Protein AF-A0A2T7NQQ0-F1 (afdb_monomer_lite)

pLDDT: mean 90.69, std 16.55, range [25.89, 98.94]

Secondary structure (DSSP, 8-state):
-------------------------------PPPPTT-EEEEEE------SSTT---HHHHHHHHHHHHHHHHH--SEEEE-S--STTT--SSTT-HHIIIIIITTT-SGGG-S-EEE---HHHHTS-HHHHHHHTTT-TTEE--SSSEEEEEEPTTSS-EEEEEE--HHHHH-S---TTSPPHHHHHHHHHHHHHH---SEEEEE-SS-SS-SSSS---HHHHHHTHHHHHHTT-SEEEE-SSSSEEEEEEEETTEEEEEEEE--SS------TTTTTSPTT-EEEEE--TTS--EEEEEEE-SS-EEEEEEETTS-EEEEEEEPPP---TTTTTSS-TT-EEEEEE------SSTT-S-HHHHHHHHHHHHHHHHH--SEEEE-S--STTT--SSTT-THIIIIIITTS--HHHHSS-EEE---HHHHHS-HHHHHHHTTT-TTEE--SSSEEEEEEPTTSS-EEEEEE--HHHHH-----GGG-PPP-S-S-HHHHHHHHHHHHHHHHH---SEEEEE-SS-SS-SSSS---HHHHHHHHHHHHHTT--EEEE-SSSSEEEEEEEETTEEEEEEEE--SS------TTGGGSPTT-EEEEE--TTS--EEEEEEE-SS-EEEEEEETTS-EEEEEEEPPP--

Sequence (645 aa):
MSTRKNSKHFRHTSPAATGSSPPHSMRRSVWGQGAPDSLRFLAVGDIGGQTLPPYTTHEEIATAVEMTKIADKYSPQFVLELGDNFYTFGVTSVTDRRFNETFEKVFSAHSMQIPWYIIAGNHDHYGNTEAQIQYSHVSSRWHFPYYYYRFNYTIPNSDKVVDFVMLDTILLCESSTPAHAPTPAQQMQFLENALRSSQATYLFVGGHHPVYSVGSHGPTACIVSKVLPLLYKYHVNAYFCGHDHDLQHLQTTHDGVTVDFIVSGAGHEVSTSTAHLHAVPSDSLKFHWADSHAPGGFVYAETTTAHTTFYFIDSNGKSLYSTTLSPRVPPADIIGCLAVDSLRFLVIGDMGGLPTWPYTTFVEVGTAEEMGKIADLYSPQFVLELGDNFYYDGVKNVQDKRFEVTFENVYKADSLKKIPWYLVAGNHDHNGNVSAQIAYSKVSQRWNFPDYYYPLSFAIPNTNTSLDIVMMDTVLLCGNSGYDSAHTQPTGPEDKIKADEQWEFIQKSLQGSKAMYLFTAGHFPVYSVAEHGPTDCLVSQLLPLLYKTHASGHMCGHDHNLQHLQTAEAGITLDFILSGSANFIDESMAHETAVPPGSLKFHWADITKLGGFVYAEATSKNMTITYMEANGKILYKTTVFPRKV

Foldseek 3Di:
DDDDDDDDDDDDDDDDDDDDDDDDDDDDPDDDQFDPQWAKEWEAEQLAAEDDPVRHDPLLLLALVLVLVCLVRHVHQEYEYQAPNHPDQAAAALPGCSCVNRPCVSNVDPSSLHAYAYAYDPRNVSHDVVSLCVVVVVRVRSDNVANWDKDWDDRHPDPAIEIETEHEVCQLAPDDDDPPHDHNVVRLVVLLLRLLQDPGLAYEYGHAAFCADQAPVGHDPSCVVRPVVSCQLFLHAEYEYEPRQWWWWFWDDDPNRIYIYTYRNVNAAFGPGRNCVVVDDPPGTPDIDGDNPFSGWIWMWIDHSFKIKIFTATSVGDGPDMDIDGGTDTPPVSCVRLPLFKAKEWEAEQLAAAPDPVRHALLQLLALVLVLVVCVRRVHQEYEYAANNHPAQAAAALPGCSCVNRPCVRNPRPSSLVHAYEYAYALRNVSHDVVRLCVNVVVRVRRHDVDNWDKDWADRRPDPAIAIETEHEVCQQQNRQHGLVVLRARHGHPDVVSNVVRLVVLLCRLQVDPHQAYEYGHAAFCADQFSNGHRPSCVVRVVVSCVVSLHQAYEYENQQWWWWFWDDDPRRIYIYTYHHNNGHFGPGRNRVVVDDPPRTPDIDGDRVFSTWIWMWMDGPAWIKIFIAGSVGDTPDIDIGGTGPD

Radius of gyration: 32.76 Å; chains: 1; bounding box: 138×60×70 Å

InterPro domains:
  IPR004843 Calcineurin-like, phosphoesterase domain [PF00149] (39-246)
  IPR004843 Calcineurin-like, phosphoesterase domain [PF00149] (343-561)
  IPR024927 Purple acid phosphatase [cd07378] (39-317)
  IPR024927 Purple acid phosphatase [cd07378] (343-632)
  IPR029052 Metallo-dependent phosphatase-like [G3DSA:3.60.21.10] (34-332)
  IPR029052 Metallo-dependent phosphatase-like [G3DSA:3.60.21.10] (339-645)
  IPR029052 Metallo-dependent phosphatase-like [SSF56300] (38-325)
  IPR029052 Metallo-dependent phosphatase-like [SSF56300] (342-642)
  IPR051558 Metallophosphoesterase Purple Acid Phosphatase [PTHR10161] (25-328)

Organism: Pomacea canaliculata (NCBI:txid400727)

Structure (mmCIF, N/CA/C/O backbone):
data_AF-A0A2T7NQQ0-F1
#
_entry.id   AF-A0A2T7NQQ0-F1
#
loop_
_atom_site.group_PDB
_atom_site.id
_atom_site.type_symbol
_atom_site.label_atom_id
_atom_site.label_alt_id
_atom_site.label_comp_id
_atom_site.label_asym_id
_atom_site.label_entity_id
_atom_site.label_seq_id
_atom_site.pdbx_PDB_ins_code
_atom_site.Cartn_x
_atom_site.Cartn_y
_atom_site.Cartn_z
_atom_site.occupancy
_atom_site.B_iso_or_equiv
_atom_site.auth_seq_id
_atom_site.auth_comp_id
_atom_site.auth_asym_id
_atom_site.auth_atom_id
_atom_site.pdbx_PDB_model_num
ATOM 1 N N . MET A 1 1 ? 95.730 -1.093 9.862 1.00 43.09 1 MET A N 1
ATOM 2 C CA . MET A 1 1 ? 94.357 -1.362 10.344 1.00 43.09 1 MET A CA 1
ATOM 3 C C . MET A 1 1 ? 93.952 -2.712 9.784 1.00 43.09 1 MET A C 1
ATOM 5 O O . MET A 1 1 ? 93.830 -2.840 8.577 1.00 43.09 1 MET A O 1
ATOM 9 N N . SER A 1 2 ? 93.952 -3.750 10.619 1.00 30.30 2 SER A N 1
ATOM 10 C CA . SER A 1 2 ? 94.033 -5.146 10.183 1.00 30.30 2 SER A CA 1
ATOM 11 C C . SER A 1 2 ? 93.250 -6.061 11.126 1.00 30.30 2 SER A C 1
ATOM 13 O O . SER A 1 2 ? 93.405 -5.927 12.336 1.00 30.30 2 SER A O 1
ATOM 15 N N . THR A 1 3 ? 92.560 -7.046 10.520 1.00 31.23 3 THR A N 1
ATOM 16 C CA . THR A 1 3 ? 92.230 -8.416 11.010 1.00 31.23 3 THR A CA 1
ATOM 17 C C . THR A 1 3 ? 91.259 -8.565 12.196 1.00 31.23 3 THR A C 1
ATOM 19 O O . THR A 1 3 ? 91.277 -7.745 13.092 1.00 31.23 3 THR A O 1
ATOM 22 N N . ARG A 1 4 ? 90.444 -9.619 12.382 1.00 31.53 4 ARG A N 1
ATOM 23 C CA . ARG A 1 4 ? 89.896 -10.774 11.620 1.00 31.53 4 ARG A CA 1
ATOM 24 C C . ARG A 1 4 ? 88.864 -11.466 12.562 1.00 31.53 4 ARG A C 1
ATOM 26 O O . ARG A 1 4 ? 89.127 -11.531 13.751 1.00 31.53 4 ARG A O 1
ATOM 33 N N . LYS A 1 5 ? 87.839 -12.120 11.983 1.00 31.09 5 LYS A N 1
ATOM 34 C CA . LYS A 1 5 ? 87.184 -13.408 12.374 1.00 31.09 5 LYS A CA 1
ATOM 35 C C . LYS A 1 5 ? 86.356 -13.602 13.684 1.00 31.09 5 LYS A C 1
ATOM 37 O O . LYS A 1 5 ? 86.873 -13.511 14.784 1.00 31.09 5 LYS A O 1
ATOM 42 N N . ASN A 1 6 ? 85.171 -14.203 13.450 1.00 28.83 6 ASN A N 1
ATOM 43 C CA . ASN A 1 6 ? 84.545 -15.392 14.088 1.00 28.83 6 ASN A CA 1
ATOM 44 C C . ASN A 1 6 ? 83.646 -15.317 15.354 1.00 28.83 6 ASN A C 1
ATOM 46 O O . ASN A 1 6 ? 84.122 -15.212 16.472 1.00 28.83 6 ASN A O 1
ATOM 50 N N . SER A 1 7 ? 82.359 -15.642 15.116 1.00 27.34 7 SER A N 1
ATOM 51 C CA . SER A 1 7 ? 81.502 -16.700 15.718 1.00 27.34 7 SER A CA 1
ATOM 52 C C . SER A 1 7 ? 81.198 -16.792 17.230 1.00 27.34 7 SER A C 1
ATOM 54 O O . SER A 1 7 ? 82.118 -16.949 18.026 1.00 27.34 7 SER A O 1
ATOM 56 N N . LYS A 1 8 ? 79.890 -16.980 17.522 1.00 28.95 8 LYS A N 1
ATOM 57 C CA . LYS A 1 8 ? 79.193 -17.896 18.485 1.00 28.95 8 LYS A CA 1
ATOM 58 C C . LYS A 1 8 ? 78.103 -17.154 19.287 1.00 28.95 8 LYS A C 1
ATOM 60 O O . LYS A 1 8 ? 78.381 -16.161 19.934 1.00 28.95 8 LYS A O 1
ATOM 65 N N . HIS A 1 9 ? 76.822 -17.476 19.074 1.00 27.38 9 HIS A N 1
ATOM 66 C CA . HIS A 1 9 ? 76.001 -18.406 19.878 1.00 27.38 9 HIS A CA 1
ATOM 67 C C . HIS A 1 9 ? 75.875 -18.035 21.364 1.00 27.38 9 HIS A C 1
ATOM 69 O O . HIS A 1 9 ? 76.778 -18.339 22.133 1.00 27.38 9 HIS A O 1
ATOM 75 N N . PHE A 1 10 ? 74.696 -17.542 21.764 1.00 28.70 10 PHE A N 1
ATOM 76 C CA . PHE A 1 10 ? 74.139 -17.768 23.099 1.00 28.70 10 PHE A CA 1
ATOM 77 C C . PHE A 1 10 ? 72.625 -17.998 23.030 1.00 28.70 10 PHE A C 1
ATOM 79 O O . PHE A 1 10 ? 71.896 -17.300 22.331 1.00 28.70 10 PHE A O 1
ATOM 86 N N . ARG A 1 11 ? 72.208 -19.052 23.736 1.00 26.25 11 ARG A N 1
ATOM 87 C CA . ARG A 1 11 ? 70.840 -19.528 23.951 1.00 26.25 11 ARG A CA 1
ATOM 88 C C . ARG A 1 11 ? 70.182 -18.729 25.079 1.00 26.25 11 ARG A C 1
ATOM 90 O O . ARG A 1 11 ? 70.845 -18.469 26.076 1.00 26.25 11 ARG A O 1
ATOM 97 N N . HIS A 1 12 ? 68.870 -18.523 24.992 1.00 30.73 12 HIS A N 1
ATOM 98 C CA . HIS A 1 12 ? 68.001 -18.440 26.167 1.00 30.73 12 HIS A CA 1
ATOM 99 C C . HIS A 1 12 ? 66.777 -19.348 25.969 1.00 30.73 12 HIS A C 1
ATOM 101 O O . HIS A 1 12 ? 66.094 -19.287 24.953 1.00 30.73 12 HIS A O 1
ATOM 107 N N . THR A 1 13 ? 66.575 -20.235 26.941 1.00 28.31 13 THR A N 1
ATOM 108 C CA . THR A 1 13 ? 65.454 -21.169 27.158 1.00 28.31 13 THR A CA 1
ATOM 109 C C . THR A 1 13 ? 64.425 -20.504 28.084 1.00 28.31 13 THR A C 1
ATOM 111 O O . THR A 1 13 ? 64.845 -19.845 29.034 1.00 28.31 13 THR A O 1
ATOM 114 N N . SER A 1 14 ? 63.111 -20.547 27.821 1.00 26.22 14 SER A N 1
ATOM 115 C CA . SER A 1 14 ? 62.096 -21.512 28.334 1.00 26.22 14 SER A CA 1
ATOM 116 C C . SER A 1 14 ? 60.685 -20.870 28.186 1.00 26.22 14 SER A C 1
ATOM 118 O O . SER A 1 14 ? 60.657 -19.653 28.005 1.00 26.22 14 SER A O 1
ATOM 120 N N . PRO A 1 15 ? 59.525 -21.551 28.389 1.00 31.28 15 PRO A N 1
ATOM 121 C CA . PRO A 1 15 ? 59.224 -22.986 28.466 1.00 31.28 15 PRO A CA 1
ATOM 122 C C . PRO A 1 15 ? 58.088 -23.442 27.506 1.00 31.28 15 PRO A C 1
ATOM 124 O O . PRO A 1 15 ? 57.444 -22.656 26.820 1.00 31.28 15 PRO A O 1
ATOM 127 N N . ALA A 1 16 ? 57.864 -24.757 27.485 1.00 26.45 16 ALA A N 1
ATOM 128 C CA . ALA A 1 16 ? 56.887 -25.480 26.679 1.00 26.45 16 ALA A CA 1
ATOM 129 C C . ALA A 1 16 ? 55.416 -25.116 26.964 1.00 26.45 16 ALA A C 1
ATOM 131 O O . ALA A 1 16 ? 55.002 -25.050 28.119 1.00 26.45 16 ALA A O 1
ATOM 132 N N . ALA A 1 17 ? 54.621 -25.028 25.894 1.00 28.83 17 ALA A N 1
ATOM 133 C CA . ALA A 1 17 ? 53.176 -25.219 25.920 1.00 28.83 17 ALA A CA 1
ATOM 134 C C . ALA A 1 17 ? 52.826 -26.376 24.973 1.00 28.83 17 ALA A C 1
ATOM 136 O O . ALA A 1 17 ? 53.244 -26.432 23.818 1.00 28.83 17 ALA A O 1
ATOM 137 N N . THR A 1 18 ? 52.126 -27.348 25.533 1.00 29.12 18 THR A N 1
ATOM 138 C CA . THR A 1 18 ? 51.649 -28.587 24.930 1.00 29.12 18 THR A CA 1
ATOM 139 C C . THR A 1 18 ? 50.502 -28.346 23.951 1.00 29.12 18 THR A C 1
ATOM 141 O O . THR A 1 18 ? 49.591 -27.592 24.277 1.00 29.12 18 THR A O 1
ATOM 144 N N . GLY A 1 19 ? 50.456 -29.112 22.856 1.00 25.89 19 GLY A N 1
ATOM 145 C CA . GLY A 1 19 ? 49.176 -29.599 22.326 1.00 25.89 19 GLY A CA 1
ATOM 146 C C . GLY A 1 19 ? 48.888 -29.350 20.846 1.00 25.89 19 GLY A C 1
ATOM 147 O O . GLY A 1 19 ? 48.516 -28.255 20.452 1.00 25.89 19 GLY A O 1
ATOM 148 N N . SER A 1 20 ? 48.953 -30.449 20.088 1.00 27.06 20 SER A N 1
ATOM 149 C CA . SER A 1 20 ? 48.216 -30.769 18.852 1.00 27.06 20 SER A CA 1
ATOM 150 C C . SER A 1 20 ? 48.432 -29.922 17.591 1.00 27.06 20 SER A C 1
ATOM 152 O O . SER A 1 20 ? 47.773 -28.915 17.354 1.00 27.06 20 SER A O 1
ATOM 154 N N . SER A 1 21 ? 49.253 -30.471 16.694 1.00 26.28 21 SER A N 1
ATOM 155 C CA . SER A 1 21 ? 49.200 -30.238 15.249 1.00 26.28 21 SER A CA 1
ATOM 156 C C . SER A 1 21 ? 47.859 -30.716 14.666 1.00 26.28 21 SER A C 1
ATOM 158 O O . SER A 1 21 ? 47.470 -31.853 14.951 1.00 26.28 21 SER A O 1
ATOM 160 N N . PRO A 1 22 ? 47.175 -29.950 13.799 1.00 29.22 22 PRO A N 1
ATOM 161 C CA . PRO A 1 22 ? 46.117 -30.504 12.970 1.00 29.22 22 PRO A CA 1
ATOM 162 C C . PRO A 1 22 ? 46.734 -31.164 11.723 1.00 29.22 22 PRO A C 1
ATOM 164 O O . PRO A 1 22 ? 47.642 -30.598 11.106 1.00 29.22 22 PRO A O 1
ATOM 167 N N . PRO A 1 23 ? 46.278 -32.360 11.317 1.00 30.48 23 PRO A N 1
ATOM 168 C CA . PRO A 1 23 ? 46.727 -32.963 10.077 1.00 30.48 23 PRO A CA 1
ATOM 169 C C . PRO A 1 23 ? 46.057 -32.244 8.902 1.00 30.48 23 PRO A C 1
ATOM 171 O O . PRO A 1 23 ? 44.850 -32.355 8.683 1.00 30.48 23 PRO A O 1
ATOM 174 N N . HIS A 1 24 ? 46.855 -31.530 8.110 1.00 33.91 24 HIS A N 1
ATOM 175 C CA . HIS A 1 24 ? 46.468 -31.141 6.762 1.00 33.91 24 HIS A CA 1
ATOM 176 C C . HIS A 1 24 ? 46.368 -32.395 5.888 1.00 33.91 24 HIS A C 1
ATOM 178 O O . HIS A 1 24 ? 47.370 -32.956 5.452 1.00 33.91 24 HIS A O 1
ATOM 184 N N . SER A 1 25 ? 45.136 -32.799 5.591 1.00 27.52 25 SER A N 1
ATOM 185 C CA . SER A 1 25 ? 44.823 -33.470 4.334 1.00 27.52 25 SER A CA 1
ATOM 186 C C . SER A 1 25 ? 43.768 -32.628 3.625 1.00 27.52 25 SER A C 1
ATOM 188 O O . SER A 1 25 ? 42.676 -32.411 4.148 1.00 27.52 25 SER A O 1
ATOM 190 N N . MET A 1 26 ? 44.136 -32.083 2.464 1.00 33.75 26 MET A N 1
ATOM 191 C CA . MET A 1 26 ? 43.205 -31.442 1.541 1.00 33.75 26 MET A CA 1
ATOM 192 C C . MET A 1 26 ? 42.137 -32.466 1.161 1.00 33.75 26 MET A C 1
ATOM 194 O O . MET A 1 26 ? 42.396 -33.393 0.391 1.00 33.75 26 MET A O 1
ATOM 198 N N . ARG A 1 27 ? 40.927 -32.311 1.696 1.00 28.77 27 ARG A N 1
ATOM 199 C CA . ARG A 1 27 ? 39.750 -32.935 1.100 1.00 28.77 27 ARG A CA 1
ATOM 200 C C . ARG A 1 27 ? 39.332 -32.064 -0.078 1.00 28.77 27 ARG A C 1
ATOM 202 O O . ARG A 1 27 ? 39.035 -30.889 0.101 1.00 28.77 27 ARG A O 1
ATOM 209 N N . ARG A 1 28 ? 39.338 -32.655 -1.277 1.00 28.58 28 ARG A N 1
ATOM 210 C CA . ARG A 1 28 ? 38.624 -32.148 -2.458 1.00 28.58 28 ARG A CA 1
ATOM 211 C C . ARG A 1 28 ? 37.244 -31.647 -2.016 1.00 28.58 28 ARG A C 1
ATOM 213 O O . ARG A 1 28 ? 36.523 -32.414 -1.376 1.00 28.58 28 ARG A O 1
ATOM 220 N N . SER A 1 29 ? 36.888 -30.406 -2.347 1.00 32.62 29 SER A N 1
ATOM 221 C CA . SER A 1 29 ? 35.521 -29.906 -2.192 1.00 32.62 29 SER A CA 1
ATOM 222 C C . SER A 1 29 ? 34.621 -30.676 -3.157 1.00 32.62 29 SER A C 1
ATOM 224 O O . SER A 1 29 ? 34.498 -30.386 -4.345 1.00 32.62 29 SER A O 1
ATOM 226 N N . VAL A 1 30 ? 34.046 -31.757 -2.647 1.00 34.38 30 VAL A N 1
ATOM 227 C CA . VAL A 1 30 ? 32.954 -32.452 -3.310 1.00 34.38 30 VAL A CA 1
ATOM 228 C C . VAL A 1 30 ? 31.722 -31.605 -3.036 1.00 34.38 30 VAL A C 1
ATOM 230 O O . VAL A 1 30 ? 31.210 -31.603 -1.921 1.00 34.38 30 VAL A O 1
ATOM 233 N N . TRP A 1 31 ? 31.306 -30.838 -4.041 1.00 43.28 31 TRP A N 1
ATOM 234 C CA . TRP A 1 31 ? 29.976 -30.248 -4.113 1.00 43.28 31 TRP A CA 1
ATOM 235 C C . TRP A 1 31 ? 28.944 -31.304 -3.705 1.00 43.28 31 TRP A C 1
ATOM 237 O O . TRP A 1 31 ? 28.864 -32.353 -4.352 1.00 43.28 31 TRP A O 1
ATOM 247 N N . GLY A 1 32 ? 28.206 -31.067 -2.620 1.00 42.16 32 GLY A N 1
ATOM 248 C CA . GLY A 1 32 ? 27.058 -31.904 -2.286 1.00 42.16 32 GLY A CA 1
ATOM 249 C C . GLY A 1 32 ? 26.066 -31.900 -3.449 1.00 42.16 32 GLY A C 1
ATOM 250 O O . GLY A 1 32 ? 25.994 -30.930 -4.205 1.00 42.16 32 GLY A O 1
ATOM 251 N N . GLN A 1 33 ? 25.313 -32.987 -3.625 1.00 45.47 33 GLN A N 1
ATOM 252 C CA . GLN A 1 33 ? 24.064 -32.886 -4.381 1.00 45.47 33 GLN A CA 1
ATOM 253 C C . GLN A 1 33 ? 23.215 -31.801 -3.703 1.00 45.47 33 GLN A C 1
ATOM 255 O O . GLN A 1 33 ? 23.165 -31.782 -2.471 1.00 45.47 33 GLN A O 1
ATOM 260 N N . GLY A 1 34 ? 22.645 -30.878 -4.487 1.00 51.41 34 GLY A N 1
ATOM 261 C CA . GLY A 1 34 ? 21.888 -29.737 -3.959 1.00 51.41 34 GLY A CA 1
ATOM 262 C C . GLY A 1 34 ? 20.846 -30.186 -2.938 1.00 51.41 34 GLY A C 1
ATOM 263 O O . GLY A 1 34 ? 20.277 -31.276 -3.070 1.00 51.41 34 GLY A O 1
ATOM 264 N N . ALA A 1 35 ? 20.625 -29.383 -1.896 1.00 58.34 35 ALA A N 1
ATOM 265 C CA . ALA A 1 35 ? 19.665 -29.756 -0.868 1.00 58.34 35 ALA A CA 1
ATOM 266 C C . ALA A 1 35 ? 18.260 -29.855 -1.504 1.00 58.34 35 ALA A C 1
ATOM 268 O O . ALA A 1 35 ? 17.837 -28.929 -2.199 1.00 58.34 35 ALA A O 1
ATOM 269 N N . PRO A 1 36 ? 17.503 -30.948 -1.296 1.00 59.94 36 PRO A N 1
ATOM 270 C CA . PRO A 1 36 ? 16.159 -31.085 -1.868 1.00 59.94 36 PRO A CA 1
ATOM 271 C C . PRO A 1 36 ? 15.190 -29.986 -1.387 1.00 59.94 36 PRO A C 1
ATOM 273 O O . PRO A 1 36 ? 14.200 -29.714 -2.062 1.00 59.94 36 PRO A O 1
ATOM 276 N N . ASP A 1 37 ? 15.529 -29.306 -0.286 1.00 83.31 37 ASP A N 1
ATOM 277 C CA . ASP A 1 37 ? 14.732 -28.278 0.392 1.00 83.31 37 ASP A CA 1
ATOM 278 C C . ASP A 1 37 ? 15.319 -26.856 0.229 1.00 83.31 37 ASP A C 1
ATOM 280 O O . ASP A 1 37 ? 15.251 -26.041 1.152 1.00 83.31 37 ASP A O 1
ATOM 284 N N . SER A 1 38 ? 15.966 -26.553 -0.907 1.00 92.56 38 SER A N 1
ATOM 285 C CA . SER A 1 38 ? 16.551 -25.226 -1.169 1.00 92.56 38 SER A CA 1
ATOM 286 C C . SER A 1 38 ? 15.938 -24.491 -2.367 1.00 92.56 38 SER A C 1
ATOM 288 O O . SER A 1 38 ? 15.634 -25.071 -3.414 1.00 92.56 38 SER A O 1
ATOM 290 N N . LEU A 1 39 ? 15.754 -23.177 -2.204 1.00 97.06 39 LEU A N 1
ATOM 291 C CA . LEU A 1 39 ? 15.527 -22.249 -3.308 1.00 97.06 39 LEU A CA 1
ATOM 292 C C . LEU A 1 39 ? 16.881 -21.935 -3.940 1.00 97.06 39 LEU A C 1
ATOM 294 O O . LEU A 1 39 ? 17.801 -21.532 -3.232 1.00 97.06 39 LEU A O 1
ATOM 298 N N . ARG A 1 40 ? 17.015 -22.110 -5.252 1.00 98.12 40 ARG A N 1
ATOM 299 C CA . ARG A 1 40 ? 18.269 -21.879 -5.968 1.00 98.12 40 ARG A CA 1
ATOM 300 C C . ARG A 1 40 ? 18.049 -20.907 -7.108 1.00 98.12 40 ARG A C 1
ATOM 302 O O . ARG A 1 40 ? 17.060 -21.010 -7.829 1.00 98.12 40 ARG A O 1
ATOM 309 N N . PHE A 1 41 ? 18.976 -19.981 -7.286 1.00 98.75 41 PHE A N 1
ATOM 310 C CA . PHE A 1 41 ? 18.921 -19.029 -8.387 1.00 98.75 41 PHE A CA 1
ATOM 311 C C . PHE A 1 41 ? 20.317 -18.659 -8.866 1.00 98.75 41 PHE A C 1
ATOM 313 O O . PHE A 1 41 ? 21.305 -18.830 -8.149 1.00 98.75 41 PHE A O 1
ATOM 320 N N . LEU A 1 42 ? 20.389 -18.179 -10.101 1.00 98.88 42 LEU A N 1
ATOM 321 C CA . LEU A 1 42 ? 21.585 -17.548 -10.649 1.00 98.88 42 LEU A CA 1
ATOM 322 C C . LEU A 1 42 ? 21.417 -16.031 -10.578 1.00 98.88 42 LEU A C 1
ATOM 324 O O . LEU A 1 42 ? 20.296 -15.539 -10.661 1.00 98.88 42 LEU A O 1
ATOM 328 N N . ALA A 1 43 ? 22.512 -15.300 -10.435 1.00 98.81 43 ALA A N 1
ATOM 329 C CA . ALA A 1 43 ? 22.551 -13.856 -10.593 1.00 98.81 43 ALA A CA 1
ATOM 330 C C . ALA A 1 43 ? 23.715 -13.503 -11.516 1.00 98.81 43 ALA A C 1
ATOM 332 O O . ALA A 1 43 ? 24.838 -13.965 -11.305 1.00 98.81 43 ALA A O 1
ATOM 333 N N . VAL A 1 44 ? 23.421 -12.728 -12.550 1.00 98.75 44 VAL A N 1
ATOM 334 C CA . VAL A 1 44 ? 24.375 -12.264 -13.554 1.00 98.75 44 VAL A CA 1
ATOM 335 C C . VAL A 1 44 ? 23.906 -10.892 -14.033 1.00 98.75 44 VAL A C 1
ATOM 337 O O . VAL A 1 44 ? 22.715 -10.609 -14.015 1.00 98.75 44 VAL A O 1
ATOM 340 N N . GLY A 1 45 ? 24.830 -10.011 -14.366 1.00 98.12 45 GLY A N 1
ATOM 341 C CA . GLY A 1 45 ? 24.555 -8.750 -15.038 1.00 98.12 45 GLY A CA 1
ATOM 342 C C . GLY A 1 45 ? 25.526 -8.579 -16.184 1.00 98.12 45 GLY A C 1
ATOM 343 O O . GLY A 1 45 ? 26.485 -9.354 -16.305 1.00 98.12 45 GLY A O 1
ATOM 344 N N . ASP A 1 46 ? 25.290 -7.543 -16.982 1.00 98.19 46 ASP A N 1
ATOM 345 C CA . ASP A 1 46 ? 26.239 -7.089 -17.984 1.00 98.19 46 ASP A CA 1
ATOM 346 C C . ASP A 1 46 ? 26.508 -8.213 -18.990 1.00 98.19 46 ASP A C 1
ATOM 348 O O . ASP A 1 46 ? 27.652 -8.535 -19.279 1.00 98.19 46 ASP A O 1
ATOM 352 N N . ILE A 1 47 ? 25.458 -8.889 -19.474 1.00 96.19 47 ILE A N 1
ATOM 353 C CA . ILE A 1 47 ? 25.560 -10.006 -20.436 1.00 96.19 47 ILE A CA 1
ATOM 354 C C . ILE A 1 47 ? 25.405 -9.558 -21.892 1.00 96.19 47 ILE A C 1
ATOM 356 O O . ILE A 1 47 ? 25.487 -10.385 -22.793 1.00 96.19 47 ILE A O 1
ATOM 360 N N . GLY A 1 48 ? 25.137 -8.276 -22.144 1.00 96.38 48 GLY A N 1
ATOM 361 C CA . GLY A 1 48 ? 24.434 -7.815 -23.339 1.00 96.38 48 GLY A CA 1
ATOM 362 C C . GLY A 1 48 ? 25.158 -7.850 -24.685 1.00 96.38 48 GLY A C 1
ATOM 363 O O . GLY A 1 48 ? 24.799 -7.064 -25.566 1.00 96.38 48 GLY A O 1
ATOM 364 N N . GLY A 1 49 ? 26.145 -8.721 -24.884 1.00 96.50 49 GLY A N 1
ATOM 365 C CA . GLY A 1 49 ? 26.791 -8.962 -26.172 1.00 96.50 49 GLY A CA 1
ATOM 366 C C . GLY A 1 49 ? 27.336 -7.697 -26.837 1.00 96.50 49 GLY A C 1
ATOM 367 O O . GLY A 1 49 ? 27.888 -6.804 -26.202 1.00 96.50 49 GLY A O 1
ATOM 368 N N . GLN A 1 50 ? 27.153 -7.588 -28.156 1.00 95.69 50 GLN A N 1
ATOM 369 C CA . GLN A 1 50 ? 27.643 -6.444 -28.934 1.00 95.69 50 GLN A CA 1
ATOM 370 C C . GLN A 1 50 ? 26.610 -5.890 -29.923 1.00 95.69 50 GLN A C 1
ATOM 372 O O . GLN A 1 50 ? 25.705 -6.581 -30.384 1.00 95.69 50 GLN A O 1
ATOM 377 N N . THR A 1 51 ? 26.781 -4.625 -30.317 1.00 93.06 51 THR A N 1
ATOM 378 C CA . THR A 1 51 ? 25.825 -3.909 -31.186 1.00 93.06 51 THR A CA 1
ATOM 379 C C . THR A 1 51 ? 25.747 -4.460 -32.615 1.00 93.06 51 THR A C 1
ATOM 381 O O . THR A 1 51 ? 24.715 -4.325 -33.265 1.00 93.06 51 THR A O 1
ATOM 384 N N . LEU A 1 52 ? 26.828 -5.041 -33.144 1.00 92.50 52 LEU A N 1
ATOM 385 C CA . LEU A 1 52 ? 26.902 -5.527 -34.528 1.00 92.50 52 LEU A CA 1
ATOM 386 C C . LEU A 1 52 ? 26.873 -7.060 -34.586 1.00 92.50 52 LEU A C 1
ATOM 388 O O . LEU A 1 52 ? 27.313 -7.700 -33.630 1.00 92.50 52 LEU A O 1
ATOM 392 N N . PRO A 1 53 ? 26.437 -7.672 -35.711 1.00 91.31 53 PRO A N 1
ATOM 393 C CA . PRO A 1 53 ? 26.524 -9.118 -35.896 1.00 91.31 53 PRO A CA 1
ATOM 394 C C . PRO A 1 53 ? 27.922 -9.653 -35.532 1.00 91.31 53 PRO A C 1
ATOM 396 O O . PRO A 1 53 ? 28.911 -9.024 -35.913 1.00 91.31 53 PRO A O 1
ATOM 399 N N . PRO A 1 54 ? 28.023 -10.795 -34.830 1.00 95.12 54 PRO A N 1
ATOM 400 C CA . PRO A 1 54 ? 26.951 -11.753 -34.537 1.00 95.12 54 PRO A CA 1
ATOM 401 C C . PRO A 1 54 ? 26.034 -11.402 -33.348 1.00 95.12 54 PRO A C 1
ATOM 403 O O . PRO A 1 54 ? 25.194 -12.221 -33.009 1.00 95.12 54 PRO A O 1
ATOM 406 N N . TYR A 1 55 ? 26.134 -10.198 -32.772 1.00 96.69 55 TYR A N 1
ATOM 407 C CA . TYR A 1 55 ? 25.390 -9.714 -31.590 1.00 96.69 55 TYR A CA 1
ATOM 408 C C . TYR A 1 55 ? 25.763 -10.334 -30.252 1.00 96.69 55 TYR A C 1
ATOM 410 O O . TYR A 1 55 ? 25.259 -9.889 -29.223 1.00 96.69 55 TYR A O 1
ATOM 418 N N . THR A 1 56 ? 26.672 -11.296 -30.279 1.00 96.81 56 THR A N 1
ATOM 419 C CA . THR A 1 56 ? 27.218 -11.963 -29.107 1.00 96.81 56 THR A CA 1
ATOM 420 C C . THR A 1 56 ? 28.732 -11.831 -29.086 1.00 96.81 56 THR A C 1
ATOM 422 O O . THR A 1 56 ? 29.349 -11.596 -30.134 1.00 96.81 56 THR A O 1
ATOM 425 N N . THR A 1 57 ? 29.345 -12.057 -27.930 1.00 95.31 57 THR A N 1
ATOM 426 C CA . THR A 1 57 ? 30.808 -12.178 -27.805 1.00 95.31 57 THR A CA 1
ATOM 427 C C . THR A 1 57 ? 31.230 -13.563 -27.341 1.00 95.31 57 THR A C 1
ATOM 429 O O . THR A 1 57 ? 30.401 -14.427 -27.063 1.00 95.31 57 THR A O 1
ATOM 432 N N . HIS A 1 58 ? 32.535 -13.833 -27.353 1.00 94.19 58 HIS A N 1
ATOM 433 C CA . HIS A 1 58 ? 33.039 -15.127 -26.900 1.00 94.19 58 HIS A CA 1
ATOM 434 C C . HIS A 1 58 ? 32.811 -15.306 -25.395 1.00 94.19 58 HIS A C 1
ATOM 436 O O . HIS A 1 58 ? 32.475 -16.397 -24.937 1.00 94.19 58 HIS A O 1
ATOM 442 N N . GLU A 1 59 ? 32.972 -14.212 -24.669 1.00 93.88 59 GLU A N 1
ATOM 443 C CA . GLU A 1 59 ? 32.893 -14.079 -23.229 1.00 93.88 59 GLU A CA 1
ATOM 444 C C . GLU A 1 59 ? 31.478 -14.360 -22.705 1.00 93.88 59 GLU A C 1
ATOM 446 O O . GLU A 1 59 ? 31.278 -15.293 -21.927 1.00 93.88 59 GLU A O 1
ATOM 451 N N . GLU A 1 60 ? 30.476 -13.674 -23.260 1.00 95.94 60 GLU A N 1
ATOM 452 C CA . GLU A 1 60 ? 29.053 -13.926 -22.989 1.00 95.94 60 GLU A CA 1
ATOM 453 C C . GLU A 1 60 ? 28.676 -15.398 -23.210 1.00 95.94 60 GLU A C 1
ATOM 455 O O . GLU A 1 60 ? 28.042 -16.031 -22.363 1.00 95.94 60 GLU A O 1
ATOM 460 N N . ILE A 1 61 ? 29.106 -15.982 -24.334 1.00 97.19 61 ILE A N 1
ATOM 461 C CA . ILE A 1 61 ? 28.814 -17.384 -24.651 1.00 97.19 61 ILE A CA 1
ATOM 462 C C . ILE A 1 61 ? 29.483 -18.329 -23.646 1.00 97.19 61 ILE A C 1
ATOM 464 O O . ILE A 1 61 ? 28.878 -19.327 -23.249 1.00 97.19 61 ILE A O 1
ATOM 468 N N . ALA A 1 62 ? 30.716 -18.048 -23.221 1.00 96.50 62 ALA A N 1
ATOM 469 C CA . ALA A 1 62 ? 31.408 -18.868 -22.232 1.00 96.50 62 ALA A CA 1
ATOM 470 C C . ALA A 1 62 ? 30.696 -18.826 -20.870 1.00 96.50 62 ALA A C 1
ATOM 472 O O . ALA A 1 62 ? 30.475 -19.879 -20.265 1.00 96.50 62 ALA A O 1
ATOM 473 N N . THR A 1 63 ? 30.269 -17.639 -20.429 1.00 97.31 63 THR A N 1
ATOM 474 C CA . THR A 1 63 ? 29.447 -17.467 -19.225 1.00 97.31 63 THR A CA 1
ATOM 475 C C . THR A 1 63 ? 28.131 -18.239 -19.340 1.00 97.31 63 THR A C 1
ATOM 477 O O . THR A 1 63 ? 27.817 -19.042 -18.460 1.00 97.31 63 THR A O 1
ATOM 480 N N . ALA A 1 64 ? 27.398 -18.096 -20.450 1.00 98.06 64 ALA A N 1
ATOM 481 C CA . ALA A 1 64 ? 26.131 -18.793 -20.683 1.00 98.06 64 ALA A CA 1
ATOM 482 C C . ALA A 1 64 ? 26.272 -20.328 -20.672 1.00 98.06 64 ALA A C 1
ATOM 484 O O . ALA A 1 64 ? 25.426 -21.047 -20.122 1.00 98.06 64 ALA A O 1
ATOM 485 N N . VAL A 1 65 ? 27.361 -20.848 -21.247 1.00 97.94 65 VAL A N 1
ATOM 486 C CA . VAL A 1 65 ? 27.685 -22.280 -21.225 1.00 97.94 65 VAL A CA 1
ATOM 487 C C . VAL A 1 65 ? 27.925 -22.765 -19.798 1.00 97.94 65 VAL A C 1
ATOM 489 O O . VAL A 1 65 ? 27.452 -23.842 -19.434 1.00 97.94 65 VAL A O 1
ATOM 492 N N . GLU A 1 66 ? 28.639 -22.003 -18.973 1.00 97.88 66 GLU A N 1
ATOM 493 C CA . GLU A 1 66 ? 28.894 -22.410 -17.593 1.00 97.88 66 GLU A CA 1
ATOM 494 C C . GLU A 1 66 ? 27.648 -22.283 -16.707 1.00 97.88 66 GLU A C 1
ATOM 496 O O . GLU A 1 66 ? 27.351 -23.204 -15.944 1.00 97.88 66 GLU A O 1
ATOM 501 N N . MET A 1 67 ? 26.845 -21.230 -16.882 1.00 98.44 67 MET A N 1
ATOM 502 C CA . MET A 1 67 ? 25.521 -21.120 -16.258 1.00 98.44 67 MET A CA 1
ATOM 503 C C . MET A 1 67 ? 24.652 -22.337 -16.584 1.00 98.44 67 MET A C 1
ATOM 505 O O . MET A 1 67 ? 24.039 -22.905 -15.683 1.00 98.44 67 MET A O 1
ATOM 509 N N . THR A 1 68 ? 24.668 -22.800 -17.838 1.00 98.50 68 THR A N 1
ATOM 510 C CA . THR A 1 68 ? 23.952 -24.014 -18.260 1.00 98.50 68 THR A CA 1
ATOM 511 C C . THR A 1 68 ? 24.441 -25.252 -17.507 1.00 98.50 68 THR A C 1
ATOM 513 O O . THR A 1 68 ? 23.624 -26.031 -17.026 1.00 98.50 68 THR A O 1
ATOM 516 N N . LYS A 1 69 ? 25.757 -25.436 -17.322 1.00 98.25 69 LYS A N 1
ATOM 517 C CA . LYS A 1 69 ? 26.289 -26.581 -16.554 1.00 98.25 69 LYS A CA 1
ATOM 518 C C . LYS A 1 69 ? 25.870 -26.535 -15.085 1.00 98.25 69 LYS A C 1
ATOM 520 O O . LYS A 1 69 ? 25.558 -27.575 -14.502 1.00 98.25 69 LYS A O 1
ATOM 525 N N . ILE A 1 70 ? 25.862 -25.347 -14.479 1.00 97.31 70 ILE A N 1
ATOM 526 C CA . ILE A 1 70 ? 25.347 -25.151 -13.119 1.00 97.31 70 ILE A CA 1
ATOM 527 C C . ILE A 1 70 ? 23.846 -25.448 -13.081 1.00 97.31 70 ILE A C 1
ATOM 529 O O . ILE A 1 70 ? 23.393 -26.154 -12.178 1.00 97.31 70 ILE A O 1
ATOM 533 N N . ALA A 1 71 ? 23.086 -24.998 -14.078 1.00 97.62 71 ALA A N 1
ATOM 534 C CA . ALA A 1 71 ? 21.653 -25.226 -14.153 1.00 97.62 71 ALA A CA 1
ATOM 535 C C . ALA A 1 71 ? 21.288 -26.706 -14.355 1.00 97.62 71 ALA A C 1
ATOM 537 O O . ALA A 1 71 ? 20.417 -27.223 -13.656 1.00 97.62 71 ALA A O 1
ATOM 538 N N . ASP A 1 72 ? 22.011 -27.421 -15.216 1.00 97.12 72 ASP A N 1
ATOM 539 C CA . ASP A 1 72 ? 21.878 -28.870 -15.408 1.00 97.12 72 ASP A CA 1
ATOM 540 C C . ASP A 1 72 ? 22.152 -29.642 -14.113 1.00 97.12 72 ASP A C 1
ATOM 542 O O . ASP A 1 72 ? 21.515 -30.657 -13.828 1.00 97.12 72 ASP A O 1
ATOM 546 N N . LYS A 1 73 ? 23.118 -29.169 -13.321 1.00 95.38 73 LYS A N 1
ATOM 547 C CA . LYS A 1 73 ? 23.561 -29.862 -12.113 1.00 95.38 73 LYS A CA 1
ATOM 548 C C . LYS A 1 73 ? 22.689 -29.577 -10.894 1.00 95.38 73 LYS A C 1
ATOM 550 O O . LYS A 1 73 ? 22.489 -30.478 -10.079 1.00 95.38 73 LYS A O 1
ATOM 555 N N . TYR A 1 74 ? 22.232 -28.339 -10.736 1.00 94.62 74 TYR A N 1
ATOM 556 C CA . TYR A 1 74 ? 21.581 -27.884 -9.507 1.00 94.62 74 TYR A CA 1
ATOM 557 C C . TYR A 1 74 ? 20.147 -27.405 -9.710 1.00 94.62 74 TYR A C 1
ATOM 559 O O . TYR A 1 74 ? 19.469 -27.163 -8.721 1.00 94.62 74 TYR A O 1
ATOM 567 N N . SER A 1 75 ? 19.653 -27.302 -10.943 1.00 95.62 75 SER A N 1
ATOM 568 C CA . SER A 1 75 ? 18.258 -26.950 -11.245 1.00 95.62 75 SER A CA 1
ATOM 569 C C . SER A 1 75 ? 17.776 -25.701 -10.482 1.00 95.62 75 SER A C 1
ATOM 571 O O . SER A 1 75 ? 16.917 -25.821 -9.600 1.00 95.62 75 SER A O 1
ATOM 573 N N . PRO A 1 76 ? 18.369 -24.520 -10.747 1.00 97.44 76 PRO A N 1
ATOM 574 C CA . PRO A 1 76 ? 17.889 -23.254 -10.216 1.00 97.44 76 PRO A CA 1
ATOM 575 C C . PRO A 1 76 ? 16.474 -22.971 -10.724 1.00 97.44 76 PRO A C 1
ATOM 577 O O . PRO A 1 76 ? 16.103 -23.349 -11.833 1.00 97.44 76 PRO A O 1
ATOM 580 N N . GLN A 1 77 ? 15.683 -22.301 -9.894 1.00 97.81 77 GLN A N 1
ATOM 581 C CA . GLN A 1 77 ? 14.301 -21.952 -10.194 1.00 97.81 77 GLN A CA 1
ATOM 582 C C . GLN A 1 77 ? 14.190 -20.711 -11.082 1.00 97.81 77 GLN A C 1
ATOM 584 O O . GLN A 1 77 ? 13.199 -20.584 -11.794 1.00 97.81 77 GLN A O 1
ATOM 589 N N . PHE A 1 78 ? 15.167 -19.803 -11.034 1.00 98.81 78 PHE A N 1
ATOM 590 C CA . PHE A 1 78 ? 15.185 -18.588 -11.849 1.00 98.81 78 PHE A CA 1
ATOM 591 C C . PHE A 1 78 ? 16.594 -17.985 -11.971 1.00 98.81 78 PHE A C 1
ATOM 593 O O . PHE A 1 78 ? 17.537 -18.415 -11.295 1.00 98.81 78 PHE A O 1
ATOM 600 N N . VAL A 1 79 ? 16.714 -16.966 -12.822 1.00 98.94 79 VAL A N 1
ATOM 601 C CA . VAL A 1 79 ? 17.891 -16.100 -12.978 1.00 98.94 79 VAL A CA 1
ATOM 602 C C . VAL A 1 79 ? 17.519 -14.659 -12.616 1.00 98.94 79 VAL A C 1
ATOM 604 O O . VAL A 1 79 ? 16.440 -14.197 -12.981 1.00 98.94 79 VAL A O 1
ATOM 607 N N . LEU A 1 80 ? 18.385 -13.958 -11.886 1.00 98.88 80 LEU A N 1
ATOM 608 C CA . LEU A 1 80 ? 18.372 -12.501 -11.758 1.00 98.88 80 LEU A CA 1
ATOM 609 C C . LEU A 1 80 ? 19.307 -11.925 -12.820 1.00 98.88 80 LEU A C 1
ATOM 611 O O . LEU A 1 80 ? 20.500 -12.220 -12.780 1.00 98.88 80 LEU A O 1
ATOM 615 N N . GLU A 1 81 ? 18.764 -11.117 -13.724 1.00 98.62 81 GLU A N 1
ATOM 616 C CA . GLU A 1 81 ? 19.534 -10.356 -14.707 1.00 98.62 81 GLU A CA 1
ATOM 617 C C . GLU A 1 81 ? 19.660 -8.907 -14.230 1.00 98.62 81 GLU A C 1
ATOM 619 O O . GLU A 1 81 ? 18.650 -8.219 -14.056 1.00 98.62 81 GLU A O 1
ATOM 624 N N . LEU A 1 82 ? 20.889 -8.463 -13.968 1.00 98.81 82 LEU A N 1
ATOM 625 C CA . LEU A 1 82 ? 21.202 -7.245 -13.214 1.00 98.81 82 LEU A CA 1
ATOM 626 C C . LEU A 1 82 ? 21.464 -6.015 -14.102 1.00 98.81 82 LEU A C 1
ATOM 628 O O . LEU A 1 82 ? 22.061 -5.038 -13.645 1.00 98.81 82 LEU A O 1
ATOM 632 N N . GLY A 1 83 ? 20.948 -6.027 -15.331 1.00 98.06 83 GLY A N 1
ATOM 633 C CA . GLY A 1 83 ? 20.980 -4.900 -16.258 1.00 98.06 83 GLY A CA 1
ATOM 634 C C . GLY A 1 83 ? 22.153 -4.944 -17.228 1.00 98.06 83 GLY A C 1
ATOM 635 O O . GLY A 1 83 ? 23.034 -5.791 -17.124 1.00 98.06 83 GLY A O 1
ATOM 636 N N . ASP A 1 84 ? 22.137 -4.003 -18.171 1.00 98.38 84 ASP A N 1
ATOM 637 C CA . ASP A 1 84 ? 22.975 -4.000 -19.369 1.00 98.38 84 ASP A CA 1
ATOM 638 C C . ASP A 1 84 ? 22.743 -5.252 -20.225 1.00 98.38 84 ASP A C 1
ATOM 640 O O . ASP A 1 84 ? 23.643 -5.963 -20.682 1.00 98.38 84 ASP A O 1
ATOM 644 N N . ASN A 1 85 ? 21.454 -5.475 -20.477 1.00 98.56 85 ASN A N 1
ATOM 645 C CA . ASN A 1 85 ? 20.920 -6.648 -21.155 1.00 98.56 85 ASN A CA 1
ATOM 646 C C . ASN A 1 85 ? 21.270 -6.646 -22.648 1.00 98.56 85 ASN A C 1
ATOM 648 O O . ASN A 1 85 ? 21.359 -7.702 -23.274 1.00 98.56 85 ASN A O 1
ATOM 652 N N . PHE A 1 86 ? 21.448 -5.458 -23.243 1.00 98.56 86 PHE A N 1
ATOM 653 C CA . PHE A 1 86 ? 21.838 -5.296 -24.644 1.00 98.56 86 PHE A CA 1
ATOM 654 C C . PHE A 1 86 ? 22.788 -4.106 -24.848 1.00 98.56 86 PHE A C 1
ATOM 656 O O . PHE A 1 86 ? 22.368 -2.962 -25.042 1.00 98.56 86 PHE A O 1
ATOM 663 N N . TYR A 1 87 ? 24.089 -4.376 -24.941 1.00 97.69 87 TYR A N 1
ATOM 664 C CA . TYR A 1 87 ? 25.072 -3.358 -25.302 1.00 97.69 87 TYR A CA 1
ATOM 665 C C . TYR A 1 87 ? 24.968 -2.960 -26.782 1.00 97.69 87 TYR A C 1
ATOM 667 O O . TYR A 1 87 ? 24.650 -3.777 -27.650 1.00 97.69 87 TYR A O 1
ATOM 675 N N . THR A 1 88 ? 25.286 -1.725 -27.170 1.00 96.25 88 THR A N 1
ATOM 676 C CA . THR A 1 88 ? 25.623 -0.554 -26.332 1.00 96.25 88 THR A CA 1
ATOM 677 C C . THR A 1 88 ? 24.435 0.405 -26.214 1.00 96.25 88 THR A C 1
ATOM 679 O O . THR A 1 88 ? 24.430 1.251 -25.335 1.00 96.25 88 THR A O 1
ATOM 682 N N . PHE A 1 89 ? 23.446 0.306 -27.102 1.00 95.75 89 PHE A N 1
ATOM 683 C CA . PHE A 1 89 ? 22.322 1.245 -27.203 1.00 95.75 89 PHE A CA 1
ATOM 684 C C . PHE A 1 89 ? 20.973 0.538 -27.047 1.00 95.75 89 PHE A C 1
ATOM 686 O O . PHE A 1 89 ? 20.010 0.875 -27.737 1.00 95.75 89 PHE A O 1
ATOM 693 N N . GLY A 1 90 ? 20.928 -0.489 -26.199 1.00 96.88 90 GLY A N 1
ATOM 694 C CA . GLY A 1 90 ? 19.731 -1.265 -25.927 1.00 96.88 90 GLY A CA 1
ATOM 695 C C . GLY A 1 90 ? 19.132 -1.900 -27.182 1.00 96.88 90 GLY A C 1
ATOM 696 O O . GLY A 1 90 ? 19.809 -2.198 -28.173 1.00 96.88 90 GLY A O 1
ATOM 697 N N . VAL A 1 91 ? 17.816 -2.084 -27.133 1.00 97.94 91 VAL A N 1
ATOM 698 C CA . VAL A 1 91 ? 16.981 -2.510 -28.263 1.00 97.94 91 VAL A CA 1
ATOM 699 C C . VAL A 1 91 ? 16.174 -1.339 -28.804 1.00 97.94 91 VAL A C 1
ATOM 701 O O . VAL A 1 91 ? 15.918 -0.367 -28.100 1.00 97.94 91 VAL A O 1
ATOM 704 N N . THR A 1 92 ? 15.716 -1.434 -30.048 1.00 96.75 92 THR A N 1
ATOM 705 C CA . THR A 1 92 ? 14.919 -0.370 -30.683 1.00 96.75 92 THR A CA 1
ATOM 706 C C . THR A 1 92 ? 13.405 -0.581 -30.573 1.00 96.75 92 THR A C 1
ATOM 708 O O . THR A 1 92 ? 12.638 0.383 -30.537 1.00 96.75 92 THR A O 1
ATOM 711 N N . SER A 1 93 ? 12.948 -1.836 -30.515 1.00 97.62 93 SER A N 1
ATOM 712 C CA . SER A 1 93 ? 11.529 -2.220 -30.472 1.00 97.62 93 SER A CA 1
ATOM 713 C C . SER A 1 93 ? 11.353 -3.628 -29.899 1.00 97.62 93 SER A C 1
ATOM 715 O O . SER A 1 93 ? 12.317 -4.382 -29.820 1.00 97.62 93 SER A O 1
ATOM 717 N N . VAL A 1 94 ? 10.122 -4.023 -29.556 1.00 97.81 94 VAL A N 1
ATOM 718 C CA . VAL A 1 94 ? 9.818 -5.376 -29.037 1.00 97.81 94 VAL A CA 1
ATOM 719 C C . VAL A 1 94 ? 10.124 -6.495 -30.049 1.00 97.81 94 VAL A C 1
ATOM 721 O O . VAL A 1 94 ? 10.278 -7.656 -29.689 1.00 97.81 94 VAL A O 1
ATOM 724 N N . THR A 1 95 ? 10.243 -6.150 -31.335 1.00 98.00 95 THR A N 1
ATOM 725 C CA . THR A 1 95 ? 10.615 -7.070 -32.422 1.00 98.00 95 THR A CA 1
ATOM 726 C C . THR A 1 95 ? 12.094 -6.991 -32.801 1.00 98.00 95 THR A C 1
ATOM 728 O O . THR A 1 95 ? 12.488 -7.524 -33.839 1.00 98.00 95 THR A O 1
ATOM 731 N N . ASP A 1 96 ? 12.918 -6.286 -32.021 1.00 98.25 96 ASP A N 1
ATOM 732 C CA . ASP A 1 96 ? 14.347 -6.196 -32.294 1.00 98.25 96 ASP A CA 1
ATOM 733 C C . ASP A 1 96 ? 14.981 -7.594 -32.279 1.00 98.25 96 ASP A C 1
ATOM 735 O O . ASP A 1 96 ? 14.782 -8.393 -31.361 1.00 98.25 96 ASP A O 1
ATOM 739 N N . ARG A 1 97 ? 15.771 -7.903 -33.311 1.00 97.19 97 ARG A N 1
ATOM 740 C CA . ARG A 1 97 ? 16.427 -9.210 -33.446 1.00 97.19 97 ARG A CA 1
ATOM 741 C C . ARG A 1 97 ? 17.384 -9.514 -32.297 1.00 97.19 97 ARG A C 1
ATOM 743 O O . ARG A 1 97 ? 17.691 -10.683 -32.090 1.00 97.19 97 ARG A O 1
ATOM 750 N N . ARG A 1 98 ? 17.853 -8.493 -31.573 1.00 97.94 98 ARG A N 1
ATOM 751 C CA . ARG A 1 98 ? 18.740 -8.642 -30.414 1.00 97.94 98 ARG A CA 1
ATOM 752 C C . ARG A 1 98 ? 18.145 -9.530 -29.329 1.00 97.94 98 ARG A C 1
ATOM 754 O O . ARG A 1 98 ? 18.883 -10.349 -28.798 1.00 97.94 98 ARG A O 1
ATOM 761 N N . PHE A 1 99 ? 16.832 -9.481 -29.091 1.00 98.62 99 PHE A N 1
ATOM 762 C CA . PHE A 1 99 ? 16.191 -10.423 -28.169 1.00 98.62 99 PHE A CA 1
ATOM 763 C C . PHE A 1 99 ? 16.457 -11.875 -28.571 1.00 98.62 99 PHE A C 1
ATOM 765 O O . PHE A 1 99 ? 16.808 -12.707 -27.746 1.00 98.62 99 PHE A O 1
ATOM 772 N N . ASN A 1 100 ? 16.365 -12.183 -29.864 1.00 98.12 100 ASN A N 1
ATOM 773 C CA . ASN A 1 100 ? 16.611 -13.535 -30.339 1.00 98.12 100 ASN A CA 1
ATOM 774 C C . ASN A 1 100 ? 18.107 -13.890 -30.383 1.00 98.12 100 ASN A C 1
ATOM 776 O O . ASN A 1 100 ? 18.489 -14.986 -29.987 1.00 98.12 100 ASN A O 1
ATOM 780 N N . GLU A 1 101 ? 18.951 -12.993 -30.899 1.00 98.12 101 GLU A N 1
ATOM 781 C CA . GLU A 1 101 ? 20.374 -13.277 -31.134 1.00 98.12 101 GLU A CA 1
ATOM 782 C C . GLU A 1 101 ? 21.222 -13.232 -29.856 1.00 98.12 101 GLU A C 1
ATOM 784 O O . GLU A 1 101 ? 22.091 -14.082 -29.706 1.00 98.12 101 GLU A O 1
ATOM 789 N N . THR A 1 102 ? 20.956 -12.291 -28.946 1.00 98.31 102 THR A N 1
ATOM 790 C CA . THR A 1 102 ? 21.734 -12.072 -27.710 1.00 98.31 102 THR A CA 1
ATOM 791 C C . THR A 1 102 ? 21.108 -12.779 -26.500 1.00 98.31 102 THR A C 1
ATOM 793 O O . THR A 1 102 ? 21.820 -13.182 -25.597 1.00 98.31 102 THR A O 1
ATOM 796 N N . PHE A 1 103 ? 19.791 -13.022 -26.475 1.00 98.62 103 PHE A N 1
ATOM 797 C CA . PHE A 1 103 ? 19.155 -13.695 -25.332 1.00 98.62 103 PHE A CA 1
ATOM 798 C C . PHE A 1 103 ? 18.624 -15.093 -25.678 1.00 98.62 103 PHE A C 1
ATOM 800 O O . PHE A 1 103 ? 19.082 -16.096 -25.122 1.00 98.62 103 PHE A O 1
ATOM 807 N N . GLU A 1 104 ? 17.684 -15.205 -26.623 1.00 98.31 104 GLU A N 1
ATOM 808 C CA . GLU A 1 104 ? 16.975 -16.476 -26.818 1.00 98.31 104 GLU A CA 1
ATOM 809 C C . GLU A 1 104 ? 17.881 -17.609 -27.305 1.00 98.31 104 GLU A C 1
ATOM 811 O O . GLU A 1 104 ? 17.837 -18.721 -26.774 1.00 98.31 104 GLU A O 1
ATOM 816 N N . LYS A 1 105 ? 18.746 -17.330 -28.285 1.00 98.12 105 LYS A N 1
ATOM 817 C CA . LYS A 1 105 ? 19.694 -18.318 -28.812 1.00 98.12 105 LYS A CA 1
ATOM 818 C C . LYS A 1 105 ? 20.829 -18.627 -27.844 1.00 98.12 105 LYS A C 1
ATOM 820 O O . LYS A 1 105 ? 21.230 -19.790 -27.759 1.00 98.12 105 LYS A O 1
ATOM 825 N N . VAL A 1 106 ? 21.329 -17.615 -27.135 1.00 98.25 106 VAL A N 1
ATOM 826 C CA . VAL A 1 106 ? 22.442 -17.752 -26.185 1.00 98.25 106 VAL A CA 1
ATOM 827 C C . VAL A 1 106 ? 22.044 -18.673 -25.038 1.00 98.25 106 VAL A C 1
ATOM 829 O O . VAL A 1 106 ? 22.715 -19.669 -24.775 1.00 98.25 106 VAL A O 1
ATOM 832 N N . PHE A 1 107 ? 20.881 -18.430 -24.435 1.00 98.00 107 PHE A N 1
ATOM 833 C CA . PHE A 1 107 ? 20.384 -19.201 -23.296 1.00 98.00 107 PHE A CA 1
ATOM 834 C C . PHE A 1 107 ? 19.354 -20.260 -23.715 1.00 98.00 107 PHE A C 1
ATOM 836 O O . PHE A 1 107 ? 18.325 -20.422 -23.064 1.00 98.00 107 PHE A O 1
ATOM 843 N N . SER A 1 108 ? 19.602 -20.975 -24.815 1.00 97.50 108 SER A N 1
ATOM 844 C CA . SER A 1 108 ? 18.642 -21.913 -25.432 1.00 97.50 108 SER A CA 1
ATOM 845 C C . SER A 1 108 ? 18.602 -23.316 -24.807 1.00 97.50 108 SER A C 1
ATOM 847 O O . SER A 1 108 ? 17.741 -24.129 -25.153 1.00 97.50 108 SER A O 1
ATOM 849 N N . ALA A 1 109 ? 19.511 -23.626 -23.879 1.00 97.69 109 ALA A N 1
ATOM 850 C CA . ALA A 1 109 ? 19.540 -24.918 -23.199 1.00 97.69 109 ALA A CA 1
ATOM 851 C C . ALA A 1 109 ? 18.257 -25.167 -22.387 1.00 97.69 109 ALA A C 1
ATOM 853 O O . ALA A 1 109 ? 17.666 -24.235 -21.841 1.00 97.69 109 ALA A O 1
ATOM 854 N N . HIS A 1 110 ? 17.840 -26.436 -22.273 1.00 97.12 110 HIS A N 1
ATOM 855 C CA . HIS A 1 110 ? 16.603 -26.812 -21.574 1.00 97.12 110 HIS A CA 1
ATOM 856 C C . HIS A 1 110 ? 16.593 -26.361 -20.106 1.00 97.12 110 HIS A C 1
ATOM 858 O O . HIS A 1 110 ? 15.593 -25.828 -19.637 1.00 97.12 110 HIS A O 1
ATOM 864 N N . SER A 1 111 ? 17.720 -26.505 -19.408 1.00 96.88 111 SER A N 1
ATOM 865 C CA . SER A 1 111 ? 17.900 -26.062 -18.019 1.00 96.88 111 SER A CA 1
ATOM 866 C C . SER A 1 111 ? 17.899 -24.542 -17.840 1.00 96.88 111 SER A C 1
ATOM 868 O O . SER A 1 111 ? 17.732 -24.068 -16.721 1.00 96.88 111 SER A O 1
ATOM 870 N N . MET A 1 112 ? 18.019 -23.781 -18.933 1.00 97.75 112 MET A N 1
ATOM 871 C CA . MET A 1 112 ? 17.927 -22.317 -18.953 1.00 97.75 112 MET A CA 1
ATOM 872 C C . MET A 1 112 ? 16.543 -21.807 -19.393 1.00 97.75 112 MET A C 1
ATOM 874 O O . MET A 1 112 ? 16.322 -20.594 -19.450 1.00 97.75 112 MET A O 1
ATOM 878 N N . GLN A 1 113 ? 15.586 -22.705 -19.668 1.00 97.69 113 GLN A N 1
ATOM 879 C CA . GLN A 1 113 ? 14.178 -22.367 -19.938 1.00 97.69 113 GLN A CA 1
ATOM 880 C C . GLN A 1 113 ? 13.381 -22.159 -18.635 1.00 97.69 113 GLN A C 1
ATOM 882 O O . GLN A 1 113 ? 12.278 -22.676 -18.466 1.00 97.69 113 GLN A O 1
ATOM 887 N N . ILE A 1 114 ? 13.971 -21.413 -17.705 1.00 98.19 114 ILE A N 1
ATOM 888 C CA . ILE A 1 114 ? 13.414 -21.006 -16.407 1.00 98.19 114 ILE A CA 1
ATOM 889 C C . ILE A 1 114 ? 13.157 -19.493 -16.417 1.00 98.19 114 ILE A C 1
ATOM 891 O O . ILE A 1 114 ? 13.725 -18.820 -17.271 1.00 98.19 114 ILE A O 1
ATOM 895 N N . PRO A 1 115 ? 12.340 -18.936 -15.507 1.00 98.69 115 PRO A N 1
ATOM 896 C CA . PRO A 1 115 ? 12.152 -17.490 -15.372 1.00 98.69 115 PRO A CA 1
ATOM 897 C C . PRO A 1 115 ? 13.462 -16.696 -15.238 1.00 98.69 115 PRO A C 1
ATOM 899 O O . PRO A 1 115 ? 14.333 -17.053 -14.447 1.00 98.69 115 PRO A O 1
ATOM 902 N N . TRP A 1 116 ? 13.565 -15.586 -15.963 1.00 98.88 116 TRP A N 1
ATOM 903 C CA . TRP A 1 116 ? 14.587 -14.551 -15.823 1.00 98.88 116 TRP A CA 1
ATOM 904 C C . TRP A 1 116 ? 13.925 -13.265 -15.340 1.00 98.88 116 TRP A C 1
ATOM 906 O O . TRP A 1 116 ? 13.070 -12.717 -16.032 1.00 98.88 116 TRP A O 1
ATOM 916 N N . TYR A 1 117 ? 14.304 -12.794 -14.159 1.00 98.88 117 TYR A N 1
ATOM 917 C CA . TYR A 1 117 ? 13.845 -11.529 -13.597 1.00 98.88 117 TYR A CA 1
ATOM 918 C C . TYR A 1 117 ? 14.831 -10.435 -13.971 1.00 98.88 117 TYR A C 1
ATOM 920 O O . TYR A 1 117 ? 15.958 -10.418 -13.480 1.00 98.88 117 TYR A O 1
ATOM 928 N N . ILE A 1 118 ? 14.389 -9.558 -14.864 1.00 98.81 118 ILE A N 1
ATOM 929 C CA . ILE A 1 118 ? 15.231 -8.571 -15.534 1.00 98.81 118 ILE A CA 1
ATOM 930 C C . ILE A 1 118 ? 15.084 -7.197 -14.884 1.00 98.81 118 ILE A C 1
ATOM 932 O O . ILE A 1 118 ? 13.974 -6.797 -14.528 1.00 98.81 118 ILE A O 1
ATOM 936 N N . ILE A 1 119 ? 16.182 -6.457 -14.775 1.00 98.62 119 ILE A N 1
ATOM 937 C CA . ILE A 1 119 ? 16.186 -4.996 -14.621 1.00 98.62 119 ILE A CA 1
ATOM 938 C C . ILE A 1 119 ? 16.967 -4.355 -15.770 1.00 98.62 119 ILE A C 1
ATOM 940 O O . ILE A 1 119 ? 17.655 -5.043 -16.514 1.00 98.62 119 ILE A O 1
ATOM 944 N N . ALA A 1 120 ? 16.839 -3.041 -15.948 1.00 98.00 120 ALA A N 1
ATOM 945 C CA . ALA A 1 120 ? 17.580 -2.304 -16.970 1.00 98.00 120 ALA A CA 1
ATOM 946 C C . ALA A 1 120 ? 18.866 -1.687 -16.402 1.00 98.00 120 ALA A C 1
ATOM 948 O O . ALA A 1 120 ? 18.866 -1.156 -15.288 1.00 98.00 120 ALA A O 1
ATOM 949 N N . GLY A 1 121 ? 19.930 -1.723 -17.202 1.00 97.56 121 GLY A N 1
ATOM 950 C CA . GLY A 1 121 ? 21.164 -0.968 -16.995 1.00 97.56 121 GLY A CA 1
ATOM 951 C C . GLY A 1 121 ? 21.220 0.311 -17.828 1.00 97.56 121 GLY A C 1
ATOM 952 O O . GLY A 1 121 ? 20.259 0.679 -18.515 1.00 97.56 121 GLY A O 1
ATOM 953 N N . ASN A 1 122 ? 22.334 1.038 -17.757 1.00 96.06 122 ASN A N 1
ATOM 954 C CA . ASN A 1 122 ? 22.470 2.305 -18.478 1.00 96.06 122 ASN A CA 1
ATOM 955 C C . ASN A 1 122 ? 22.450 2.106 -19.998 1.00 96.06 122 ASN A C 1
ATOM 957 O O . ASN A 1 122 ? 21.828 2.902 -20.705 1.00 96.06 122 ASN A O 1
ATOM 961 N N . HIS A 1 123 ? 23.033 1.022 -20.513 1.00 96.69 123 HIS A N 1
ATOM 962 C CA . HIS A 1 123 ? 23.024 0.741 -21.948 1.00 96.69 123 HIS A CA 1
ATOM 963 C C . HIS A 1 123 ? 21.633 0.393 -22.479 1.00 96.69 123 HIS A C 1
ATOM 965 O O . HIS A 1 123 ? 21.306 0.743 -23.615 1.00 96.69 123 HIS A O 1
ATOM 971 N N . ASP A 1 124 ? 20.785 -0.214 -21.653 1.00 97.56 124 ASP A N 1
ATOM 972 C CA . ASP A 1 124 ? 19.388 -0.491 -21.990 1.00 97.56 124 ASP A CA 1
ATOM 973 C C . ASP A 1 124 ? 18.575 0.796 -22.160 1.00 97.56 124 ASP A C 1
ATOM 975 O O . ASP A 1 124 ? 17.814 0.931 -23.124 1.00 97.56 124 ASP A O 1
ATOM 979 N N . HIS A 1 125 ? 18.797 1.764 -21.264 1.00 95.62 125 HIS A N 1
ATOM 980 C CA . HIS A 1 125 ? 18.154 3.084 -21.285 1.00 95.62 125 HIS A CA 1
ATOM 981 C C . HIS A 1 125 ? 18.631 3.995 -22.412 1.00 95.62 125 HIS A C 1
ATOM 983 O O . HIS A 1 125 ? 17.919 4.928 -22.780 1.00 95.62 125 HIS A O 1
ATOM 989 N N . TYR A 1 126 ? 19.793 3.725 -23.010 1.00 94.69 126 TYR A N 1
ATOM 990 C CA . TYR A 1 126 ? 20.184 4.394 -24.254 1.00 94.69 126 TYR A CA 1
ATOM 991 C C . TYR A 1 126 ? 19.328 3.948 -25.451 1.00 94.69 126 TYR A C 1
ATOM 993 O O . TYR A 1 126 ? 19.289 4.645 -26.468 1.00 94.69 126 TYR A O 1
ATOM 1001 N N . GLY A 1 127 ? 18.658 2.799 -25.335 1.00 94.12 127 GLY A N 1
ATOM 1002 C CA . GLY A 1 127 ? 17.689 2.293 -26.297 1.00 94.12 127 GLY A CA 1
ATOM 1003 C C . GLY A 1 127 ? 16.247 2.490 -25.836 1.00 94.12 127 GLY A C 1
ATOM 1004 O O . GLY A 1 127 ? 15.850 3.538 -25.330 1.00 94.12 127 GLY A O 1
ATOM 1005 N N . ASN A 1 128 ? 15.429 1.466 -26.062 1.00 94.94 128 ASN A N 1
ATOM 1006 C CA . ASN A 1 128 ? 14.017 1.436 -25.716 1.00 94.94 128 ASN A CA 1
ATOM 1007 C C . ASN A 1 128 ? 13.762 0.425 -24.587 1.00 94.94 128 ASN A C 1
ATOM 1009 O O . ASN A 1 128 ? 13.430 -0.733 -24.838 1.00 94.94 128 ASN A O 1
ATOM 1013 N N . THR A 1 129 ? 13.890 0.863 -23.334 1.00 94.94 129 THR A N 1
ATOM 1014 C CA . THR A 1 129 ? 13.602 0.027 -22.154 1.00 94.94 129 THR A CA 1
ATOM 1015 C C . THR A 1 129 ? 12.152 -0.467 -22.126 1.00 94.94 129 THR A C 1
ATOM 1017 O O . THR A 1 129 ? 11.888 -1.600 -21.735 1.00 94.94 129 THR A O 1
ATOM 1020 N N . GLU A 1 130 ? 11.203 0.332 -22.617 1.00 94.50 130 GLU A N 1
ATOM 1021 C CA . GLU A 1 130 ? 9.792 -0.066 -22.706 1.00 94.50 130 GLU A CA 1
ATOM 1022 C C . GLU A 1 130 ? 9.604 -1.263 -23.654 1.00 94.50 130 GLU A C 1
ATOM 1024 O O . GLU A 1 130 ? 8.801 -2.151 -23.384 1.00 94.50 130 GLU A O 1
ATOM 1029 N N . ALA A 1 131 ? 10.397 -1.364 -24.725 1.00 97.50 131 ALA A N 1
ATOM 1030 C CA . ALA A 1 131 ? 10.395 -2.554 -25.573 1.00 97.50 131 ALA A CA 1
ATOM 1031 C C . ALA A 1 131 ? 10.867 -3.812 -24.827 1.00 97.50 131 ALA A C 1
ATOM 1033 O O . ALA A 1 131 ? 10.361 -4.898 -25.105 1.00 97.50 131 ALA A O 1
ATOM 1034 N N . GLN A 1 132 ? 11.801 -3.678 -23.881 1.00 98.25 132 GLN A N 1
ATOM 1035 C CA . GLN A 1 132 ? 12.213 -4.782 -23.010 1.00 98.25 132 GLN A CA 1
ATOM 1036 C C . GLN A 1 132 ? 11.104 -5.171 -22.034 1.00 98.25 132 GLN A C 1
ATOM 1038 O O . GLN A 1 132 ? 10.849 -6.358 -21.857 1.00 98.25 132 GLN A O 1
ATOM 1043 N N . ILE A 1 133 ? 10.383 -4.200 -21.472 1.00 96.81 133 ILE A N 1
ATOM 1044 C CA . ILE A 1 133 ? 9.207 -4.471 -20.634 1.00 96.81 133 ILE A CA 1
ATOM 1045 C C . ILE A 1 133 ? 8.144 -5.229 -21.441 1.00 96.81 133 ILE A C 1
ATOM 1047 O O . ILE A 1 133 ? 7.689 -6.304 -21.043 1.00 96.81 133 ILE A O 1
ATOM 1051 N N . GLN A 1 134 ? 7.818 -4.731 -22.635 1.00 96.56 134 GLN A N 1
ATOM 1052 C CA . GLN A 1 134 ? 6.841 -5.337 -23.544 1.00 96.56 134 GLN A CA 1
ATOM 1053 C C . GLN A 1 134 ? 7.246 -6.731 -24.028 1.00 96.56 134 GLN A C 1
ATOM 1055 O O . GLN A 1 134 ? 6.373 -7.558 -24.301 1.00 96.56 134 GLN A O 1
ATOM 1060 N N . TYR A 1 135 ? 8.547 -7.026 -24.105 1.00 98.38 135 TYR A N 1
ATOM 1061 C CA . TYR A 1 135 ? 9.033 -8.353 -24.479 1.00 98.38 135 TYR A CA 1
ATOM 1062 C C . TYR A 1 135 ? 8.622 -9.440 -23.475 1.00 98.38 135 TYR A C 1
ATOM 1064 O O . TYR A 1 135 ? 8.523 -10.609 -23.851 1.00 98.38 135 TYR A O 1
ATOM 1072 N N . SER A 1 136 ? 8.230 -9.062 -22.252 1.00 96.50 136 SER A N 1
ATOM 1073 C CA . SER A 1 136 ? 7.611 -9.976 -21.279 1.00 96.50 136 SER A CA 1
ATOM 1074 C C . SER A 1 136 ? 6.292 -10.590 -21.762 1.00 96.50 136 SER A C 1
ATOM 1076 O O . SER A 1 136 ? 5.856 -11.622 -21.257 1.00 96.50 136 SER A O 1
ATOM 1078 N N . HIS A 1 137 ? 5.636 -9.977 -22.752 1.00 94.94 137 HIS A N 1
ATOM 1079 C CA . HIS A 1 137 ? 4.452 -10.536 -23.410 1.00 94.94 137 HIS A CA 1
ATOM 1080 C C . HIS A 1 137 ? 4.790 -11.426 -24.615 1.00 94.94 137 HIS A C 1
ATOM 1082 O O . HIS A 1 137 ? 3.896 -12.062 -25.172 1.00 94.94 137 HIS A O 1
ATOM 1088 N N . VAL A 1 138 ? 6.061 -11.470 -25.025 1.00 97.56 138 VAL A N 1
ATOM 1089 C CA . VAL A 1 138 ? 6.556 -12.273 -26.152 1.00 97.56 138 VAL A CA 1
ATOM 1090 C C . VAL A 1 138 ? 7.250 -13.538 -25.659 1.00 97.56 138 VAL A C 1
ATOM 1092 O O . VAL A 1 138 ? 6.966 -14.622 -26.168 1.00 97.56 138 VAL A O 1
ATOM 1095 N N . SER A 1 139 ? 8.131 -13.416 -24.666 1.00 97.56 139 SER A N 1
ATOM 1096 C CA . SER A 1 139 ? 8.883 -14.537 -24.101 1.00 97.56 139 SER A CA 1
ATOM 1097 C C . SER A 1 139 ? 8.412 -14.844 -22.686 1.00 97.56 139 SER A C 1
ATOM 1099 O O . SER A 1 139 ? 8.523 -14.019 -21.786 1.00 97.56 139 SER A O 1
ATOM 1101 N N . SER A 1 140 ? 7.916 -16.064 -22.465 1.00 93.88 140 SER A N 1
ATOM 1102 C CA . SER A 1 140 ? 7.372 -16.483 -21.166 1.00 93.88 140 SER A CA 1
ATOM 1103 C C . SER A 1 140 ? 8.415 -16.579 -20.055 1.00 93.88 140 SER A C 1
ATOM 1105 O O . SER A 1 140 ? 8.033 -16.725 -18.900 1.00 93.88 140 SER A O 1
ATOM 1107 N N . ARG A 1 141 ? 9.708 -16.570 -20.403 1.00 97.19 141 ARG A N 1
ATOM 1108 C CA . ARG A 1 141 ? 10.813 -16.583 -19.440 1.00 97.19 141 ARG A CA 1
ATOM 1109 C C . ARG A 1 141 ? 11.425 -15.207 -19.215 1.00 97.19 141 ARG A C 1
ATOM 1111 O O . ARG A 1 141 ? 12.200 -15.062 -18.284 1.00 97.19 141 ARG A O 1
ATOM 1118 N N . TRP A 1 142 ? 11.094 -14.216 -20.035 1.00 98.62 142 TRP A N 1
ATOM 1119 C CA . TRP A 1 142 ? 11.536 -12.843 -19.840 1.00 98.62 142 TRP A CA 1
ATOM 1120 C C . TRP A 1 142 ? 10.548 -12.138 -18.908 1.00 98.62 142 TRP A C 1
ATOM 1122 O O . TRP A 1 142 ? 9.459 -11.750 -19.320 1.00 98.62 142 TRP A O 1
ATOM 1132 N N . HIS A 1 143 ? 10.891 -12.001 -17.630 1.00 98.12 143 HIS A N 1
ATOM 1133 C CA . HIS A 1 143 ? 10.048 -11.328 -16.645 1.00 98.12 143 HIS A CA 1
ATOM 1134 C C . HIS A 1 143 ? 10.596 -9.936 -16.351 1.00 98.12 143 HIS A C 1
ATOM 1136 O O . HIS A 1 143 ? 11.382 -9.739 -15.425 1.00 98.12 143 HIS A O 1
ATOM 1142 N N . PHE A 1 144 ? 10.117 -8.961 -17.120 1.00 98.19 144 PHE A N 1
ATOM 1143 C CA . PHE A 1 144 ? 10.369 -7.543 -16.900 1.00 98.19 144 PHE A CA 1
ATOM 1144 C C . PHE A 1 144 ? 9.038 -6.768 -16.888 1.00 98.19 144 PHE A C 1
ATOM 1146 O O . PHE A 1 144 ? 8.720 -6.050 -17.830 1.00 98.19 144 PHE A O 1
ATOM 1153 N N . PRO A 1 145 ? 8.189 -6.953 -15.861 1.00 92.50 145 PRO A N 1
ATOM 1154 C CA . PRO A 1 145 ? 6.804 -6.475 -15.894 1.00 92.50 145 PRO A CA 1
ATOM 1155 C C . PRO A 1 145 ? 6.671 -4.950 -15.789 1.00 92.50 145 PRO A C 1
ATOM 1157 O O . PRO A 1 145 ? 5.645 -4.394 -16.171 1.00 92.50 145 PRO A O 1
ATOM 1160 N N . TYR A 1 146 ? 7.677 -4.287 -15.219 1.00 95.38 146 TYR A N 1
ATOM 1161 C CA . TYR A 1 146 ? 7.735 -2.842 -15.035 1.00 95.38 146 TYR A CA 1
ATOM 1162 C C . TYR A 1 146 ? 9.178 -2.422 -14.726 1.00 95.38 146 TYR A C 1
ATOM 1164 O O . TYR A 1 146 ? 9.984 -3.276 -14.367 1.00 95.38 146 TYR A O 1
ATOM 1172 N N . TYR A 1 147 ? 9.497 -1.124 -14.802 1.00 93.81 147 TYR A N 1
ATOM 1173 C CA . TYR A 1 147 ? 10.842 -0.592 -14.517 1.00 93.81 147 TYR A CA 1
ATOM 1174 C C . TYR A 1 147 ? 11.397 -1.048 -13.156 1.00 93.81 147 TYR A C 1
ATOM 1176 O O . TYR A 1 147 ? 12.555 -1.427 -13.039 1.00 93.81 147 TYR A O 1
ATOM 1184 N N . TYR A 1 148 ? 10.546 -1.068 -12.131 1.00 96.38 148 TYR A N 1
ATOM 1185 C CA . TYR A 1 148 ? 10.847 -1.610 -10.809 1.00 96.38 148 TYR A CA 1
ATOM 1186 C C . TYR A 1 148 ? 9.674 -2.461 -10.333 1.00 96.38 148 TYR A C 1
ATOM 1188 O O . TYR A 1 148 ? 8.514 -2.150 -10.603 1.00 96.38 148 TYR A O 1
ATOM 1196 N N . TYR A 1 149 ? 9.953 -3.551 -9.632 1.00 97.31 149 TYR A N 1
ATOM 1197 C CA . TYR A 1 149 ? 8.922 -4.504 -9.230 1.00 97.31 149 TYR A CA 1
ATOM 1198 C C . TYR A 1 149 ? 9.398 -5.376 -8.073 1.00 97.31 149 TYR A C 1
ATOM 1200 O O . TYR A 1 149 ? 10.551 -5.332 -7.649 1.00 97.31 149 TYR A O 1
ATOM 1208 N N . ARG A 1 150 ? 8.470 -6.150 -7.515 1.00 97.38 150 ARG A N 1
ATOM 1209 C CA . ARG A 1 150 ? 8.725 -7.067 -6.409 1.00 97.38 150 ARG A CA 1
ATOM 1210 C C . ARG A 1 150 ? 8.160 -8.432 -6.746 1.00 97.38 150 ARG A C 1
ATOM 1212 O O . ARG A 1 150 ? 7.077 -8.528 -7.319 1.00 97.38 150 ARG A O 1
ATOM 1219 N N . PHE A 1 151 ? 8.865 -9.474 -6.342 1.00 96.75 151 PHE A N 1
ATOM 1220 C CA . PHE A 1 151 ? 8.381 -10.845 -6.406 1.00 96.75 151 PHE A CA 1
ATOM 1221 C C . PHE A 1 151 ? 8.957 -11.651 -5.243 1.00 96.75 151 PHE A C 1
ATOM 1223 O O . PHE A 1 151 ? 9.885 -11.215 -4.566 1.00 96.75 151 PHE A O 1
ATOM 1230 N N . ASN A 1 152 ? 8.399 -12.831 -4.996 1.00 96.81 152 ASN A N 1
ATOM 1231 C CA . ASN A 1 152 ? 8.866 -13.697 -3.928 1.00 96.81 152 ASN A CA 1
ATOM 1232 C C . ASN A 1 152 ? 8.788 -15.170 -4.319 1.00 96.81 152 ASN A C 1
ATOM 1234 O O . ASN A 1 152 ? 8.093 -15.551 -5.260 1.00 96.81 152 ASN A O 1
ATOM 1238 N N . TYR A 1 153 ? 9.521 -15.979 -3.565 1.00 95.00 153 TYR A N 1
ATOM 1239 C CA . TYR A 1 153 ? 9.509 -17.428 -3.646 1.00 95.00 153 TYR A CA 1
ATOM 1240 C C . TYR A 1 153 ? 9.399 -18.015 -2.245 1.00 95.00 153 TYR A C 1
ATOM 1242 O O . TYR A 1 153 ? 10.051 -17.556 -1.304 1.00 95.00 153 TYR A O 1
ATOM 1250 N N . THR A 1 154 ? 8.614 -19.076 -2.108 1.00 93.19 154 THR A N 1
ATOM 1251 C CA . THR A 1 154 ? 8.646 -19.922 -0.915 1.00 93.19 154 THR A CA 1
ATOM 1252 C C . THR A 1 154 ? 9.809 -20.903 -1.033 1.00 93.19 154 THR A C 1
ATOM 1254 O O . THR A 1 154 ? 9.994 -21.533 -2.076 1.00 93.19 154 THR A O 1
ATOM 1257 N N . ILE A 1 155 ? 10.597 -21.046 0.032 1.00 93.25 155 ILE A N 1
ATOM 1258 C CA . ILE A 1 155 ? 11.658 -22.052 0.099 1.00 93.25 155 ILE A CA 1
ATOM 1259 C C . ILE A 1 155 ? 10.989 -23.435 0.056 1.00 93.25 155 ILE A C 1
ATOM 1261 O O . ILE A 1 155 ? 10.104 -23.684 0.887 1.00 93.25 155 ILE A O 1
ATOM 1265 N N . PRO A 1 156 ? 11.371 -24.327 -0.883 1.00 90.31 156 PRO A N 1
ATOM 1266 C CA . PRO A 1 156 ? 10.749 -25.638 -1.040 1.00 90.31 156 PRO A CA 1
ATOM 1267 C C . PRO A 1 156 ? 10.614 -26.397 0.281 1.00 90.31 156 PRO A C 1
ATOM 1269 O O . PRO A 1 156 ? 11.518 -26.380 1.112 1.00 90.31 156 PRO A O 1
ATOM 1272 N N . ASN A 1 157 ? 9.469 -27.060 0.464 1.00 88.69 157 ASN A N 1
ATOM 1273 C CA . ASN A 1 157 ? 9.137 -27.831 1.668 1.00 88.69 157 ASN A CA 1
ATOM 1274 C C . ASN A 1 157 ? 9.150 -27.018 2.981 1.00 88.69 157 ASN A C 1
ATOM 1276 O O . ASN A 1 157 ? 9.368 -27.572 4.058 1.00 88.69 157 ASN A O 1
ATOM 1280 N N . SER A 1 158 ? 8.872 -25.712 2.915 1.00 89.38 158 SER A N 1
ATOM 1281 C CA . SER A 1 158 ? 8.730 -24.847 4.092 1.00 89.38 158 SER A CA 1
ATOM 1282 C C . SER A 1 158 ? 7.656 -23.765 3.909 1.00 89.38 158 SER A C 1
ATOM 1284 O O . SER A 1 158 ? 7.115 -23.592 2.821 1.00 89.38 158 SER A O 1
ATOM 1286 N N . ASP A 1 159 ? 7.367 -23.020 4.978 1.00 87.94 159 ASP A N 1
ATOM 1287 C CA . ASP A 1 159 ? 6.533 -21.809 4.989 1.00 87.94 159 ASP A CA 1
ATOM 1288 C C . ASP A 1 159 ? 7.356 -20.512 4.830 1.00 87.94 159 ASP A C 1
ATOM 1290 O O . ASP A 1 159 ? 6.812 -19.409 4.896 1.00 87.94 159 ASP A O 1
ATOM 1294 N N . LYS A 1 160 ? 8.681 -20.621 4.677 1.00 92.00 160 LYS A N 1
ATOM 1295 C CA . LYS A 1 160 ? 9.601 -19.479 4.674 1.00 92.00 160 LYS A CA 1
ATOM 1296 C C . LYS A 1 160 ? 9.693 -18.854 3.293 1.00 92.00 160 LYS A C 1
ATOM 1298 O O . LYS A 1 160 ? 9.772 -19.551 2.285 1.00 92.00 160 LYS A O 1
ATOM 1303 N N . VAL A 1 161 ? 9.703 -17.526 3.260 1.00 94.69 161 VAL A N 1
ATOM 1304 C CA . VAL A 1 161 ? 9.670 -16.731 2.027 1.00 94.69 161 VAL A CA 1
ATOM 1305 C C . VAL A 1 161 ? 11.001 -16.012 1.822 1.00 94.69 161 VAL A C 1
ATOM 1307 O O . VAL A 1 161 ? 11.590 -15.501 2.779 1.00 94.69 161 VAL A O 1
ATOM 1310 N N . VAL A 1 162 ? 11.440 -15.960 0.568 1.00 97.88 162 VAL A N 1
ATOM 1311 C CA . VAL A 1 162 ? 12.516 -15.109 0.054 1.00 97.88 162 VAL A CA 1
ATOM 1312 C C . VAL A 1 162 ? 11.876 -14.056 -0.837 1.00 97.88 162 VAL A C 1
ATOM 1314 O O . VAL A 1 162 ? 11.122 -14.394 -1.748 1.00 97.88 162 VAL A O 1
ATOM 1317 N N . ASP A 1 163 ? 12.149 -12.792 -0.561 1.00 98.00 163 ASP A N 1
ATOM 1318 C CA . ASP A 1 163 ? 11.513 -11.659 -1.221 1.00 98.00 163 ASP A CA 1
ATOM 1319 C C . ASP A 1 163 ? 12.556 -10.807 -1.938 1.00 98.00 163 ASP A C 1
ATOM 1321 O O . ASP A 1 163 ? 13.647 -10.580 -1.412 1.00 98.00 163 ASP A O 1
ATOM 1325 N N . PHE A 1 164 ? 12.213 -10.365 -3.143 1.00 98.75 164 PHE A N 1
ATOM 1326 C CA . PHE A 1 164 ? 13.102 -9.674 -4.067 1.00 98.75 164 PHE A CA 1
ATOM 1327 C C . PHE A 1 164 ? 12.472 -8.347 -4.470 1.00 98.75 164 PHE A C 1
ATOM 1329 O O . PHE A 1 164 ? 11.343 -8.316 -4.962 1.00 98.75 164 PHE A O 1
ATOM 1336 N N . VAL A 1 165 ? 13.204 -7.250 -4.282 1.00 98.75 165 VAL A N 1
ATOM 1337 C CA . VAL A 1 165 ? 12.801 -5.909 -4.723 1.00 98.75 165 VAL A CA 1
ATOM 1338 C C . VAL A 1 165 ? 13.779 -5.439 -5.791 1.00 98.75 165 VAL A C 1
ATOM 1340 O O . VAL A 1 165 ? 14.946 -5.193 -5.503 1.00 98.75 165 VAL A O 1
ATOM 1343 N N . MET A 1 166 ? 13.298 -5.326 -7.021 1.00 98.81 166 MET A N 1
ATOM 1344 C CA . MET A 1 166 ? 14.090 -5.001 -8.202 1.00 98.81 166 MET A CA 1
ATOM 1345 C C . MET A 1 166 ? 13.899 -3.528 -8.565 1.00 98.81 166 MET A C 1
ATOM 1347 O O . MET A 1 166 ? 12.763 -3.056 -8.655 1.00 98.81 166 MET A O 1
ATOM 1351 N N . LEU A 1 167 ? 15.003 -2.804 -8.739 1.00 98.62 167 LEU A N 1
ATOM 1352 C CA . LEU A 1 167 ? 15.046 -1.359 -8.943 1.00 98.62 167 LEU A CA 1
ATOM 1353 C C . LEU A 1 167 ? 15.612 -0.995 -10.311 1.00 98.62 167 LEU A C 1
ATOM 1355 O O . LEU A 1 167 ? 16.571 -1.598 -10.787 1.00 98.62 167 LEU A O 1
ATOM 1359 N N . ASP A 1 168 ? 15.082 0.088 -10.866 1.00 97.88 168 ASP A N 1
ATOM 1360 C CA . ASP A 1 168 ? 15.687 0.806 -11.976 1.00 97.88 168 ASP A CA 1
ATOM 1361 C C . ASP A 1 168 ? 16.547 1.945 -11.421 1.00 97.88 168 ASP A C 1
ATOM 1363 O O . ASP A 1 168 ? 16.071 3.043 -11.099 1.00 97.88 168 ASP A O 1
ATOM 1367 N N . THR A 1 169 ? 17.840 1.667 -11.273 1.00 97.69 169 THR A N 1
ATOM 1368 C CA . THR A 1 169 ? 18.794 2.621 -10.704 1.00 97.69 169 THR A CA 1
ATOM 1369 C C . THR A 1 169 ? 19.112 3.783 -11.636 1.00 97.69 169 THR A C 1
ATOM 1371 O O . THR A 1 169 ? 19.623 4.797 -11.162 1.00 97.69 169 THR A O 1
ATOM 1374 N N . ILE A 1 170 ? 18.811 3.666 -12.931 1.00 96.25 170 ILE A N 1
ATOM 1375 C CA . ILE A 1 170 ? 19.024 4.731 -13.913 1.00 96.25 170 ILE A CA 1
ATOM 1376 C C . ILE A 1 170 ? 17.938 5.780 -13.696 1.00 96.25 170 ILE A C 1
ATOM 1378 O O . ILE A 1 170 ? 18.252 6.941 -13.439 1.00 96.25 170 ILE A O 1
ATOM 1382 N N . LEU A 1 171 ? 16.666 5.368 -13.640 1.00 93.75 171 LEU A N 1
ATOM 1383 C CA . LEU A 1 171 ? 15.552 6.277 -13.345 1.00 93.75 171 LEU A CA 1
ATOM 1384 C C . LEU A 1 171 ? 15.668 6.951 -11.968 1.00 93.75 171 LEU A C 1
ATOM 1386 O O . LEU A 1 171 ? 15.139 8.043 -11.775 1.00 93.75 171 LEU A O 1
ATOM 1390 N N . LEU A 1 172 ? 16.339 6.330 -10.992 1.00 92.50 172 LEU A N 1
ATOM 1391 C CA . LEU A 1 172 ? 16.552 6.927 -9.665 1.00 92.50 172 LEU A CA 1
ATOM 1392 C C . LEU A 1 172 ? 17.630 8.019 -9.632 1.00 92.50 172 LEU A C 1
ATOM 1394 O O . LEU A 1 172 ? 17.562 8.917 -8.774 1.00 92.50 172 LEU A O 1
ATOM 1398 N N . CYS A 1 173 ? 18.650 7.893 -10.482 1.00 89.69 173 CYS A N 1
ATOM 1399 C CA . CYS A 1 173 ? 19.934 8.566 -10.293 1.00 89.69 173 CYS A CA 1
ATOM 1400 C C . CYS A 1 173 ? 20.430 9.362 -11.496 1.00 89.69 173 CYS A C 1
ATOM 1402 O O . CYS A 1 173 ? 21.233 10.277 -11.307 1.00 89.69 173 CYS A O 1
ATOM 1404 N N . GLU A 1 174 ? 19.940 9.073 -12.695 1.00 84.81 174 GLU A N 1
ATOM 1405 C CA . GLU A 1 174 ? 20.296 9.791 -13.911 1.00 84.81 174 GLU A CA 1
ATOM 1406 C C . GLU A 1 174 ? 19.215 10.798 -14.317 1.00 84.81 174 GLU A C 1
ATOM 1408 O O . GLU A 1 174 ? 18.066 10.754 -13.877 1.00 84.81 174 GLU A O 1
ATOM 1413 N N . SER A 1 175 ? 19.614 11.783 -15.122 1.00 60.56 175 SER A N 1
ATOM 1414 C CA . SER A 1 175 ? 18.793 12.962 -15.436 1.00 60.56 175 SER A CA 1
ATOM 1415 C C . SER A 1 175 ? 17.926 12.805 -16.690 1.00 60.56 175 SER A C 1
ATOM 1417 O O . SER A 1 175 ? 17.048 13.635 -16.928 1.00 60.56 175 SER A O 1
ATOM 1419 N N . SER A 1 176 ? 18.124 11.740 -17.470 1.00 65.38 176 SER A N 1
ATOM 1420 C CA . SER A 1 176 ? 17.323 11.415 -18.651 1.00 65.38 176 SER A CA 1
ATOM 1421 C C . SER A 1 176 ? 16.313 10.322 -18.328 1.00 65.38 176 SER A C 1
ATOM 1423 O O . SER A 1 176 ? 16.681 9.166 -18.146 1.00 65.38 176 SER A O 1
ATOM 1425 N N . THR A 1 177 ? 15.033 10.685 -18.289 1.00 63.94 177 THR A N 1
ATOM 1426 C CA . THR A 1 177 ? 13.930 9.731 -18.128 1.00 63.94 177 THR A CA 1
ATOM 1427 C C . THR A 1 177 ? 13.062 9.733 -19.391 1.00 63.94 177 THR A C 1
ATOM 1429 O O . THR A 1 177 ? 12.795 10.806 -19.945 1.00 63.94 177 THR A O 1
ATOM 1432 N N . PRO A 1 178 ? 12.619 8.564 -19.889 1.00 70.38 178 PRO A N 1
ATOM 1433 C CA . PRO A 1 178 ? 11.582 8.506 -20.915 1.00 70.38 178 PRO A CA 1
ATOM 1434 C C . PRO A 1 178 ? 10.327 9.267 -20.457 1.00 70.38 178 PRO A C 1
ATOM 1436 O O . PRO A 1 178 ? 9.974 9.223 -19.283 1.00 70.38 178 PRO A O 1
ATOM 1439 N N . ALA A 1 179 ? 9.610 9.931 -21.372 1.00 65.88 179 ALA A N 1
ATOM 1440 C CA . ALA A 1 179 ? 8.476 10.812 -21.036 1.00 65.88 179 ALA A CA 1
ATOM 1441 C C . ALA A 1 179 ? 7.317 10.132 -20.266 1.00 65.88 179 ALA A C 1
ATOM 1443 O O . ALA A 1 179 ? 6.479 10.820 -19.686 1.00 65.88 179 ALA A O 1
ATOM 1444 N N . HIS A 1 180 ? 7.266 8.796 -20.265 1.00 74.06 180 HIS A N 1
ATOM 1445 C CA . HIS A 1 180 ? 6.261 7.980 -19.575 1.00 74.06 180 HIS A CA 1
ATOM 1446 C C . HIS A 1 180 ? 6.841 7.128 -18.437 1.00 74.06 180 HIS A C 1
ATOM 1448 O O . HIS A 1 180 ? 6.121 6.323 -17.851 1.00 74.06 180 HIS A O 1
ATOM 1454 N N . ALA A 1 181 ? 8.126 7.291 -18.121 1.00 81.38 181 ALA A N 1
ATOM 1455 C CA . ALA A 1 181 ? 8.754 6.560 -17.037 1.00 81.38 181 ALA A CA 1
ATOM 1456 C C . ALA A 1 181 ? 8.314 7.112 -15.667 1.00 81.38 181 ALA A C 1
ATOM 1458 O O . ALA A 1 181 ? 8.066 8.315 -15.521 1.00 81.38 181 ALA A O 1
ATOM 1459 N N . PRO A 1 182 ? 8.229 6.252 -14.640 1.00 85.88 182 PRO A N 1
ATOM 1460 C CA . PRO A 1 182 ? 7.941 6.684 -13.280 1.00 85.88 182 PRO A CA 1
ATOM 1461 C C . PRO A 1 182 ? 9.022 7.629 -12.743 1.00 85.88 182 PRO A C 1
ATOM 1463 O O . PRO A 1 182 ? 10.212 7.496 -13.029 1.00 85.88 182 PRO A O 1
ATOM 1466 N N . THR A 1 183 ? 8.602 8.575 -11.907 1.00 88.25 183 THR A N 1
ATOM 1467 C CA . THR A 1 183 ? 9.504 9.540 -11.269 1.00 88.25 183 THR A CA 1
ATOM 1468 C C . THR A 1 183 ? 10.399 8.872 -10.213 1.00 88.25 183 THR A C 1
ATOM 1470 O O . THR A 1 183 ? 9.983 7.899 -9.570 1.00 88.25 183 THR A O 1
ATOM 1473 N N . PRO A 1 184 ? 11.586 9.442 -9.915 1.00 88.50 184 PRO A N 1
ATOM 1474 C CA . PRO A 1 184 ? 12.430 8.961 -8.820 1.00 88.50 184 PRO A CA 1
ATOM 1475 C C . PRO A 1 184 ? 11.694 8.897 -7.473 1.00 88.50 184 PRO A C 1
ATOM 1477 O O . PRO A 1 184 ? 11.941 8.001 -6.671 1.00 88.50 184 PRO A O 1
ATOM 1480 N N . ALA A 1 185 ? 10.773 9.835 -7.217 1.00 82.12 185 ALA A N 1
ATOM 1481 C CA . ALA A 1 185 ? 9.984 9.871 -5.988 1.00 82.12 185 ALA A CA 1
ATOM 1482 C C . ALA A 1 185 ? 9.020 8.680 -5.884 1.00 82.12 185 ALA A C 1
ATOM 1484 O O . ALA A 1 185 ? 8.953 8.046 -4.832 1.00 82.12 185 ALA A O 1
ATOM 1485 N N . GLN A 1 186 ? 8.331 8.333 -6.977 1.00 82.25 186 GLN A N 1
ATOM 1486 C CA . GLN A 1 186 ? 7.453 7.159 -7.029 1.00 82.25 186 GLN A CA 1
ATOM 1487 C C . GLN A 1 186 ? 8.235 5.865 -6.796 1.00 82.25 186 GLN A C 1
ATOM 1489 O O . GLN A 1 186 ? 7.787 5.010 -6.034 1.00 82.25 186 GLN A O 1
ATOM 1494 N N . GLN A 1 187 ? 9.426 5.737 -7.387 1.00 93.12 187 GLN A N 1
ATOM 1495 C CA . GLN A 1 187 ? 10.266 4.562 -7.172 1.00 93.12 187 GLN A CA 1
ATOM 1496 C C . GLN A 1 187 ? 10.803 4.480 -5.734 1.00 93.12 187 GLN A C 1
ATOM 1498 O O . GLN A 1 187 ? 10.786 3.406 -5.138 1.00 93.12 187 GLN A O 1
ATOM 1503 N N . MET A 1 188 ? 11.228 5.599 -5.137 1.00 91.25 188 MET A N 1
ATOM 1504 C CA . MET A 1 188 ? 11.656 5.620 -3.731 1.00 91.25 188 MET A CA 1
ATOM 1505 C C . MET A 1 188 ? 10.513 5.269 -2.773 1.00 91.25 188 MET A C 1
ATOM 1507 O O . MET A 1 188 ? 10.730 4.542 -1.804 1.00 91.25 188 MET A O 1
ATOM 1511 N N . GLN A 1 189 ? 9.295 5.736 -3.057 1.00 77.44 189 GLN A N 1
ATOM 1512 C CA . GLN A 1 189 ? 8.106 5.371 -2.290 1.00 77.44 189 GLN A CA 1
ATOM 1513 C C . GLN A 1 189 ? 7.782 3.879 -2.436 1.00 77.44 189 GLN A C 1
ATOM 1515 O O . GLN A 1 189 ? 7.518 3.211 -1.437 1.00 77.44 189 GLN A O 1
ATOM 1520 N N . PHE A 1 190 ? 7.854 3.341 -3.658 1.00 90.56 190 PHE A N 1
ATOM 1521 C CA . PHE A 1 190 ? 7.722 1.908 -3.914 1.00 90.56 190 PHE A CA 1
ATOM 1522 C C . PHE A 1 190 ? 8.753 1.096 -3.123 1.00 90.56 190 PHE A C 1
ATOM 1524 O O . PHE A 1 190 ? 8.366 0.175 -2.408 1.00 90.56 190 PHE A O 1
ATOM 1531 N N . LEU A 1 191 ? 10.039 1.457 -3.207 1.00 95.31 191 LEU A N 1
ATOM 1532 C CA . LEU A 1 191 ? 11.127 0.769 -2.514 1.00 95.31 191 LEU A CA 1
ATOM 1533 C C . LEU A 1 191 ? 10.873 0.747 -1.008 1.00 95.31 191 LEU A C 1
ATOM 1535 O O . LEU A 1 191 ? 10.864 -0.317 -0.396 1.00 95.31 191 LEU A O 1
ATOM 1539 N N . GLU A 1 192 ? 10.630 1.911 -0.405 1.00 88.56 192 GLU A N 1
ATOM 1540 C CA . GLU A 1 192 ? 10.398 1.981 1.032 1.00 88.56 192 GLU A CA 1
ATOM 1541 C C . GLU A 1 192 ? 9.165 1.158 1.449 1.00 88.56 192 GLU A C 1
ATOM 1543 O O . GLU A 1 192 ? 9.234 0.438 2.444 1.00 88.56 192 GLU A O 1
ATOM 1548 N N . ASN A 1 193 ? 8.075 1.180 0.677 1.00 74.44 193 ASN A N 1
ATOM 1549 C CA . ASN A 1 193 ? 6.886 0.370 0.957 1.00 74.44 193 ASN A CA 1
ATOM 1550 C C . ASN A 1 193 ? 7.143 -1.138 0.794 1.00 74.44 193 ASN A C 1
ATOM 1552 O O . ASN A 1 193 ? 6.692 -1.936 1.620 1.00 74.44 193 ASN A O 1
ATOM 1556 N N . ALA A 1 194 ? 7.879 -1.543 -0.240 1.00 85.94 194 ALA A N 1
ATOM 1557 C CA . ALA A 1 194 ? 8.229 -2.936 -0.493 1.00 85.94 194 ALA A CA 1
ATOM 1558 C C . ALA A 1 194 ? 9.087 -3.510 0.643 1.00 85.94 194 ALA A C 1
ATOM 1560 O O . ALA A 1 194 ? 8.769 -4.573 1.176 1.00 85.94 194 ALA A O 1
ATOM 1561 N N . LEU A 1 195 ? 10.114 -2.770 1.075 1.00 92.00 195 LEU A N 1
ATOM 1562 C CA . LEU A 1 195 ? 10.982 -3.181 2.179 1.00 92.00 195 LEU A CA 1
ATOM 1563 C C . LEU A 1 195 ? 10.232 -3.211 3.513 1.00 92.00 195 LEU A C 1
ATOM 1565 O O . LEU A 1 195 ? 10.328 -4.182 4.263 1.00 92.00 195 LEU A O 1
ATOM 1569 N N . ARG A 1 196 ? 9.444 -2.168 3.789 1.00 84.31 196 ARG A N 1
ATOM 1570 C CA . ARG A 1 196 ? 8.667 -2.033 5.024 1.00 84.31 196 ARG A CA 1
ATOM 1571 C C . ARG A 1 196 ? 7.602 -3.119 5.179 1.00 84.31 196 ARG A C 1
ATOM 1573 O O . ARG A 1 196 ? 7.359 -3.574 6.289 1.00 84.31 196 ARG A O 1
ATOM 1580 N N . SER A 1 197 ? 6.957 -3.530 4.091 1.00 79.44 197 SER A N 1
ATOM 1581 C CA . SER A 1 197 ? 5.900 -4.552 4.120 1.00 79.44 197 SER A CA 1
ATOM 1582 C C . SER A 1 197 ? 6.434 -5.987 4.122 1.00 79.44 197 SER A C 1
ATOM 1584 O O . SER A 1 197 ? 5.664 -6.935 4.281 1.00 79.44 197 SER A O 1
ATOM 1586 N N . SER A 1 198 ? 7.737 -6.192 3.917 1.00 85.06 198 SER A N 1
ATOM 1587 C CA . SER A 1 198 ? 8.304 -7.533 3.836 1.00 85.06 198 SER A CA 1
ATOM 1588 C C . SER A 1 198 ? 8.481 -8.163 5.216 1.00 85.06 198 SER A C 1
ATOM 1590 O O . SER A 1 198 ? 9.234 -7.661 6.050 1.00 85.06 198 SER A O 1
ATOM 1592 N N . GLN A 1 199 ? 7.859 -9.327 5.420 1.00 84.19 199 GLN A N 1
ATOM 1593 C CA . GLN A 1 199 ? 8.102 -10.236 6.554 1.00 84.19 199 GLN A CA 1
ATOM 1594 C C . GLN A 1 199 ? 8.940 -11.459 6.141 1.00 84.19 199 GLN A C 1
ATOM 1596 O O . GLN A 1 199 ? 9.014 -12.457 6.855 1.00 84.19 199 GLN A O 1
ATOM 1601 N N . ALA A 1 200 ? 9.559 -11.404 4.959 1.00 91.31 200 ALA A N 1
ATOM 1602 C CA . ALA A 1 200 ? 10.301 -12.523 4.406 1.00 91.31 200 ALA A CA 1
ATOM 1603 C C . ALA A 1 200 ? 11.533 -12.869 5.250 1.00 91.31 200 ALA A C 1
ATOM 1605 O O . ALA A 1 200 ? 12.202 -11.983 5.793 1.00 91.31 200 ALA A O 1
ATOM 1606 N N . THR A 1 201 ? 11.829 -14.169 5.312 1.00 94.62 201 THR A N 1
ATOM 1607 C CA . THR A 1 201 ? 12.987 -14.752 6.007 1.00 94.62 201 THR A CA 1
ATOM 1608 C C . THR A 1 201 ? 14.298 -14.235 5.426 1.00 94.62 201 THR A C 1
ATOM 1610 O O . THR A 1 201 ? 15.255 -13.996 6.163 1.00 94.62 201 THR A O 1
ATOM 1613 N N . TYR A 1 202 ? 14.300 -14.008 4.113 1.00 98.06 202 TYR A N 1
ATOM 1614 C CA . TYR A 1 202 ? 15.357 -13.318 3.394 1.00 98.06 202 TYR A CA 1
ATOM 1615 C C . TYR A 1 202 ? 14.751 -12.206 2.548 1.00 98.06 202 TYR A C 1
ATOM 1617 O O . TYR A 1 202 ? 13.729 -12.416 1.894 1.00 98.06 202 TYR A O 1
ATOM 1625 N N . LEU A 1 203 ? 15.383 -11.038 2.569 1.00 98.19 203 LEU A N 1
ATOM 1626 C CA . LEU A 1 203 ? 15.013 -9.895 1.747 1.00 98.19 203 LEU A CA 1
ATOM 1627 C C . LEU A 1 203 ? 16.226 -9.460 0.935 1.00 98.19 203 LEU A C 1
ATOM 1629 O O . LEU A 1 203 ? 17.252 -9.080 1.505 1.00 98.19 203 LEU A O 1
ATOM 1633 N N . PHE A 1 204 ? 16.090 -9.521 -0.382 1.00 98.81 204 PHE A N 1
ATOM 1634 C CA . PHE A 1 204 ? 17.117 -9.155 -1.342 1.00 98.81 204 PHE A CA 1
ATOM 1635 C C . PHE A 1 204 ? 16.649 -7.980 -2.194 1.00 98.81 204 PHE A C 1
ATOM 1637 O O . PHE A 1 204 ? 15.477 -7.879 -2.556 1.00 98.81 204 PHE A O 1
ATOM 1644 N N . VAL A 1 205 ? 17.573 -7.079 -2.507 1.00 98.88 205 VAL A N 1
ATOM 1645 C CA . VAL A 1 205 ? 17.319 -5.931 -3.383 1.00 98.88 205 VAL A CA 1
ATOM 1646 C C . VAL A 1 205 ? 18.244 -6.034 -4.586 1.00 98.88 205 VAL A C 1
ATOM 1648 O O . VAL A 1 205 ? 19.418 -6.336 -4.412 1.00 98.88 205 VAL A O 1
ATOM 1651 N N . GLY A 1 206 ? 17.735 -5.809 -5.791 1.00 98.81 206 GLY A N 1
ATOM 1652 C CA . GLY A 1 206 ? 18.525 -5.788 -7.021 1.00 98.81 206 GLY A CA 1
ATOM 1653 C C . GLY A 1 206 ? 18.459 -4.420 -7.690 1.00 98.81 206 GLY A C 1
ATOM 1654 O O . GLY A 1 206 ? 17.395 -3.807 -7.719 1.00 98.81 206 GLY A O 1
ATOM 1655 N N . GLY A 1 207 ? 19.573 -3.946 -8.234 1.00 98.62 207 GLY A N 1
ATOM 1656 C CA . GLY A 1 207 ? 19.658 -2.723 -9.033 1.00 98.62 207 GLY A CA 1
ATOM 1657 C C . GLY A 1 207 ? 20.940 -2.730 -9.860 1.00 98.62 207 GLY A C 1
ATOM 1658 O O . GLY A 1 207 ? 21.912 -3.339 -9.436 1.00 98.62 207 GLY A O 1
ATOM 1659 N N . HIS A 1 208 ? 20.970 -2.075 -11.021 1.00 98.62 208 HIS A N 1
ATOM 1660 C CA . HIS A 1 208 ? 22.138 -2.161 -11.902 1.00 98.62 208 HIS A CA 1
ATOM 1661 C C . HIS A 1 208 ? 23.378 -1.497 -11.284 1.00 98.62 208 HIS A C 1
ATOM 1663 O O . HIS A 1 208 ? 24.427 -2.123 -11.157 1.00 98.62 208 HIS A O 1
ATOM 1669 N N . HIS A 1 209 ? 23.236 -0.258 -10.806 1.00 98.50 209 HIS A N 1
ATOM 1670 C CA . HIS A 1 209 ? 24.336 0.493 -10.206 1.00 98.50 209 HIS A CA 1
ATOM 1671 C C . HIS A 1 209 ? 24.735 -0.046 -8.816 1.00 98.50 209 HIS A C 1
ATOM 1673 O O . HIS A 1 209 ? 23.857 -0.285 -7.971 1.00 98.50 209 HIS A O 1
ATOM 1679 N N . PRO A 1 210 ? 26.042 -0.151 -8.505 1.00 98.44 210 PRO A N 1
ATOM 1680 C CA . PRO A 1 210 ? 26.515 -0.617 -7.210 1.00 98.44 210 PRO A CA 1
ATOM 1681 C C . PRO A 1 210 ? 26.302 0.422 -6.107 1.00 98.44 210 PRO A C 1
ATOM 1683 O O . PRO A 1 210 ? 26.562 1.619 -6.278 1.00 98.44 210 PRO A O 1
ATOM 1686 N N . VAL A 1 211 ? 25.908 -0.051 -4.918 1.00 98.44 211 VAL A N 1
ATOM 1687 C CA . VAL A 1 211 ? 26.039 0.742 -3.683 1.00 98.44 211 VAL A CA 1
ATOM 1688 C C . VAL A 1 211 ? 27.524 0.968 -3.405 1.00 98.44 211 VAL A C 1
ATOM 1690 O O . VAL A 1 211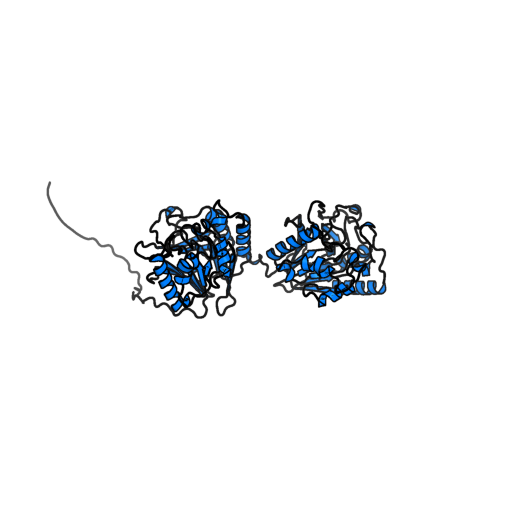 ? 27.972 2.104 -3.282 1.00 98.44 211 VAL A O 1
ATOM 1693 N N . TYR A 1 212 ? 28.288 -0.122 -3.341 1.00 98.38 212 TYR A N 1
ATOM 1694 C CA . TYR A 1 212 ? 29.732 -0.113 -3.185 1.00 98.38 212 TYR A CA 1
ATOM 1695 C C . TYR A 1 212 ? 30.358 -1.018 -4.234 1.00 98.38 212 TYR A C 1
ATOM 1697 O O . TYR A 1 212 ? 29.857 -2.106 -4.495 1.00 98.38 212 TYR A O 1
ATOM 1705 N N . SER A 1 213 ? 31.470 -0.559 -4.787 1.00 98.38 213 SER A N 1
ATOM 1706 C CA . SER A 1 213 ? 32.325 -1.319 -5.685 1.00 98.38 213 SER A CA 1
ATOM 1707 C C . SER A 1 213 ? 33.731 -0.735 -5.602 1.00 98.38 213 SER A C 1
ATOM 1709 O O . SER A 1 213 ? 33.891 0.465 -5.357 1.00 98.38 213 SER A O 1
ATOM 1711 N N . VAL A 1 214 ? 34.754 -1.566 -5.788 1.00 98.31 214 VAL A N 1
ATOM 1712 C CA . VAL A 1 214 ? 36.140 -1.098 -5.944 1.00 98.31 214 VAL A CA 1
ATOM 1713 C C . VAL A 1 214 ? 36.562 -0.938 -7.402 1.00 98.31 214 VAL A C 1
ATOM 1715 O O . VAL A 1 214 ? 37.679 -0.476 -7.640 1.00 98.31 214 VAL A O 1
ATOM 1718 N N . GLY A 1 215 ? 35.676 -1.285 -8.336 1.00 96.81 215 GLY A N 1
ATOM 1719 C CA . GLY A 1 215 ? 35.913 -1.387 -9.769 1.00 96.81 215 GLY A CA 1
ATOM 1720 C C . GLY A 1 215 ? 36.169 -0.059 -10.487 1.00 96.81 215 GLY A C 1
ATOM 1721 O O . GLY A 1 215 ? 36.582 0.959 -9.913 1.00 96.81 215 GLY A O 1
ATOM 1722 N N . SER A 1 216 ? 35.943 -0.071 -11.796 1.00 96.06 216 SER A N 1
ATOM 1723 C CA . SER A 1 216 ? 36.075 1.085 -12.690 1.00 96.06 216 SER A CA 1
ATOM 1724 C C . SER A 1 216 ? 35.154 2.248 -12.340 1.00 96.06 216 SER A C 1
ATOM 1726 O O . SER A 1 216 ? 35.605 3.389 -12.416 1.00 96.06 216 SER A O 1
ATOM 1728 N N . HIS A 1 217 ? 33.914 1.973 -11.948 1.00 96.69 217 HIS A N 1
ATOM 1729 C CA . HIS A 1 217 ? 32.874 2.960 -11.670 1.00 96.69 217 HIS A CA 1
ATOM 1730 C C . HIS A 1 217 ? 32.793 3.290 -10.178 1.00 96.69 217 HIS A C 1
ATOM 1732 O O . HIS A 1 217 ? 32.702 4.462 -9.810 1.00 96.69 217 HIS A O 1
ATOM 1738 N N . GLY A 1 218 ? 32.909 2.278 -9.315 1.00 97.56 218 GLY A N 1
ATOM 1739 C CA . GLY A 1 218 ? 32.947 2.462 -7.867 1.00 97.56 218 GLY A CA 1
ATOM 1740 C C . GLY A 1 218 ? 31.575 2.725 -7.230 1.00 97.56 218 GLY A C 1
ATOM 1741 O O . GLY A 1 218 ? 30.542 2.399 -7.808 1.00 97.56 218 GLY A O 1
ATOM 1742 N N . PRO A 1 219 ? 31.522 3.283 -6.004 1.00 97.94 219 PRO A N 1
ATOM 1743 C CA . PRO A 1 219 ? 30.263 3.538 -5.301 1.00 97.94 219 PRO A CA 1
ATOM 1744 C C . PRO A 1 219 ? 29.380 4.574 -6.007 1.00 97.94 219 PRO A C 1
ATOM 1746 O O . PRO A 1 219 ? 29.811 5.700 -6.267 1.00 97.94 219 PRO A O 1
ATOM 1749 N N . THR A 1 220 ? 28.099 4.259 -6.210 1.00 98.00 220 THR A N 1
ATOM 1750 C CA . THR A 1 220 ? 27.158 5.205 -6.825 1.00 98.00 220 THR A CA 1
ATOM 1751 C C . THR A 1 220 ? 26.566 6.138 -5.772 1.00 98.00 220 THR A C 1
ATOM 1753 O O . THR A 1 220 ? 25.675 5.756 -5.013 1.00 98.00 220 THR A O 1
ATOM 1756 N N . ALA A 1 221 ? 27.013 7.399 -5.735 1.00 96.50 221 ALA A N 1
ATOM 1757 C CA . ALA A 1 221 ? 26.645 8.370 -4.692 1.00 96.50 221 ALA A CA 1
ATOM 1758 C C . ALA A 1 221 ? 25.125 8.530 -4.468 1.00 96.50 221 ALA A C 1
ATOM 1760 O O . ALA A 1 221 ? 24.660 8.672 -3.334 1.00 96.50 221 ALA A O 1
ATOM 1761 N N . CYS A 1 222 ? 24.326 8.480 -5.536 1.00 95.38 222 CYS A N 1
ATOM 1762 C CA . CYS A 1 222 ? 22.866 8.521 -5.442 1.00 95.38 222 CYS A CA 1
ATOM 1763 C C . CYS A 1 222 ? 22.284 7.283 -4.729 1.00 95.38 222 CYS A C 1
ATOM 1765 O O . CYS A 1 222 ? 21.428 7.427 -3.858 1.00 95.38 222 CYS A O 1
ATOM 1767 N N . ILE A 1 223 ? 22.781 6.081 -5.029 1.00 98.19 223 ILE A N 1
ATOM 1768 C CA . ILE A 1 223 ? 22.338 4.836 -4.386 1.00 98.19 223 ILE A CA 1
ATOM 1769 C C . ILE A 1 223 ? 22.807 4.792 -2.925 1.00 98.19 223 ILE A C 1
ATOM 1771 O O . ILE A 1 223 ? 22.013 4.493 -2.032 1.00 98.19 223 ILE A O 1
ATOM 1775 N N . VAL A 1 224 ? 24.054 5.196 -2.656 1.00 97.44 224 VAL A N 1
ATOM 1776 C CA . VAL A 1 224 ? 24.596 5.336 -1.293 1.00 97.44 224 VAL A CA 1
ATOM 1777 C C . VAL A 1 224 ? 23.772 6.315 -0.449 1.00 97.44 224 VAL A C 1
ATOM 1779 O O . VAL A 1 224 ? 23.549 6.068 0.731 1.00 97.44 224 VAL A O 1
ATOM 1782 N N . SER A 1 225 ? 23.301 7.424 -1.024 1.00 93.12 225 SER A N 1
ATOM 1783 C CA . SER A 1 225 ? 22.539 8.430 -0.270 1.00 93.12 225 SER A CA 1
ATOM 1784 C C . SER A 1 225 ? 21.054 8.097 -0.113 1.00 93.12 225 SER A C 1
ATOM 1786 O O . SER A 1 225 ? 20.478 8.420 0.923 1.00 93.12 225 SER A O 1
ATOM 1788 N N . LYS A 1 226 ? 20.423 7.465 -1.110 1.00 90.88 226 LYS A N 1
ATOM 1789 C CA . LYS A 1 226 ? 18.972 7.212 -1.115 1.00 90.88 226 LYS A CA 1
ATOM 1790 C C . LYS A 1 226 ? 18.594 5.796 -0.682 1.00 90.88 226 LYS A C 1
ATOM 1792 O O . LYS A 1 226 ? 17.674 5.630 0.113 1.00 90.88 226 LYS A O 1
ATOM 1797 N N . VAL A 1 227 ? 19.273 4.780 -1.214 1.00 98.12 227 VAL A N 1
ATOM 1798 C CA . VAL A 1 227 ? 18.873 3.367 -1.087 1.00 98.12 227 VAL A CA 1
ATOM 1799 C C . VAL A 1 227 ? 19.517 2.724 0.134 1.00 98.12 227 VAL A C 1
ATOM 1801 O O . VAL A 1 227 ? 18.814 2.127 0.945 1.00 98.12 227 VAL A O 1
ATOM 1804 N N . LEU A 1 228 ? 20.830 2.891 0.314 1.00 97.56 228 LEU A N 1
ATOM 1805 C CA . LEU A 1 228 ? 21.580 2.272 1.411 1.00 97.56 228 LEU A CA 1
ATOM 1806 C C . LEU A 1 228 ? 20.983 2.533 2.812 1.00 97.56 228 LEU A C 1
ATOM 1808 O O . LEU A 1 228 ? 20.889 1.575 3.583 1.00 97.56 228 LEU A O 1
ATOM 1812 N N . PRO A 1 229 ? 20.502 3.747 3.160 1.00 94.31 229 PRO A N 1
ATOM 1813 C CA . PRO A 1 229 ? 19.847 3.961 4.449 1.00 94.31 229 PRO A CA 1
ATOM 1814 C C . PRO A 1 229 ? 18.615 3.071 4.650 1.00 94.31 229 PRO A C 1
ATOM 1816 O O . PRO A 1 229 ? 18.378 2.598 5.759 1.00 94.31 229 PRO A O 1
ATOM 1819 N N . LEU A 1 230 ? 17.848 2.802 3.588 1.00 94.19 230 LEU A N 1
ATOM 1820 C CA . LEU A 1 230 ? 16.682 1.919 3.645 1.00 94.19 230 LEU A CA 1
ATOM 1821 C C . LEU A 1 230 ? 17.078 0.444 3.752 1.00 94.19 230 LEU A C 1
ATOM 1823 O O . LEU A 1 230 ? 16.382 -0.311 4.430 1.00 94.19 230 LEU A O 1
ATOM 1827 N N . LEU A 1 231 ? 18.200 0.044 3.141 1.00 97.81 231 LEU A N 1
ATOM 1828 C CA . LEU A 1 231 ? 18.729 -1.317 3.276 1.00 97.81 231 LEU A CA 1
ATOM 1829 C C . LEU A 1 231 ? 19.041 -1.635 4.742 1.00 97.81 231 LEU A C 1
ATOM 1831 O O . LEU A 1 231 ? 18.595 -2.662 5.254 1.00 97.81 231 LEU A O 1
ATOM 1835 N N . TYR A 1 232 ? 19.725 -0.719 5.437 1.00 94.75 232 TYR A N 1
ATOM 1836 C CA . TYR A 1 232 ? 19.977 -0.860 6.871 1.00 94.75 232 TYR A CA 1
ATOM 1837 C C . TYR A 1 232 ? 18.699 -0.749 7.691 1.00 94.75 232 TYR A C 1
ATOM 1839 O O . TYR A 1 232 ? 18.435 -1.630 8.498 1.00 94.75 232 TYR A O 1
ATOM 1847 N N . LYS A 1 233 ? 17.876 0.285 7.460 1.00 88.75 233 LYS A N 1
ATOM 1848 C CA . LYS A 1 233 ? 16.627 0.513 8.207 1.00 88.75 233 LYS A CA 1
ATOM 1849 C C . LYS A 1 233 ? 15.722 -0.715 8.200 1.00 88.75 233 LYS A C 1
ATOM 1851 O O . LYS A 1 233 ? 15.045 -0.972 9.190 1.00 88.75 233 LYS A O 1
ATOM 1856 N N . TYR A 1 234 ? 15.700 -1.456 7.090 1.00 93.00 234 TYR A N 1
ATOM 1857 C CA . TYR A 1 234 ? 14.800 -2.587 6.913 1.00 93.00 234 TYR A CA 1
ATOM 1858 C C . TYR A 1 234 ? 15.461 -3.972 6.949 1.00 93.00 234 TYR A C 1
ATOM 1860 O O . TYR A 1 234 ? 14.826 -4.980 6.622 1.00 93.00 234 TYR A O 1
ATOM 1868 N N . HIS A 1 235 ? 16.707 -4.029 7.430 1.00 94.81 235 HIS A N 1
ATOM 1869 C CA . HIS A 1 235 ? 17.486 -5.255 7.620 1.00 94.81 235 HIS A CA 1
ATOM 1870 C C . HIS A 1 235 ? 17.553 -6.117 6.349 1.00 94.81 235 HIS A C 1
ATOM 1872 O O . HIS A 1 235 ? 17.345 -7.329 6.402 1.00 94.81 235 HIS A O 1
ATOM 1878 N N . VAL A 1 236 ? 17.788 -5.493 5.192 1.00 97.69 236 VAL A N 1
ATOM 1879 C CA . VAL A 1 236 ? 17.998 -6.211 3.926 1.00 97.69 236 VAL A CA 1
ATOM 1880 C C . VAL A 1 236 ? 19.213 -7.128 4.064 1.00 97.69 236 VAL A C 1
ATOM 1882 O O . VAL A 1 236 ? 20.241 -6.713 4.586 1.00 97.69 236 VAL A O 1
ATOM 1885 N N . ASN A 1 237 ? 19.104 -8.372 3.598 1.00 98.31 237 ASN A N 1
ATOM 1886 C CA . ASN A 1 237 ? 20.199 -9.336 3.684 1.00 98.31 237 ASN A CA 1
ATOM 1887 C C . ASN A 1 237 ? 21.305 -9.013 2.679 1.00 98.31 237 ASN A C 1
ATOM 1889 O O . ASN A 1 237 ? 22.474 -8.965 3.050 1.00 98.31 237 ASN A O 1
ATOM 1893 N N . ALA A 1 238 ? 20.932 -8.800 1.415 1.00 98.75 238 ALA A N 1
ATOM 1894 C CA . ALA A 1 238 ? 21.889 -8.496 0.363 1.00 98.75 238 ALA A CA 1
ATOM 1895 C C . ALA A 1 238 ? 21.331 -7.556 -0.713 1.00 98.75 238 ALA A C 1
ATOM 1897 O O . ALA A 1 238 ? 20.139 -7.597 -1.033 1.00 98.75 238 ALA A O 1
ATOM 1898 N N . TYR A 1 239 ? 22.220 -6.741 -1.280 1.00 98.88 239 TYR A N 1
ATOM 1899 C CA . TYR A 1 239 ? 21.992 -5.942 -2.479 1.00 98.88 239 TYR A CA 1
ATOM 1900 C C . TYR A 1 239 ? 22.803 -6.515 -3.648 1.00 98.88 239 TYR A C 1
ATOM 1902 O O . TYR A 1 239 ? 24.019 -6.669 -3.530 1.00 98.88 239 TYR A O 1
ATOM 1910 N N . PHE A 1 240 ? 22.139 -6.821 -4.759 1.00 98.94 240 PHE A N 1
ATOM 1911 C CA . PHE A 1 240 ? 22.730 -7.362 -5.982 1.00 98.94 240 PHE A CA 1
ATOM 1912 C C . PHE A 1 240 ? 22.838 -6.286 -7.055 1.00 98.94 240 PHE A C 1
ATOM 1914 O O . PHE A 1 240 ? 21.893 -5.522 -7.256 1.00 98.94 240 PHE A O 1
ATOM 1921 N N . CYS A 1 241 ? 23.966 -6.260 -7.760 1.00 98.81 241 CYS A N 1
ATOM 1922 C CA . CYS A 1 241 ? 24.209 -5.324 -8.855 1.00 98.81 241 CYS A CA 1
ATOM 1923 C C . CYS A 1 241 ? 25.219 -5.839 -9.879 1.00 98.81 241 CYS A C 1
ATOM 1925 O O . CYS A 1 241 ? 25.883 -6.851 -9.644 1.00 98.81 241 CYS A O 1
ATOM 1927 N N . GLY A 1 242 ? 25.303 -5.127 -10.999 1.00 97.88 242 GLY A N 1
ATOM 1928 C CA . GLY A 1 242 ? 26.289 -5.307 -12.062 1.00 97.88 242 GLY A CA 1
ATOM 1929 C C . GLY A 1 242 ? 27.110 -4.028 -12.238 1.00 97.88 242 GLY A C 1
ATOM 1930 O O . GLY A 1 242 ? 27.621 -3.497 -11.243 1.00 97.88 242 GLY A O 1
ATOM 1931 N N . HIS A 1 243 ? 27.162 -3.513 -13.470 1.00 97.88 243 HIS A N 1
ATOM 1932 C CA . HIS A 1 243 ? 27.752 -2.238 -13.909 1.00 97.88 243 HIS A CA 1
ATOM 1933 C C . HIS A 1 243 ? 29.278 -2.172 -13.839 1.00 97.88 243 HIS A C 1
ATOM 1935 O O . HIS A 1 243 ? 29.945 -1.800 -14.801 1.00 97.88 243 HIS A O 1
ATOM 1941 N N . ASP A 1 244 ? 29.866 -2.523 -12.695 1.00 98.00 244 ASP A N 1
ATOM 1942 C CA . ASP A 1 244 ? 31.292 -2.813 -12.663 1.00 98.00 244 ASP A CA 1
ATOM 1943 C C . ASP A 1 244 ? 31.515 -4.239 -13.162 1.00 98.00 244 ASP A C 1
ATOM 1945 O O . ASP A 1 244 ? 30.970 -5.203 -12.621 1.00 98.00 244 ASP A O 1
ATOM 1949 N N . HIS A 1 245 ? 32.313 -4.343 -14.226 1.00 97.56 245 HIS A N 1
ATOM 1950 C CA . HIS A 1 245 ? 32.542 -5.569 -14.984 1.00 97.56 245 HIS A CA 1
ATOM 1951 C C . HIS A 1 245 ? 33.472 -6.547 -14.243 1.00 97.56 245 HIS A C 1
ATOM 1953 O O . HIS A 1 245 ? 34.557 -6.882 -14.707 1.00 97.56 245 HIS A O 1
ATOM 1959 N N . ASP A 1 246 ? 33.110 -6.956 -13.033 1.00 97.94 246 ASP A N 1
ATOM 1960 C CA . ASP A 1 246 ? 33.889 -7.844 -12.176 1.00 97.94 246 ASP A CA 1
ATOM 1961 C C . ASP A 1 246 ? 32.975 -8.614 -11.198 1.00 97.94 246 ASP A C 1
ATOM 1963 O O . ASP A 1 246 ? 31.742 -8.537 -11.249 1.00 97.94 246 ASP A O 1
ATOM 1967 N N . LEU A 1 247 ? 33.580 -9.441 -10.339 1.00 98.69 247 LEU A N 1
ATOM 1968 C CA . LEU A 1 247 ? 32.881 -10.149 -9.268 1.00 98.69 247 LEU A CA 1
ATOM 1969 C C . LEU A 1 247 ? 33.353 -9.643 -7.909 1.00 98.69 247 LEU A C 1
ATOM 1971 O O . LEU A 1 247 ? 34.538 -9.752 -7.583 1.00 98.69 247 LEU A O 1
ATOM 1975 N N . GLN A 1 248 ? 32.433 -9.166 -7.070 1.00 98.75 248 GLN A N 1
ATOM 1976 C CA . GLN A 1 248 ? 32.777 -8.666 -5.738 1.00 98.75 248 GLN A CA 1
ATOM 1977 C C . GLN A 1 248 ? 31.789 -9.113 -4.668 1.00 98.75 248 GLN A C 1
ATOM 1979 O O . GLN A 1 248 ? 30.586 -9.240 -4.886 1.00 98.75 248 GLN A O 1
ATOM 1984 N N . HIS A 1 249 ? 32.327 -9.276 -3.464 1.00 98.81 249 HIS A N 1
ATOM 1985 C CA . HIS A 1 249 ? 31.556 -9.316 -2.235 1.00 98.81 249 HIS A CA 1
ATOM 1986 C C . HIS A 1 249 ? 32.097 -8.241 -1.299 1.00 98.81 249 HIS A C 1
ATOM 1988 O O . HIS A 1 249 ? 33.255 -8.297 -0.866 1.00 98.81 249 HIS A O 1
ATOM 1994 N N . LEU A 1 250 ? 31.243 -7.282 -0.966 1.00 98.75 250 LEU A N 1
ATOM 1995 C CA . LEU A 1 250 ? 31.485 -6.324 0.099 1.00 98.75 250 LEU A CA 1
ATOM 1996 C C . LEU A 1 250 ? 30.457 -6.530 1.199 1.00 98.75 250 LEU A C 1
ATOM 1998 O O . LEU A 1 250 ? 29.362 -7.017 0.953 1.00 98.75 250 LEU A O 1
ATOM 2002 N N . GLN A 1 251 ? 30.797 -6.139 2.415 1.00 97.94 251 GLN A N 1
ATOM 2003 C CA . GLN A 1 251 ? 29.900 -6.259 3.549 1.00 97.94 251 GLN A CA 1
ATOM 2004 C C . GLN A 1 251 ? 30.147 -5.109 4.510 1.00 97.94 251 GLN A C 1
ATOM 2006 O O . GLN A 1 251 ? 31.290 -4.829 4.882 1.00 97.94 251 GLN A O 1
ATOM 2011 N N . THR A 1 252 ? 29.073 -4.466 4.947 1.00 97.38 252 THR A N 1
ATOM 2012 C CA . THR A 1 252 ? 29.139 -3.391 5.936 1.00 97.38 252 THR A CA 1
ATOM 2013 C C . THR A 1 252 ? 28.104 -3.610 7.023 1.00 97.38 252 THR A C 1
ATOM 2015 O O . THR A 1 252 ? 27.036 -4.179 6.793 1.00 97.38 252 THR A O 1
ATOM 2018 N N . THR A 1 253 ? 28.431 -3.133 8.221 1.00 95.12 253 THR A N 1
ATOM 2019 C CA . THR A 1 253 ? 27.537 -3.168 9.376 1.00 95.12 253 THR A CA 1
ATOM 2020 C C . THR A 1 253 ? 27.264 -1.747 9.842 1.00 95.12 253 THR A C 1
ATOM 2022 O O . THR A 1 253 ? 28.197 -0.982 10.091 1.00 95.12 253 THR A O 1
ATOM 2025 N N . HIS A 1 254 ? 25.990 -1.405 9.987 1.00 88.00 254 HIS A N 1
ATOM 2026 C CA . HIS A 1 254 ? 25.531 -0.133 10.532 1.00 88.00 254 HIS A CA 1
ATOM 2027 C C . HIS A 1 254 ? 24.430 -0.408 11.556 1.00 88.00 254 HIS A C 1
ATOM 2029 O O . HIS A 1 254 ? 23.524 -1.186 11.282 1.00 88.00 254 HIS A O 1
ATOM 2035 N N . ASP A 1 255 ? 24.549 0.158 12.758 1.00 86.19 255 ASP A N 1
ATOM 2036 C CA . ASP A 1 255 ? 23.601 -0.039 13.867 1.00 86.19 255 ASP A CA 1
ATOM 2037 C C . ASP A 1 255 ? 23.260 -1.512 14.170 1.00 86.19 255 ASP A C 1
ATOM 2039 O O . ASP A 1 255 ? 22.133 -1.877 14.492 1.00 86.19 255 ASP A O 1
ATOM 2043 N N . GLY A 1 256 ? 24.268 -2.386 14.073 1.00 88.00 256 GLY A N 1
ATOM 2044 C CA . GLY A 1 256 ? 24.120 -3.826 14.314 1.00 88.00 256 GLY A CA 1
ATOM 2045 C C . GLY A 1 256 ? 23.473 -4.605 13.163 1.00 88.00 256 GLY A C 1
ATOM 2046 O O . GLY A 1 256 ? 23.328 -5.821 13.268 1.00 88.00 256 GLY A O 1
ATOM 2047 N N . VAL A 1 257 ? 23.136 -3.935 12.061 1.00 91.06 257 VAL A N 1
ATOM 2048 C CA . VAL A 1 257 ? 22.586 -4.534 10.843 1.00 91.06 257 VAL A CA 1
ATOM 2049 C C . VAL A 1 257 ? 23.696 -4.705 9.821 1.00 91.06 257 VAL A C 1
ATOM 2051 O O . VAL A 1 257 ? 24.335 -3.732 9.421 1.00 91.06 257 VAL A O 1
ATOM 2054 N N . THR A 1 258 ? 23.915 -5.940 9.385 1.00 95.69 258 THR A N 1
ATOM 2055 C CA . THR A 1 258 ? 24.882 -6.271 8.335 1.00 95.69 258 THR A CA 1
ATOM 2056 C C . THR A 1 258 ? 24.164 -6.459 7.006 1.00 95.69 258 THR A C 1
ATOM 2058 O O . THR A 1 258 ? 23.188 -7.203 6.952 1.00 95.69 258 THR A O 1
ATOM 2061 N N . VAL A 1 259 ? 24.669 -5.811 5.956 1.00 98.12 259 VAL A N 1
ATOM 2062 C CA . VAL A 1 259 ? 24.191 -5.968 4.575 1.00 98.12 259 VAL A CA 1
ATOM 2063 C C . VAL A 1 259 ? 25.357 -6.436 3.710 1.00 98.12 259 VAL A C 1
ATOM 2065 O O . VAL A 1 259 ? 26.444 -5.851 3.765 1.00 98.12 259 VAL A O 1
ATOM 2068 N N . ASP A 1 260 ? 25.131 -7.483 2.919 1.00 98.56 260 ASP A N 1
ATOM 2069 C CA . ASP A 1 260 ? 26.073 -7.959 1.907 1.00 98.56 260 ASP A CA 1
ATOM 2070 C C . ASP A 1 260 ? 25.804 -7.262 0.556 1.00 98.56 260 ASP A C 1
ATOM 2072 O O . ASP A 1 260 ? 24.663 -7.113 0.125 1.00 98.56 260 ASP A O 1
ATOM 2076 N N . PHE A 1 261 ? 26.849 -6.831 -0.141 1.00 98.81 261 PHE A N 1
ATOM 2077 C CA . PHE A 1 261 ? 26.776 -6.238 -1.478 1.00 98.81 261 PHE A CA 1
ATOM 2078 C C . PHE A 1 261 ? 27.454 -7.186 -2.454 1.00 98.81 261 PHE A C 1
ATOM 2080 O O . PHE A 1 261 ? 28.650 -7.468 -2.333 1.00 98.81 261 PHE A O 1
ATOM 2087 N N . ILE A 1 262 ? 26.666 -7.700 -3.389 1.00 98.88 262 ILE A N 1
ATOM 2088 C CA . ILE A 1 262 ? 27.062 -8.716 -4.354 1.00 98.88 262 ILE A CA 1
ATOM 2089 C C . ILE A 1 262 ? 27.129 -8.046 -5.726 1.00 98.88 262 ILE A C 1
ATOM 2091 O O . ILE A 1 262 ? 26.097 -7.699 -6.301 1.00 98.88 262 ILE A O 1
ATOM 2095 N N . VAL A 1 263 ? 28.347 -7.848 -6.231 1.00 98.88 263 VAL A N 1
ATOM 2096 C CA . VAL A 1 263 ? 28.588 -7.367 -7.598 1.00 98.88 263 VAL A CA 1
ATOM 2097 C C . VAL A 1 263 ? 28.807 -8.590 -8.480 1.00 98.88 263 VAL A C 1
ATOM 2099 O O . VAL A 1 263 ? 29.683 -9.411 -8.191 1.00 98.88 263 VAL A O 1
ATOM 2102 N N . SER A 1 264 ? 27.981 -8.734 -9.511 1.00 98.62 264 SER A N 1
ATOM 2103 C CA . SER A 1 264 ? 28.015 -9.841 -10.465 1.00 98.62 264 SER A CA 1
ATOM 2104 C C . SER A 1 264 ? 27.941 -9.339 -11.911 1.00 98.62 264 SER A C 1
ATOM 2106 O O . SER A 1 264 ? 27.142 -9.855 -12.689 1.00 98.62 264 SER A O 1
ATOM 2108 N N . GLY A 1 265 ? 28.769 -8.351 -12.263 1.00 98.00 265 GLY A N 1
ATOM 2109 C CA . GLY A 1 265 ? 28.776 -7.710 -13.586 1.00 98.00 265 GLY A CA 1
ATOM 2110 C C . GLY A 1 265 ? 29.745 -8.325 -14.597 1.00 98.00 265 GLY A C 1
ATOM 2111 O O . GLY A 1 265 ? 30.094 -7.713 -15.596 1.00 98.00 265 GLY A O 1
ATOM 2112 N N . ALA A 1 266 ? 30.229 -9.541 -14.347 1.00 97.31 266 ALA A N 1
ATOM 2113 C CA . ALA A 1 266 ? 31.198 -10.217 -15.209 1.00 97.31 266 ALA A CA 1
ATOM 2114 C C . ALA A 1 266 ? 30.539 -11.102 -16.290 1.00 97.31 266 ALA A C 1
ATOM 2116 O O . ALA A 1 266 ? 31.124 -12.109 -16.694 1.00 97.31 266 ALA A O 1
ATOM 2117 N N . GLY A 1 267 ? 29.313 -10.790 -16.723 1.00 96.12 267 GLY A N 1
ATOM 2118 C CA . GLY A 1 267 ? 28.544 -11.630 -17.643 1.00 96.12 267 GLY A CA 1
ATOM 2119 C C . GLY A 1 267 ? 29.131 -11.704 -19.056 1.00 96.12 267 GLY A C 1
ATOM 2120 O O . GLY A 1 267 ? 29.172 -12.778 -19.661 1.00 96.12 267 GLY A O 1
ATOM 2121 N N . HIS A 1 268 ? 29.619 -10.566 -19.546 1.00 92.19 268 HIS A N 1
ATOM 2122 C CA . HIS A 1 268 ? 30.139 -10.356 -20.897 1.00 92.19 268 HIS A CA 1
ATOM 2123 C C . HIS A 1 268 ? 31.580 -9.836 -20.919 1.00 92.19 268 HIS A C 1
ATOM 2125 O O . HIS A 1 268 ? 32.346 -10.202 -21.799 1.00 92.19 268 HIS A O 1
ATOM 2131 N N . GLU A 1 269 ? 31.963 -8.941 -20.012 1.00 89.00 269 GLU A N 1
ATOM 2132 C CA . GLU A 1 269 ? 33.300 -8.343 -19.990 1.00 89.00 269 GLU A CA 1
ATOM 2133 C C . GLU A 1 269 ? 33.886 -8.422 -18.580 1.00 89.00 269 GLU A C 1
ATOM 2135 O O . GLU A 1 269 ? 33.154 -8.497 -17.596 1.00 89.00 269 GLU A O 1
ATOM 2140 N N . VAL A 1 270 ? 35.220 -8.436 -18.484 1.00 93.50 270 VAL A N 1
ATOM 2141 C CA . VAL A 1 270 ? 35.937 -8.432 -17.206 1.00 93.50 270 VAL A CA 1
ATOM 2142 C C . VAL A 1 270 ? 36.957 -7.296 -17.173 1.00 93.50 270 VAL A C 1
ATOM 2144 O O . VAL A 1 270 ? 37.923 -7.274 -17.936 1.00 93.50 270 VAL A O 1
ATOM 2147 N N . SER A 1 271 ? 36.773 -6.369 -16.240 1.00 94.38 271 SER A N 1
ATOM 2148 C CA . SER A 1 271 ? 37.640 -5.228 -15.971 1.00 94.38 271 SER A CA 1
ATOM 2149 C C . SER A 1 271 ? 38.495 -5.498 -14.738 1.00 94.38 271 SER A C 1
ATOM 2151 O O . SER A 1 271 ? 37.990 -5.683 -13.640 1.00 94.38 271 SER A O 1
ATOM 2153 N N . THR A 1 272 ? 39.822 -5.463 -14.880 1.00 95.00 272 THR A N 1
ATOM 2154 C CA . THR A 1 272 ? 40.751 -5.632 -13.743 1.00 95.00 272 THR A CA 1
ATOM 2155 C C . THR A 1 272 ? 40.954 -4.350 -12.930 1.00 95.00 272 THR A C 1
ATOM 2157 O O . THR A 1 272 ? 41.937 -4.232 -12.193 1.00 95.00 272 THR A O 1
ATOM 2160 N N . SER A 1 273 ? 40.112 -3.337 -13.136 1.00 95.75 273 SER A N 1
ATOM 2161 C CA . SER A 1 273 ? 40.255 -2.042 -12.483 1.00 95.75 273 SER A CA 1
ATOM 2162 C C . SER A 1 273 ? 39.944 -2.149 -10.995 1.00 95.75 273 SER A C 1
ATOM 2164 O O . SER A 1 273 ? 38.932 -2.707 -10.607 1.00 95.75 273 SER A O 1
ATOM 2166 N N . THR A 1 274 ? 40.780 -1.536 -10.158 1.00 96.31 274 THR A N 1
ATOM 2167 C CA . THR A 1 274 ? 40.476 -1.310 -8.736 1.00 96.31 274 THR A CA 1
ATOM 2168 C C . THR A 1 274 ? 40.535 0.181 -8.399 1.00 96.31 274 THR A C 1
ATOM 2170 O O . THR A 1 274 ? 41.053 0.578 -7.349 1.00 96.31 274 THR A O 1
ATOM 2173 N N . ALA A 1 275 ? 40.115 1.032 -9.342 1.00 97.00 275 ALA A N 1
ATOM 2174 C CA . ALA A 1 275 ? 40.270 2.485 -9.264 1.00 97.00 275 ALA A CA 1
ATOM 2175 C C . ALA A 1 275 ? 39.617 3.092 -8.010 1.00 97.00 275 ALA A C 1
ATOM 2177 O O . ALA A 1 275 ? 40.097 4.099 -7.489 1.00 97.00 275 ALA A O 1
ATOM 2178 N N . HIS A 1 276 ? 38.576 2.441 -7.489 1.00 98.06 276 HIS A N 1
ATOM 2179 C CA . HIS A 1 276 ? 37.784 2.911 -6.358 1.00 98.06 276 HIS A CA 1
ATOM 2180 C C . HIS A 1 276 ? 38.038 2.132 -5.061 1.00 98.06 276 HIS A C 1
ATOM 2182 O O . HIS A 1 276 ? 37.253 2.226 -4.118 1.00 98.06 276 HIS A O 1
ATOM 2188 N N . LEU A 1 277 ? 39.171 1.425 -4.951 1.00 96.19 277 LEU A N 1
ATOM 2189 C CA . LEU A 1 277 ? 39.551 0.673 -3.745 1.00 96.19 277 LEU A CA 1
ATOM 2190 C C . LEU A 1 277 ? 39.503 1.508 -2.454 1.00 96.19 277 LEU A C 1
ATOM 2192 O O . LEU A 1 277 ? 39.176 0.991 -1.390 1.00 96.19 277 LEU A O 1
ATOM 2196 N N . HIS A 1 278 ? 39.815 2.803 -2.538 1.00 95.62 278 HIS A N 1
ATOM 2197 C CA . HIS A 1 278 ? 39.808 3.720 -1.392 1.00 95.62 278 HIS A CA 1
ATOM 2198 C C . HIS A 1 278 ? 38.505 4.524 -1.240 1.00 95.62 278 HIS A C 1
ATOM 2200 O O . HIS A 1 278 ? 38.428 5.384 -0.365 1.00 95.62 278 HIS A O 1
ATOM 2206 N N . ALA A 1 279 ? 37.498 4.272 -2.081 1.00 95.50 279 ALA A N 1
ATOM 2207 C CA . ALA A 1 279 ? 36.194 4.937 -2.029 1.00 95.50 279 ALA A CA 1
ATOM 2208 C C . ALA A 1 279 ? 35.129 4.125 -1.266 1.00 95.50 279 ALA A C 1
ATOM 2210 O O . ALA A 1 279 ? 34.067 4.656 -0.945 1.00 95.50 279 ALA A O 1
ATOM 2211 N N . VAL A 1 280 ? 35.402 2.854 -0.957 1.00 97.38 280 VAL A N 1
ATOM 2212 C CA . VAL A 1 280 ? 34.530 1.995 -0.142 1.00 97.38 280 VAL A CA 1
ATOM 2213 C C . VAL A 1 280 ? 34.903 2.078 1.346 1.00 97.38 280 VAL A C 1
ATOM 2215 O O . VAL A 1 280 ? 36.048 2.405 1.670 1.00 97.38 280 VAL A O 1
ATOM 2218 N N . PRO A 1 281 ? 33.981 1.775 2.282 1.00 96.75 281 PRO A N 1
ATOM 2219 C CA . PRO A 1 281 ? 34.305 1.741 3.706 1.00 96.75 281 PRO A CA 1
ATOM 2220 C C . PRO A 1 281 ? 35.458 0.778 4.014 1.00 96.75 281 PRO A C 1
ATOM 2222 O O . PRO A 1 281 ? 35.555 -0.301 3.421 1.00 96.75 281 PRO A O 1
ATOM 2225 N N . SER A 1 282 ? 36.316 1.144 4.967 1.00 93.69 282 SER A N 1
ATOM 2226 C CA . SER A 1 282 ? 37.422 0.288 5.408 1.00 93.69 282 SER A CA 1
ATOM 2227 C C . SER A 1 282 ? 36.927 -1.096 5.823 1.00 93.69 282 SER A C 1
ATOM 2229 O O . SER A 1 282 ? 35.864 -1.227 6.428 1.00 93.69 282 SER A O 1
ATOM 2231 N N . ASP A 1 283 ? 37.703 -2.125 5.485 1.00 93.25 283 ASP A N 1
ATOM 2232 C CA . ASP A 1 283 ? 37.416 -3.538 5.764 1.00 93.25 283 ASP A CA 1
ATOM 2233 C C . ASP A 1 283 ? 36.110 -4.079 5.155 1.00 93.25 283 ASP A C 1
ATOM 2235 O O . ASP A 1 283 ? 35.740 -5.219 5.440 1.00 93.25 283 ASP A O 1
ATOM 2239 N N . SER A 1 284 ? 35.412 -3.315 4.305 1.00 97.50 284 SER A N 1
ATOM 2240 C CA . SER A 1 284 ? 34.161 -3.770 3.686 1.00 97.50 284 SER A CA 1
ATOM 2241 C C . SER A 1 284 ? 34.379 -4.788 2.571 1.00 97.50 284 SER A C 1
ATOM 2243 O O . SER A 1 284 ? 33.607 -5.737 2.472 1.00 97.50 284 SER A O 1
ATOM 2245 N N . LEU A 1 285 ? 35.441 -4.649 1.770 1.00 98.31 285 LEU A N 1
ATOM 2246 C CA . LEU A 1 285 ? 35.763 -5.580 0.689 1.00 98.31 285 LEU A CA 1
ATOM 2247 C C . LEU A 1 285 ? 36.174 -6.948 1.253 1.00 98.31 285 LEU A C 1
ATOM 2249 O O . LEU A 1 285 ? 37.202 -7.073 1.918 1.00 98.31 285 LEU A O 1
ATOM 2253 N N . LYS A 1 286 ? 35.380 -7.985 0.974 1.00 98.38 286 LYS A N 1
ATOM 2254 C CA . LYS A 1 286 ? 35.635 -9.368 1.415 1.00 98.38 286 LYS A CA 1
ATOM 2255 C C . LYS A 1 286 ? 36.201 -10.232 0.298 1.00 98.38 286 LYS A C 1
ATOM 2257 O O . LYS A 1 286 ? 36.989 -11.139 0.562 1.00 98.38 286 LYS A O 1
ATOM 2262 N N . PHE A 1 287 ? 35.802 -9.947 -0.935 1.00 98.50 287 PHE A N 1
ATOM 2263 C CA . PHE A 1 287 ? 36.279 -10.618 -2.132 1.00 98.50 287 PHE A CA 1
ATOM 2264 C C . PHE A 1 287 ? 36.157 -9.684 -3.337 1.00 98.50 287 PHE A C 1
ATOM 2266 O O . PHE A 1 287 ? 35.183 -8.949 -3.459 1.00 98.50 287 PHE A O 1
ATOM 2273 N N . HIS A 1 288 ? 37.151 -9.741 -4.216 1.00 98.06 288 HIS A N 1
ATOM 2274 C CA . HIS A 1 288 ? 37.144 -9.133 -5.541 1.00 98.06 288 HIS A CA 1
ATOM 2275 C C . HIS A 1 288 ? 37.867 -10.089 -6.482 1.00 98.06 288 HIS A C 1
ATOM 2277 O O . HIS A 1 288 ? 38.959 -10.579 -6.161 1.00 98.06 288 HIS A O 1
ATOM 2283 N N . TRP A 1 289 ? 37.282 -10.327 -7.644 1.00 97.19 289 TRP A N 1
ATOM 2284 C CA . TRP A 1 289 ? 37.901 -11.074 -8.714 1.00 97.19 289 TRP A CA 1
ATOM 2285 C C . TRP A 1 289 ? 37.625 -10.417 -10.056 1.00 97.19 289 TRP A C 1
ATOM 2287 O O . TRP A 1 289 ? 36.484 -10.139 -10.409 1.00 97.19 289 TRP A O 1
ATOM 2297 N N . ALA A 1 290 ? 38.711 -10.256 -10.799 1.00 92.50 290 ALA A N 1
ATOM 2298 C CA . ALA A 1 290 ? 38.723 -9.898 -12.196 1.00 92.50 290 ALA A CA 1
ATOM 2299 C C . ALA A 1 290 ? 39.980 -10.523 -12.808 1.00 92.50 290 ALA A C 1
ATOM 2301 O O . ALA A 1 290 ? 41.096 -10.279 -12.337 1.00 92.50 290 ALA A O 1
ATOM 2302 N N . ASP A 1 291 ? 39.805 -11.358 -13.824 1.00 88.12 291 ASP A N 1
ATOM 2303 C CA . ASP A 1 291 ? 40.898 -11.942 -14.594 1.00 88.12 291 ASP A CA 1
ATOM 2304 C C . ASP A 1 291 ? 40.668 -11.638 -16.068 1.00 88.12 291 ASP A C 1
ATOM 2306 O O . ASP A 1 291 ? 39.738 -12.160 -16.672 1.00 88.12 291 ASP A O 1
ATOM 2310 N N . SER A 1 292 ? 41.541 -10.820 -16.655 1.00 79.94 292 SER A N 1
ATOM 2311 C CA . SER A 1 292 ? 41.473 -10.456 -18.073 1.00 79.94 292 SER A CA 1
ATOM 2312 C C . SER A 1 292 ? 41.679 -11.638 -19.030 1.00 79.94 292 SER A C 1
ATOM 2314 O O . SER A 1 292 ? 41.519 -11.475 -20.237 1.00 79.94 292 SER A O 1
ATOM 2316 N N . HIS A 1 293 ? 42.060 -12.816 -18.522 1.00 82.38 293 HIS A N 1
ATOM 2317 C CA . HIS A 1 293 ? 42.164 -14.055 -19.295 1.00 82.38 293 HIS A CA 1
ATOM 2318 C C . HIS A 1 293 ? 40.972 -14.995 -19.083 1.00 82.38 293 HIS A C 1
ATOM 2320 O O . HIS A 1 293 ? 40.864 -15.996 -19.794 1.00 82.38 293 HIS A O 1
ATOM 2326 N N . ALA A 1 294 ? 40.108 -14.722 -18.101 1.00 81.38 294 ALA A N 1
ATOM 2327 C CA . ALA A 1 294 ? 38.890 -15.483 -17.888 1.00 81.38 294 ALA A CA 1
ATOM 2328 C C . ALA A 1 294 ? 37.732 -14.802 -18.633 1.00 81.38 294 ALA A C 1
ATOM 2330 O O . ALA A 1 294 ? 37.551 -13.596 -18.489 1.00 81.38 294 ALA A O 1
ATOM 2331 N N . PRO A 1 295 ? 36.919 -15.553 -19.391 1.00 82.06 295 PRO A N 1
ATOM 2332 C CA . PRO A 1 295 ? 35.897 -14.954 -20.241 1.00 82.06 295 PRO A CA 1
ATOM 2333 C C . PRO A 1 295 ? 34.655 -14.425 -19.496 1.00 82.06 295 PRO A C 1
ATOM 2335 O O . PRO A 1 295 ? 33.673 -14.104 -20.141 1.00 82.06 295 PRO A O 1
ATOM 2338 N N . GLY A 1 296 ? 34.655 -14.356 -18.162 1.00 92.94 296 GLY A N 1
ATOM 2339 C CA . GLY A 1 296 ? 33.501 -13.890 -17.382 1.00 92.94 296 GLY A CA 1
ATOM 2340 C C . GLY A 1 296 ? 33.231 -14.718 -16.131 1.00 92.94 296 GLY A C 1
ATOM 2341 O O . GLY A 1 296 ? 34.016 -15.607 -15.779 1.00 92.94 296 GLY A O 1
ATOM 2342 N N . GLY A 1 297 ? 32.112 -14.446 -15.467 1.00 96.50 297 GLY A N 1
ATOM 2343 C CA . GLY A 1 297 ? 31.655 -15.136 -14.268 1.00 96.50 297 GLY A CA 1
ATOM 2344 C C . GLY A 1 297 ? 30.289 -14.652 -13.780 1.00 96.50 297 GLY A C 1
ATOM 2345 O O . GLY A 1 297 ? 29.735 -13.679 -14.278 1.00 96.50 297 GLY A O 1
ATOM 2346 N N . PHE A 1 298 ? 29.734 -15.359 -12.801 1.00 98.56 298 PHE A N 1
ATOM 2347 C CA . PHE A 1 298 ? 28.401 -15.106 -12.253 1.00 98.56 298 PHE A CA 1
ATOM 2348 C C . PHE A 1 298 ? 28.291 -15.627 -10.815 1.00 98.56 298 PHE A C 1
ATOM 2350 O O . PHE A 1 298 ? 29.215 -16.251 -10.275 1.00 98.56 298 PHE A O 1
ATOM 2357 N N . VAL A 1 299 ? 27.136 -15.397 -10.191 1.00 98.81 299 VAL A N 1
ATOM 2358 C CA . VAL A 1 299 ? 26.821 -15.892 -8.850 1.00 98.81 299 VAL A CA 1
ATOM 2359 C C . VAL A 1 299 ? 25.747 -16.977 -8.907 1.00 98.81 299 VAL A C 1
ATOM 2361 O O . VAL A 1 299 ? 24.710 -16.830 -9.545 1.00 98.81 299 VAL A O 1
ATOM 2364 N N . TYR A 1 300 ? 25.978 -18.075 -8.190 1.00 98.62 300 TYR A N 1
ATOM 2365 C CA . TYR A 1 300 ? 24.973 -19.091 -7.877 1.00 98.62 300 TYR A CA 1
ATOM 2366 C C . TYR A 1 300 ? 24.584 -18.983 -6.403 1.00 98.62 300 TYR A C 1
ATOM 2368 O O . TYR A 1 300 ? 25.451 -18.948 -5.528 1.00 98.62 300 TYR A O 1
ATOM 2376 N N . ALA A 1 301 ? 23.287 -18.950 -6.122 1.00 98.38 301 ALA A N 1
ATOM 2377 C CA . ALA A 1 301 ? 22.742 -18.861 -4.780 1.00 98.38 301 ALA A CA 1
ATOM 2378 C C . ALA A 1 301 ? 21.995 -20.142 -4.398 1.00 98.38 301 ALA A C 1
ATOM 2380 O O . ALA A 1 301 ? 21.203 -20.672 -5.177 1.00 98.38 301 ALA A O 1
ATOM 2381 N N . GLU A 1 302 ? 22.207 -20.598 -3.165 1.00 97.56 302 GLU A N 1
ATOM 2382 C CA . GLU A 1 302 ? 21.432 -21.666 -2.540 1.00 97.56 302 GLU A CA 1
ATOM 2383 C C . GLU A 1 302 ? 20.877 -21.188 -1.196 1.00 97.56 302 GLU A C 1
ATOM 2385 O O . GLU A 1 302 ? 21.625 -20.922 -0.253 1.00 97.56 302 GLU A O 1
ATOM 2390 N N . THR A 1 303 ? 19.553 -21.088 -1.109 1.00 97.25 303 THR A N 1
ATOM 2391 C CA . THR A 1 303 ? 18.822 -20.586 0.054 1.00 97.25 303 THR A CA 1
ATOM 2392 C C . THR A 1 303 ? 18.034 -21.705 0.720 1.00 97.25 303 THR A C 1
ATOM 2394 O O . THR A 1 303 ? 17.156 -22.322 0.120 1.00 97.25 303 THR A O 1
ATOM 2397 N N . THR A 1 304 ? 18.322 -21.935 1.997 1.00 95.75 304 THR A N 1
ATOM 2398 C CA . THR A 1 304 ? 17.587 -22.840 2.889 1.00 95.75 304 THR A CA 1
ATOM 2399 C C . THR A 1 304 ? 16.867 -22.031 3.964 1.00 95.75 304 THR A C 1
ATOM 2401 O O . THR A 1 304 ? 17.071 -20.828 4.088 1.00 95.75 304 THR A O 1
ATOM 2404 N N . THR A 1 305 ? 16.066 -22.680 4.808 1.00 93.56 305 THR A N 1
ATOM 2405 C CA . THR A 1 305 ? 15.434 -22.017 5.963 1.00 93.56 305 THR A CA 1
ATOM 2406 C C . THR A 1 305 ? 16.433 -21.509 7.012 1.00 93.56 305 THR A C 1
ATOM 2408 O O . THR A 1 305 ? 16.061 -20.693 7.854 1.00 93.56 305 THR A O 1
ATOM 2411 N N . ALA A 1 306 ? 17.683 -21.985 6.985 1.00 93.75 306 ALA A N 1
ATOM 2412 C CA . ALA A 1 306 ? 18.698 -21.692 7.997 1.00 93.75 306 ALA A CA 1
ATOM 2413 C C . ALA A 1 306 ? 19.813 -20.758 7.512 1.00 93.75 306 ALA A C 1
ATOM 2415 O O . ALA A 1 306 ? 20.454 -20.111 8.336 1.00 93.75 306 ALA A O 1
ATOM 2416 N N . HIS A 1 307 ? 20.094 -20.718 6.212 1.00 95.88 307 HIS A N 1
ATOM 2417 C CA . HIS A 1 307 ? 21.108 -19.845 5.619 1.00 95.88 307 HIS A CA 1
ATOM 2418 C C . HIS A 1 307 ? 20.933 -19.724 4.099 1.00 95.88 307 HIS A C 1
ATOM 2420 O O . HIS A 1 307 ? 20.393 -20.626 3.456 1.00 95.88 307 HIS A O 1
ATOM 2426 N N . THR A 1 308 ? 21.453 -18.633 3.533 1.00 97.81 308 THR A N 1
ATOM 2427 C CA . THR A 1 308 ? 21.711 -18.502 2.092 1.00 97.81 308 THR A CA 1
ATOM 2428 C C . THR A 1 308 ? 23.212 -18.505 1.851 1.00 97.81 308 THR A C 1
ATOM 2430 O O . THR A 1 308 ? 23.930 -17.763 2.519 1.00 97.81 308 THR A O 1
ATOM 2433 N N . THR A 1 309 ? 23.682 -19.305 0.897 1.00 98.38 309 THR A N 1
ATOM 2434 C CA . THR A 1 309 ? 25.077 -19.299 0.445 1.00 98.38 309 THR A CA 1
ATOM 2435 C C . THR A 1 309 ? 25.164 -18.786 -0.985 1.00 98.38 309 THR A C 1
ATOM 2437 O O . THR A 1 309 ? 24.454 -19.275 -1.861 1.00 98.38 309 THR A O 1
ATOM 2440 N N . PHE A 1 310 ? 26.064 -17.833 -1.219 1.00 98.50 310 PHE A N 1
ATOM 2441 C CA . PHE A 1 310 ? 26.427 -17.345 -2.545 1.00 98.50 310 PHE A CA 1
ATOM 2442 C C . PHE A 1 310 ? 27.767 -17.935 -2.957 1.00 98.50 310 PHE A C 1
ATOM 2444 O O . PHE A 1 310 ? 28.727 -17.891 -2.188 1.00 98.50 310 PHE A O 1
ATOM 2451 N N . TYR A 1 311 ? 27.831 -18.458 -4.174 1.00 98.50 311 TYR A N 1
ATOM 2452 C CA . TYR A 1 311 ? 29.022 -19.003 -4.804 1.00 98.50 311 TYR A CA 1
ATOM 2453 C C . TYR A 1 311 ? 29.370 -18.148 -6.015 1.00 98.50 311 TYR A C 1
ATOM 2455 O O . TYR A 1 311 ? 28.577 -18.040 -6.944 1.00 98.50 311 TYR A O 1
ATOM 2463 N N . PHE A 1 312 ? 30.570 -17.580 -6.012 1.00 98.62 312 PHE A N 1
ATOM 2464 C CA . PHE A 1 312 ? 31.116 -16.825 -7.133 1.00 98.62 312 PHE A CA 1
ATOM 2465 C C . PHE A 1 312 ? 31.872 -17.791 -8.035 1.00 98.62 312 PHE A C 1
ATOM 2467 O O . PHE A 1 312 ? 32.768 -18.509 -7.569 1.00 98.62 312 PHE A O 1
ATOM 2474 N N . ILE A 1 313 ? 31.474 -17.851 -9.300 1.00 97.81 313 ILE A N 1
ATOM 2475 C CA . ILE A 1 313 ? 31.905 -18.870 -10.253 1.00 97.81 313 ILE A CA 1
ATOM 2476 C C . ILE A 1 313 ? 32.424 -18.161 -11.502 1.00 97.81 313 ILE A C 1
ATOM 2478 O O . ILE A 1 313 ? 31.729 -17.313 -12.055 1.00 97.81 313 ILE A O 1
ATOM 2482 N N . ASP A 1 314 ? 33.640 -18.491 -11.938 1.00 95.69 314 ASP A N 1
ATOM 2483 C CA . ASP A 1 314 ? 34.107 -18.049 -13.255 1.00 95.69 314 ASP A CA 1
ATOM 2484 C C . ASP A 1 314 ? 33.494 -18.901 -14.375 1.00 95.69 314 ASP A C 1
ATOM 2486 O O . ASP A 1 314 ? 33.026 -20.019 -14.169 1.00 95.69 314 ASP A O 1
ATOM 2490 N N . SER A 1 315 ? 33.549 -18.394 -15.598 1.00 93.12 315 SER A N 1
ATOM 2491 C CA . SER A 1 315 ? 33.098 -19.065 -16.826 1.00 93.12 315 SER A CA 1
ATOM 2492 C C . SER A 1 315 ? 33.841 -20.375 -17.154 1.00 93.12 315 SER A C 1
ATOM 2494 O O . SER A 1 315 ? 33.437 -21.104 -18.059 1.00 93.12 315 SER A O 1
ATOM 2496 N N . ASN A 1 316 ? 34.896 -20.733 -16.409 1.00 91.94 316 ASN A N 1
ATOM 2497 C CA . ASN A 1 316 ? 35.557 -22.040 -16.495 1.00 91.94 316 ASN A CA 1
ATOM 2498 C C . ASN A 1 316 ? 35.009 -23.056 -15.470 1.00 91.94 316 ASN A C 1
ATOM 2500 O O . ASN A 1 316 ? 35.504 -24.187 -15.395 1.00 91.94 316 ASN A O 1
ATOM 2504 N N . GLY A 1 317 ? 34.015 -22.668 -14.666 1.00 90.75 317 GLY A N 1
ATOM 2505 C CA . GLY A 1 317 ? 33.387 -23.498 -13.638 1.00 90.75 317 GLY A CA 1
ATOM 2506 C C . GLY A 1 317 ? 34.168 -23.566 -12.328 1.00 90.75 317 GLY A C 1
ATOM 2507 O O . GLY A 1 317 ? 33.889 -24.409 -11.466 1.00 90.75 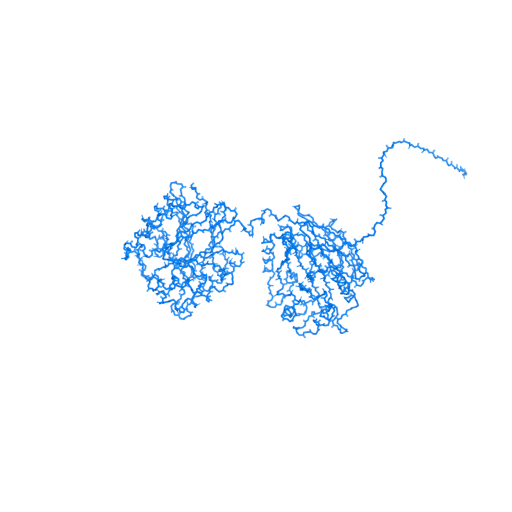317 GLY A O 1
ATOM 2508 N N . LYS A 1 318 ? 35.175 -22.706 -12.144 1.00 93.56 318 LYS A N 1
ATOM 2509 C CA . LYS A 1 318 ? 35.916 -22.627 -10.888 1.00 93.56 318 LYS A CA 1
ATOM 2510 C C . LYS A 1 318 ? 35.103 -21.812 -9.891 1.00 93.56 318 LYS A C 1
ATOM 2512 O O . LYS A 1 318 ? 34.813 -20.642 -10.111 1.00 93.56 318 LYS A O 1
ATOM 2517 N N . SER A 1 319 ? 34.814 -22.406 -8.735 1.00 93.88 319 SER A N 1
ATOM 2518 C CA . SER A 1 319 ? 34.348 -21.631 -7.586 1.00 93.88 319 SER A CA 1
ATOM 2519 C C . SER A 1 319 ? 35.507 -20.827 -7.017 1.00 93.88 319 SER A C 1
ATOM 2521 O O . SER A 1 319 ? 36.508 -21.383 -6.558 1.00 93.88 319 SER A O 1
ATOM 2523 N N . LEU A 1 320 ? 35.377 -19.512 -7.110 1.00 97.12 320 LEU A N 1
ATOM 2524 C CA . LEU A 1 320 ? 36.387 -18.543 -6.710 1.00 97.12 320 LEU A CA 1
ATOM 2525 C C . LEU A 1 320 ? 36.266 -18.198 -5.228 1.00 97.12 320 LEU A C 1
ATOM 2527 O O . LEU A 1 320 ? 37.270 -18.060 -4.532 1.00 97.12 320 LEU A O 1
ATOM 2531 N N . TYR A 1 321 ? 35.028 -18.062 -4.761 1.00 98.31 321 TYR A N 1
ATOM 2532 C CA . TYR A 1 321 ? 34.696 -17.613 -3.420 1.00 98.31 321 TYR A CA 1
ATOM 2533 C C . TYR A 1 321 ? 33.275 -18.037 -3.054 1.00 98.31 321 TYR A C 1
ATOM 2535 O O . TYR A 1 321 ? 32.434 -18.270 -3.926 1.00 98.31 321 TYR A O 1
ATOM 2543 N N . SER A 1 322 ? 33.004 -18.129 -1.755 1.00 98.00 322 SER A N 1
ATOM 2544 C CA . SER A 1 322 ? 31.651 -18.301 -1.245 1.00 98.00 322 SER A CA 1
ATOM 2545 C C . SER A 1 322 ? 31.462 -17.550 0.062 1.00 98.00 322 SER A C 1
ATOM 2547 O O . SER A 1 322 ? 32.374 -17.515 0.890 1.00 98.00 322 SER A O 1
ATOM 2549 N N . THR A 1 323 ? 30.262 -17.026 0.275 1.00 97.88 323 THR A N 1
ATOM 2550 C CA . THR A 1 323 ? 29.848 -16.416 1.542 1.00 97.88 323 THR A CA 1
ATOM 2551 C C . THR A 1 323 ? 28.477 -16.938 1.945 1.00 97.88 323 THR A C 1
ATOM 2553 O O . THR A 1 323 ? 27.668 -17.287 1.086 1.00 97.88 323 THR A O 1
ATOM 2556 N N . THR A 1 324 ? 28.221 -16.996 3.247 1.00 96.81 324 THR A N 1
ATOM 2557 C CA . THR A 1 324 ? 26.962 -17.490 3.803 1.00 96.81 324 THR A CA 1
ATOM 2558 C C . THR A 1 324 ? 26.379 -16.447 4.741 1.00 96.81 324 THR A C 1
ATOM 2560 O O . THR A 1 324 ? 27.058 -15.995 5.662 1.00 96.81 324 THR A O 1
ATOM 2563 N N . LEU A 1 325 ? 25.105 -16.118 4.538 1.00 95.06 325 LEU A N 1
ATOM 2564 C CA . LEU A 1 325 ? 24.342 -15.224 5.400 1.00 95.06 325 LEU A CA 1
ATOM 2565 C C . LEU A 1 325 ? 23.189 -15.953 6.096 1.00 95.06 325 LEU A C 1
ATOM 2567 O O . LEU A 1 325 ? 22.649 -16.952 5.613 1.00 95.06 325 LEU A O 1
ATOM 2571 N N . SER A 1 326 ? 22.833 -15.448 7.274 1.00 94.00 326 SER A N 1
ATOM 2572 C CA . SER A 1 326 ? 21.744 -15.973 8.105 1.00 94.00 326 SER A CA 1
ATOM 2573 C C . SER A 1 326 ? 20.404 -15.318 7.739 1.00 94.00 326 SER A C 1
ATOM 2575 O O . SER A 1 326 ? 20.409 -14.230 7.160 1.00 94.00 326 SER A O 1
ATOM 2577 N N . PRO A 1 327 ? 19.256 -15.943 8.073 1.00 94.19 327 PRO A N 1
ATOM 2578 C CA . PRO A 1 327 ? 17.951 -15.293 8.021 1.00 94.19 327 PRO A CA 1
ATOM 2579 C C . PRO A 1 327 ? 18.004 -13.929 8.698 1.00 94.19 327 PRO A C 1
ATOM 2581 O O . PRO A 1 327 ? 18.612 -13.795 9.765 1.00 94.19 327 PRO A O 1
ATOM 2584 N N . ARG A 1 328 ? 17.356 -12.920 8.113 1.00 89.19 328 ARG A N 1
ATOM 2585 C CA . ARG A 1 328 ? 17.212 -11.651 8.831 1.00 89.19 328 ARG A CA 1
ATOM 2586 C C . ARG A 1 328 ? 16.193 -11.814 9.955 1.00 89.19 328 ARG A C 1
ATOM 2588 O O . ARG A 1 328 ? 15.214 -12.547 9.831 1.00 89.19 328 ARG A O 1
ATOM 2595 N N . VAL 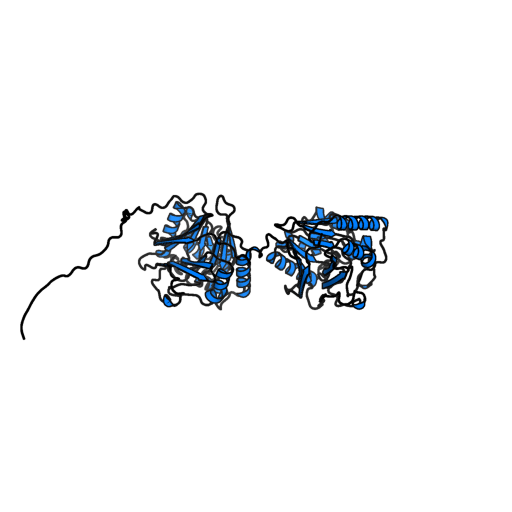A 1 329 ? 16.392 -11.061 11.027 1.00 81.38 329 VAL A N 1
ATOM 2596 C CA . VAL A 1 329 ? 15.322 -10.740 11.972 1.00 81.38 329 VAL A CA 1
ATOM 2597 C C . VAL A 1 329 ? 14.769 -9.398 11.506 1.00 81.38 329 VAL A C 1
ATOM 2599 O O . VAL A 1 329 ? 15.526 -8.429 11.562 1.00 81.38 329 VAL A O 1
ATOM 2602 N N . PRO A 1 330 ? 13.528 -9.300 10.994 1.00 69.19 330 PRO A N 1
ATOM 2603 C CA . PRO A 1 330 ? 12.945 -8.004 10.652 1.00 69.19 330 PRO A CA 1
ATOM 2604 C C . PRO A 1 330 ? 13.052 -7.045 11.856 1.00 69.19 330 PRO A C 1
ATOM 2606 O O . PRO A 1 330 ? 12.919 -7.514 12.991 1.00 69.19 330 PRO A O 1
ATOM 2609 N N . PRO A 1 331 ? 13.319 -5.737 11.662 1.00 61.59 331 PRO A N 1
ATOM 2610 C CA . PRO A 1 331 ? 13.375 -4.786 12.768 1.00 61.59 331 PRO A CA 1
ATOM 2611 C C . PRO A 1 331 ? 12.130 -4.907 13.635 1.00 61.59 331 PRO A C 1
ATOM 2613 O O . PRO A 1 331 ? 11.028 -5.047 13.102 1.00 61.59 331 PRO A O 1
ATOM 2616 N N . ALA A 1 332 ? 12.288 -4.789 14.956 1.00 50.28 332 ALA A N 1
ATOM 2617 C CA . ALA A 1 332 ? 11.159 -4.777 15.889 1.00 50.28 332 ALA A CA 1
ATOM 2618 C C . ALA A 1 332 ? 10.115 -3.700 15.521 1.00 50.28 332 ALA A C 1
ATOM 2620 O O . ALA A 1 332 ? 8.927 -3.867 15.782 1.00 50.28 332 ALA A O 1
ATOM 2621 N N . ASP A 1 333 ? 10.560 -2.656 14.819 1.00 43.47 333 ASP A N 1
ATOM 2622 C CA . ASP A 1 333 ? 9.752 -1.544 14.325 1.00 43.47 333 ASP A CA 1
ATOM 2623 C C . ASP A 1 333 ? 9.044 -1.867 12.982 1.00 43.47 333 ASP A C 1
ATOM 2625 O O . ASP A 1 333 ? 8.039 -1.238 12.655 1.00 43.47 333 ASP A O 1
ATOM 2629 N N . ILE A 1 334 ? 9.509 -2.874 12.215 1.00 44.56 334 ILE A N 1
ATOM 2630 C CA . ILE A 1 334 ? 8.791 -3.471 11.060 1.00 44.56 334 ILE A CA 1
ATOM 2631 C C . ILE A 1 334 ? 7.863 -4.618 11.483 1.00 44.56 334 ILE A C 1
ATOM 2633 O O . ILE A 1 334 ? 6.918 -4.940 10.756 1.00 44.56 334 ILE A O 1
ATOM 2637 N N . ILE A 1 335 ? 8.025 -5.191 12.680 1.00 42.31 335 ILE A N 1
ATOM 2638 C CA . ILE A 1 335 ? 7.021 -6.131 13.218 1.00 42.31 335 ILE A CA 1
ATOM 2639 C C . ILE A 1 335 ? 5.620 -5.462 13.280 1.00 42.31 335 ILE A C 1
ATOM 2641 O O . ILE A 1 335 ? 4.611 -6.152 13.359 1.00 42.31 335 ILE A O 1
ATOM 2645 N N . GLY A 1 336 ? 5.526 -4.133 13.116 1.00 41.59 336 GLY A N 1
ATOM 2646 C CA . GLY A 1 336 ? 4.272 -3.382 13.024 1.00 41.59 336 GLY A CA 1
ATOM 2647 C C . GLY A 1 336 ? 3.941 -2.664 11.705 1.00 41.59 336 GLY A C 1
ATOM 2648 O O . GLY A 1 336 ? 3.168 -1.715 11.782 1.00 41.59 336 GLY A O 1
ATOM 2649 N N . CYS A 1 337 ? 4.482 -3.012 10.522 1.00 37.94 337 CYS A N 1
ATOM 2650 C CA . CYS A 1 337 ? 4.217 -2.187 9.315 1.00 37.94 337 CYS A CA 1
ATOM 2651 C C . CYS A 1 337 ? 3.805 -2.889 8.002 1.00 37.94 337 CYS A C 1
ATOM 2653 O O . CYS A 1 337 ? 3.636 -2.253 6.965 1.00 37.94 337 CYS A O 1
ATOM 2655 N N . LEU A 1 338 ? 3.475 -4.171 8.082 1.00 46.69 338 LEU A N 1
ATOM 2656 C CA . LEU A 1 338 ? 2.092 -4.578 7.842 1.00 46.69 338 LEU A CA 1
ATOM 2657 C C . LEU A 1 338 ? 1.695 -5.202 9.161 1.00 46.69 338 LEU A C 1
ATOM 2659 O O . LEU A 1 338 ? 2.250 -6.240 9.516 1.00 46.69 338 LEU A O 1
ATOM 2663 N N . ALA A 1 339 ? 0.823 -4.572 9.935 1.00 40.72 339 ALA A N 1
ATOM 2664 C CA . ALA A 1 339 ? 0.333 -5.255 11.106 1.00 40.72 339 ALA A CA 1
ATOM 2665 C C . ALA A 1 339 ? -0.423 -6.501 10.617 1.00 40.72 339 ALA A C 1
ATOM 2667 O O . ALA A 1 339 ? -1.544 -6.435 10.110 1.00 40.72 339 ALA A O 1
ATOM 2668 N N . VAL A 1 340 ? 0.217 -7.649 10.818 1.00 48.53 340 VAL A N 1
ATOM 2669 C CA . VAL A 1 340 ? -0.481 -8.909 11.054 1.00 48.53 340 VAL A CA 1
ATOM 2670 C C . VAL A 1 340 ? -1.222 -8.829 12.406 1.00 48.53 340 VAL A C 1
ATOM 2672 O O . VAL A 1 340 ? -1.915 -9.771 12.752 1.00 48.53 340 VAL A O 1
ATOM 2675 N N . ASP A 1 341 ? -1.136 -7.685 13.115 1.00 62.81 341 ASP A N 1
ATOM 2676 C CA . ASP A 1 341 ? -1.736 -7.363 14.419 1.00 62.81 341 ASP A CA 1
ATOM 2677 C C . ASP A 1 341 ? -2.750 -6.191 14.367 1.00 62.81 341 ASP A C 1
ATOM 2679 O O . ASP A 1 341 ? -3.076 -5.605 15.405 1.00 62.81 341 ASP A O 1
ATOM 2683 N N . SER A 1 342 ? -3.204 -5.759 13.178 1.00 78.50 342 SER A N 1
ATOM 2684 C CA . SER A 1 342 ? -4.191 -4.671 13.072 1.00 78.50 342 SER A CA 1
ATOM 2685 C C . SER A 1 342 ? -5.309 -4.962 12.081 1.00 78.50 342 SER A C 1
ATOM 2687 O O . SER A 1 342 ? -5.114 -5.535 11.005 1.00 78.50 342 SER A O 1
ATOM 2689 N N . LEU A 1 343 ? -6.512 -4.571 12.482 1.00 92.44 343 LEU A N 1
ATOM 2690 C CA . LEU A 1 343 ? -7.695 -4.550 11.643 1.00 92.44 343 LEU A CA 1
ATOM 2691 C C . LEU A 1 343 ? -7.791 -3.167 11.001 1.00 92.44 343 LEU A C 1
ATOM 2693 O O . LEU A 1 343 ? -7.842 -2.169 11.716 1.00 92.44 343 LEU A O 1
ATOM 2697 N N . ARG A 1 344 ? -7.820 -3.098 9.672 1.00 95.06 344 ARG A N 1
ATOM 2698 C CA . ARG A 1 344 ? -7.875 -1.846 8.917 1.00 95.06 344 ARG A CA 1
ATOM 2699 C C . ARG A 1 344 ? -9.150 -1.796 8.096 1.00 95.06 344 ARG A C 1
ATOM 2701 O O . ARG A 1 344 ? -9.559 -2.803 7.523 1.00 95.06 344 ARG A O 1
ATOM 2708 N N . PHE A 1 345 ? -9.779 -0.638 8.029 1.00 98.44 345 PHE A N 1
ATOM 2709 C CA . PHE A 1 345 ? -11.001 -0.462 7.255 1.00 98.44 345 PHE A CA 1
ATOM 2710 C C . PHE A 1 345 ? -11.149 0.977 6.784 1.00 98.44 345 PHE A C 1
ATOM 2712 O O . PHE A 1 345 ? -10.555 1.897 7.349 1.00 98.44 345 PHE A O 1
ATOM 2719 N N . LEU A 1 346 ? -11.919 1.148 5.716 1.00 98.75 346 LEU A N 1
ATOM 2720 C CA . LEU A 1 346 ? -12.327 2.461 5.232 1.00 98.75 346 LEU A CA 1
ATOM 2721 C C . LEU A 1 346 ? -13.746 2.753 5.710 1.00 98.75 346 LEU A C 1
ATOM 2723 O O . LEU A 1 346 ? -14.547 1.833 5.868 1.00 98.75 346 LEU A O 1
ATOM 2727 N N . VAL A 1 347 ? -14.044 4.025 5.931 1.00 98.81 347 VAL A N 1
ATOM 2728 C CA . VAL A 1 347 ? -15.377 4.514 6.272 1.00 98.81 347 VAL A CA 1
ATOM 2729 C C . VAL A 1 347 ? -15.704 5.657 5.325 1.00 98.81 347 VAL A C 1
ATOM 2731 O O . VAL A 1 347 ? -14.903 6.580 5.165 1.00 98.81 347 VAL A O 1
ATOM 2734 N N . ILE A 1 348 ? -16.851 5.546 4.677 1.00 98.62 348 ILE A N 1
ATOM 2735 C CA . ILE A 1 348 ? -17.363 6.449 3.654 1.00 98.62 348 ILE A CA 1
ATOM 2736 C C . ILE A 1 348 ? -18.885 6.554 3.835 1.00 98.62 348 ILE A C 1
ATOM 2738 O O . ILE A 1 348 ? -19.504 5.663 4.411 1.00 98.62 348 ILE A O 1
ATOM 2742 N N . GLY A 1 349 ? -19.475 7.665 3.426 1.00 98.31 349 GLY A N 1
ATOM 2743 C CA . GLY A 1 349 ? -20.909 7.910 3.445 1.00 98.31 349 GLY A CA 1
ATOM 2744 C C . GLY A 1 349 ? -21.256 8.910 2.358 1.00 98.31 349 GLY A C 1
ATOM 2745 O O . GLY A 1 349 ? -20.369 9.638 1.891 1.00 98.31 349 GLY A O 1
ATOM 2746 N N . ASP A 1 350 ? -22.529 8.940 1.970 1.00 98.56 350 ASP A N 1
ATOM 2747 C CA . ASP A 1 350 ? -23.074 9.946 1.060 1.00 98.56 350 ASP A CA 1
ATOM 2748 C C . ASP A 1 350 ? -22.396 9.881 -0.314 1.00 98.56 350 ASP A C 1
ATOM 2750 O O . ASP A 1 350 ? -22.074 10.894 -0.936 1.00 98.56 350 ASP A O 1
ATOM 2754 N N . MET A 1 351 ? -22.121 8.664 -0.796 1.00 97.38 351 MET A N 1
ATOM 2755 C CA . MET A 1 351 ? -21.385 8.448 -2.044 1.00 97.38 351 MET A CA 1
ATOM 2756 C C . MET A 1 351 ? -22.242 8.482 -3.312 1.00 97.38 351 MET A C 1
ATOM 2758 O O . MET A 1 351 ? -21.702 8.438 -4.412 1.00 97.38 351 MET A O 1
ATOM 2762 N N . GLY A 1 352 ? -23.569 8.531 -3.185 1.00 97.62 352 GLY A N 1
ATOM 2763 C CA . GLY A 1 352 ? -24.511 8.023 -4.181 1.00 97.62 352 GLY A CA 1
ATOM 2764 C C . GLY A 1 352 ? -24.686 8.764 -5.510 1.00 97.62 352 GLY A C 1
ATOM 2765 O O . GLY A 1 352 ? -25.779 8.693 -6.083 1.00 97.62 352 GLY A O 1
ATOM 2766 N N . GLY A 1 353 ? -23.669 9.449 -6.031 1.00 98.31 353 GLY A N 1
ATOM 2767 C CA . GLY A 1 353 ? -23.626 10.008 -7.381 1.00 98.31 353 GLY A CA 1
ATOM 2768 C C . GLY A 1 353 ? -24.821 10.894 -7.738 1.00 98.31 353 GLY A C 1
ATOM 2769 O O . GLY A 1 353 ? -25.254 11.741 -6.960 1.00 98.31 353 GLY A O 1
ATOM 2770 N N . LEU A 1 354 ? -25.364 10.710 -8.949 1.00 97.88 354 LEU A N 1
ATOM 2771 C CA . LEU A 1 354 ? -26.533 11.446 -9.453 1.00 97.88 354 LEU A CA 1
ATOM 2772 C C . LEU A 1 354 ? -27.565 10.503 -10.105 1.00 97.88 354 LEU A C 1
ATOM 2774 O O . LEU A 1 354 ? -27.198 9.476 -10.679 1.00 97.88 354 LEU A O 1
ATOM 2778 N N . PRO A 1 355 ? -28.868 10.852 -10.121 1.00 96.31 355 PRO A N 1
ATOM 2779 C CA . PRO A 1 355 ? -29.904 10.022 -10.750 1.00 96.31 355 PRO A CA 1
ATOM 2780 C C . PRO A 1 355 ? -29.905 10.087 -12.285 1.00 96.31 355 PRO A C 1
ATOM 2782 O O . PRO A 1 355 ? -30.587 9.301 -12.950 1.00 96.31 355 PRO A O 1
ATOM 2785 N N . THR A 1 356 ? -29.158 11.022 -12.871 1.00 95.12 356 THR A N 1
ATOM 2786 C CA . THR A 1 356 ? -29.057 11.243 -14.317 1.00 95.12 356 THR A CA 1
ATOM 2787 C C . THR A 1 356 ? -27.624 11.084 -14.792 1.00 95.12 356 THR A C 1
ATOM 2789 O O . THR A 1 356 ? -26.692 11.289 -14.023 1.00 95.12 356 THR A O 1
ATOM 2792 N N . TRP A 1 357 ? -27.449 10.771 -16.079 1.00 92.88 357 TRP A N 1
ATOM 2793 C CA . TRP A 1 357 ? -26.132 10.659 -16.711 1.00 92.88 357 TRP A CA 1
ATOM 2794 C C . TRP A 1 357 ? -25.239 11.879 -16.380 1.00 92.88 357 TRP A C 1
ATOM 2796 O O . TRP A 1 357 ? -25.738 13.003 -16.474 1.00 92.88 357 TRP A O 1
ATOM 2806 N N . PRO A 1 358 ? -23.956 11.692 -16.005 1.00 95.56 358 PRO A N 1
ATOM 2807 C CA . PRO A 1 358 ? -23.177 10.446 -16.050 1.00 95.56 358 PRO A CA 1
ATOM 2808 C C . PRO A 1 358 ? -23.406 9.470 -14.882 1.00 95.56 358 PRO A C 1
ATOM 2810 O O . PRO A 1 358 ? -22.747 8.440 -14.841 1.00 95.56 358 PRO A O 1
ATOM 2813 N N . TYR A 1 359 ? -24.382 9.733 -14.008 1.00 97.56 359 TYR A N 1
ATOM 2814 C CA . TYR A 1 359 ? -24.719 8.973 -12.792 1.00 97.56 359 TYR A CA 1
ATOM 2815 C C . TYR A 1 359 ? -23.717 9.090 -11.648 1.00 97.56 359 TYR A C 1
ATOM 2817 O O . TYR A 1 359 ? -23.910 8.464 -10.606 1.00 97.56 359 TYR A O 1
ATOM 2825 N N . THR A 1 360 ? -22.700 9.923 -11.842 1.00 97.94 360 THR A N 1
ATOM 2826 C CA . THR A 1 360 ? -21.613 10.151 -10.902 1.00 97.94 360 THR A CA 1
ATOM 2827 C C . THR A 1 360 ? -21.278 11.633 -10.794 1.00 97.94 360 THR A C 1
ATOM 2829 O O . THR A 1 360 ? -21.687 12.431 -11.648 1.00 97.94 360 THR A O 1
ATOM 2832 N N . THR A 1 361 ? -20.486 12.004 -9.791 1.00 97.69 361 THR A N 1
ATOM 2833 C CA . THR A 1 361 ? -19.865 13.337 -9.694 1.00 97.69 361 THR A CA 1
ATOM 2834 C C . THR A 1 361 ? -18.338 13.264 -9.798 1.00 97.69 361 THR A C 1
ATOM 2836 O O . THR A 1 361 ? -17.737 12.191 -9.750 1.00 97.69 361 THR A O 1
ATOM 2839 N N . PHE A 1 362 ? -17.679 14.416 -9.969 1.00 95.75 362 PHE A N 1
ATOM 2840 C CA . PHE A 1 362 ? -16.211 14.477 -9.915 1.00 95.75 362 PHE A CA 1
ATOM 2841 C C . PHE A 1 362 ? -15.667 14.193 -8.509 1.00 95.75 362 PHE A C 1
ATOM 2843 O O . PHE A 1 362 ? -14.578 13.639 -8.389 1.00 95.75 362 PHE A O 1
ATOM 2850 N N . VAL A 1 363 ? -16.424 14.563 -7.473 1.00 97.81 363 VAL A N 1
ATOM 2851 C CA . VAL A 1 363 ? -16.091 14.340 -6.059 1.00 97.81 363 VAL A CA 1
ATOM 2852 C C . VAL A 1 363 ? -16.119 12.840 -5.759 1.00 97.81 363 VAL A C 1
ATOM 2854 O O . VAL A 1 363 ? -15.122 12.292 -5.299 1.00 97.81 363 VAL A O 1
ATOM 2857 N N . GLU A 1 364 ? -17.185 12.152 -6.166 1.00 98.56 364 GLU A N 1
ATOM 2858 C CA . GLU A 1 364 ? -17.328 10.697 -6.032 1.00 98.56 364 GLU A CA 1
ATOM 2859 C C . GLU A 1 364 ? -16.205 9.934 -6.737 1.00 98.56 364 GLU A C 1
ATOM 2861 O O . GLU A 1 364 ? -15.531 9.102 -6.129 1.00 98.56 364 GLU A O 1
ATOM 2866 N N . VAL A 1 365 ? -15.944 10.249 -8.011 1.00 97.75 365 VAL A N 1
ATOM 2867 C CA . VAL A 1 365 ? -14.884 9.572 -8.771 1.00 97.75 365 VAL A CA 1
ATOM 2868 C C . VAL A 1 365 ? -13.506 9.845 -8.161 1.00 97.75 365 VAL A C 1
ATOM 2870 O O . VAL A 1 365 ? -12.720 8.911 -8.012 1.00 97.75 365 VAL A O 1
ATOM 2873 N N . GLY A 1 366 ? -13.216 11.089 -7.766 1.00 95.50 366 GLY A N 1
ATOM 2874 C CA . GLY A 1 366 ? -11.954 11.445 -7.112 1.00 95.50 366 GLY A CA 1
ATOM 2875 C C . GLY A 1 366 ? -11.762 10.737 -5.769 1.00 95.50 366 GLY A C 1
ATOM 2876 O O . GLY A 1 366 ? -10.691 10.190 -5.500 1.00 95.50 366 GLY A O 1
ATOM 2877 N N . THR A 1 367 ? -12.819 10.678 -4.958 1.00 98.00 367 THR A N 1
ATOM 2878 C CA . THR A 1 367 ? -12.835 9.953 -3.682 1.00 98.00 367 THR A CA 1
ATOM 2879 C C . THR A 1 367 ? -12.597 8.459 -3.901 1.00 98.00 367 THR A C 1
ATOM 2881 O O . THR A 1 367 ? -11.723 7.881 -3.254 1.00 98.00 367 THR A O 1
ATOM 2884 N N . ALA A 1 368 ? -13.284 7.834 -4.862 1.00 98.38 368 ALA A N 1
ATOM 2885 C CA . ALA A 1 368 ? -13.114 6.419 -5.191 1.00 98.38 368 ALA A CA 1
ATOM 2886 C C . ALA A 1 368 ? -11.699 6.080 -5.696 1.00 98.38 368 ALA A C 1
ATOM 2888 O O . ALA A 1 368 ? -11.137 5.043 -5.326 1.00 98.38 368 ALA A O 1
ATOM 2889 N N . GLU A 1 369 ? -11.101 6.945 -6.522 1.00 93.44 369 GLU A N 1
ATOM 2890 C CA . GLU A 1 369 ? -9.723 6.782 -6.996 1.00 93.44 369 GLU A CA 1
ATOM 2891 C C . GLU A 1 369 ? -8.721 6.829 -5.840 1.00 93.44 369 GLU A C 1
ATOM 2893 O O . GLU A 1 369 ? -7.818 5.990 -5.767 1.00 93.44 369 GLU A O 1
ATOM 2898 N N . GLU A 1 370 ? -8.883 7.775 -4.916 1.00 95.56 370 GLU A N 1
ATOM 2899 C CA . GLU A 1 370 ? -7.990 7.889 -3.768 1.00 95.56 370 GLU A CA 1
ATOM 2900 C C . GLU A 1 370 ? -8.188 6.748 -2.767 1.00 95.56 370 GLU A C 1
ATOM 2902 O O . GLU A 1 370 ? -7.204 6.171 -2.302 1.00 95.56 370 GLU A O 1
ATOM 2907 N N . MET A 1 371 ? -9.429 6.326 -2.507 1.00 98.00 371 MET A N 1
ATOM 2908 C CA . MET A 1 371 ? -9.700 5.107 -1.738 1.00 98.00 371 MET A CA 1
ATOM 2909 C C . MET A 1 371 ? -8.982 3.894 -2.330 1.00 98.00 371 MET A C 1
ATOM 2911 O O . MET A 1 371 ? -8.442 3.090 -1.576 1.00 98.00 371 MET A O 1
ATOM 2915 N N . GLY A 1 372 ? -8.932 3.770 -3.662 1.00 89.75 372 GLY A N 1
ATOM 2916 C CA . GLY A 1 372 ? -8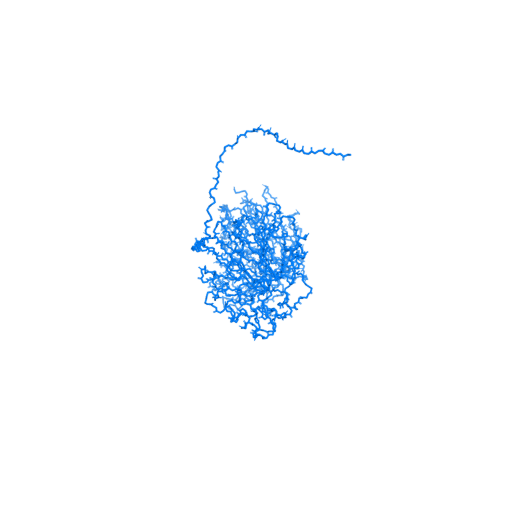.180 2.717 -4.346 1.00 89.75 372 GLY A CA 1
ATOM 2917 C C . GLY A 1 372 ? -6.689 2.745 -4.006 1.00 89.75 372 GLY A C 1
ATOM 2918 O O . GLY A 1 372 ? -6.130 1.722 -3.618 1.00 89.75 372 GLY A O 1
ATOM 2919 N N . LYS A 1 373 ? -6.058 3.925 -4.050 1.00 78.88 373 LYS A N 1
ATOM 2920 C CA . LYS A 1 373 ? -4.637 4.093 -3.690 1.00 78.88 373 LYS A CA 1
ATOM 2921 C C . LYS A 1 373 ? -4.374 3.784 -2.216 1.00 78.88 373 LYS A C 1
ATOM 2923 O O . LYS A 1 373 ? -3.385 3.130 -1.890 1.00 78.88 373 LYS A O 1
ATOM 2928 N N . ILE A 1 374 ? -5.259 4.224 -1.321 1.00 84.88 374 ILE A N 1
ATOM 2929 C CA . ILE A 1 374 ? -5.169 3.925 0.115 1.00 84.88 374 ILE A CA 1
ATOM 2930 C C . ILE A 1 374 ? -5.384 2.435 0.374 1.00 84.88 374 ILE A C 1
ATOM 2932 O O . ILE A 1 374 ? -4.685 1.854 1.204 1.00 84.88 374 ILE A O 1
ATOM 2936 N N . ALA A 1 375 ? -6.287 1.790 -0.359 1.00 84.25 375 ALA A N 1
ATOM 2937 C CA . ALA A 1 375 ? -6.511 0.361 -0.242 1.00 84.25 375 ALA A CA 1
ATOM 2938 C C . ALA A 1 375 ? -5.323 -0.461 -0.765 1.00 84.25 375 ALA A C 1
ATOM 2940 O O . ALA A 1 375 ? -4.933 -1.434 -0.121 1.00 84.25 375 ALA A O 1
ATOM 2941 N N . ASP A 1 376 ? -4.688 -0.038 -1.859 1.00 75.19 376 ASP A N 1
ATOM 2942 C CA . ASP A 1 376 ? -3.442 -0.638 -2.351 1.00 75.19 376 ASP A CA 1
ATOM 2943 C C . ASP A 1 376 ? -2.300 -0.479 -1.335 1.00 75.19 376 ASP A C 1
ATOM 2945 O O . ASP A 1 376 ? -1.511 -1.401 -1.126 1.00 75.19 376 ASP A O 1
ATOM 2949 N N . LEU A 1 377 ? -2.228 0.678 -0.667 1.00 70.44 377 LEU A N 1
ATOM 2950 C CA . LEU A 1 377 ? -1.171 0.998 0.290 1.00 70.44 377 LEU A CA 1
ATOM 2951 C C . LEU A 1 377 ? -1.330 0.270 1.631 1.00 70.44 377 LEU A C 1
ATOM 2953 O O . LEU A 1 377 ? -0.353 -0.248 2.170 1.00 70.44 377 LEU A O 1
ATOM 2957 N N . TYR A 1 378 ? -2.543 0.251 2.182 1.00 78.31 378 TYR A N 1
ATOM 2958 C CA . TYR A 1 378 ? -2.795 -0.209 3.549 1.00 78.31 378 TYR A CA 1
ATOM 2959 C C . TYR A 1 378 ? -3.555 -1.530 3.630 1.00 78.31 378 TYR A C 1
ATOM 2961 O O . TYR A 1 378 ? -3.675 -2.081 4.722 1.00 78.31 378 TYR A O 1
ATOM 2969 N N . SER A 1 379 ? -4.035 -2.077 2.509 1.00 81.81 379 SER A N 1
ATOM 2970 C CA . SER A 1 379 ? -4.756 -3.360 2.461 1.00 81.81 379 SER A CA 1
ATOM 2971 C C . SER A 1 379 ? -5.833 -3.475 3.559 1.00 81.81 379 SER A C 1
ATOM 2973 O O . SER A 1 379 ? -5.711 -4.337 4.442 1.00 81.81 379 SER A O 1
ATOM 2975 N N . PRO A 1 380 ? -6.838 -2.575 3.573 1.00 92.12 380 PRO A N 1
ATOM 2976 C CA . PRO A 1 380 ? -7.959 -2.653 4.499 1.00 92.12 380 PRO A CA 1
ATOM 2977 C C . PRO A 1 380 ? -8.735 -3.950 4.274 1.00 92.12 380 PRO A C 1
ATOM 2979 O O . PRO A 1 380 ? -8.810 -4.453 3.159 1.00 92.12 380 PRO A O 1
ATOM 2982 N N . GLN A 1 381 ? -9.314 -4.495 5.336 1.00 94.69 381 GLN A N 1
ATOM 2983 C CA . GLN A 1 381 ? -10.063 -5.745 5.305 1.00 94.69 381 GLN A CA 1
ATOM 2984 C C . GLN A 1 381 ? -11.527 -5.551 4.895 1.00 94.69 381 GLN A C 1
ATOM 2986 O O . GLN A 1 381 ? -12.151 -6.519 4.469 1.00 94.69 381 GLN A O 1
ATOM 2991 N N . PHE A 1 382 ? -12.086 -4.346 5.035 1.00 98.50 382 PHE A N 1
ATOM 2992 C CA . PHE A 1 382 ? -13.453 -4.021 4.622 1.00 98.50 382 PHE A CA 1
ATOM 2993 C C . PHE A 1 382 ? -13.667 -2.510 4.455 1.00 98.50 382 PHE A C 1
ATOM 2995 O O . PHE A 1 382 ? -12.816 -1.699 4.835 1.00 98.50 382 PHE A O 1
ATOM 3002 N N . VAL A 1 383 ? -14.823 -2.148 3.899 1.00 98.88 383 VAL A N 1
ATOM 3003 C CA . VAL A 1 383 ? -15.339 -0.776 3.812 1.00 98.88 383 VAL A CA 1
ATOM 3004 C C . VAL A 1 383 ? -16.674 -0.692 4.557 1.00 98.88 383 VAL A C 1
ATOM 3006 O O . VAL A 1 383 ? -17.481 -1.618 4.464 1.00 98.88 383 VAL A O 1
ATOM 3009 N N . LEU A 1 384 ? -16.901 0.387 5.304 1.00 98.75 384 LEU A N 1
ATOM 3010 C CA . LEU A 1 384 ? -18.213 0.764 5.832 1.00 98.75 384 LEU A CA 1
ATOM 3011 C C . LEU A 1 384 ? -18.784 1.889 4.978 1.00 98.75 384 LEU A C 1
ATOM 3013 O O . LEU A 1 384 ? -18.129 2.919 4.842 1.00 98.75 384 LEU A O 1
ATOM 3017 N N . GLU A 1 385 ? -19.988 1.683 4.457 1.00 98.56 385 GLU A N 1
ATOM 3018 C CA . GLU A 1 385 ? -20.783 2.707 3.784 1.00 98.56 385 GLU A CA 1
ATOM 3019 C C . GLU A 1 385 ? -21.918 3.161 4.707 1.00 98.56 385 GLU A C 1
ATOM 3021 O O . GLU A 1 385 ? -22.693 2.337 5.206 1.00 98.56 385 GLU A O 1
ATOM 3026 N N . LEU A 1 386 ? -22.002 4.468 4.944 1.00 98.88 386 LEU A N 1
ATOM 3027 C CA . LEU A 1 386 ? -22.846 5.083 5.968 1.00 98.88 386 LEU A CA 1
ATOM 3028 C C . LEU A 1 386 ? -24.166 5.652 5.425 1.00 98.88 386 LEU A C 1
ATOM 3030 O O . LEU A 1 386 ? -24.778 6.498 6.071 1.00 98.88 386 LEU A O 1
ATOM 3034 N N . GLY A 1 387 ? -24.655 5.138 4.296 1.00 98.25 387 GLY A N 1
ATOM 3035 C CA . GLY A 1 387 ? -25.964 5.481 3.741 1.00 98.25 387 GLY A CA 1
ATOM 3036 C C . GLY A 1 387 ? -25.920 6.629 2.738 1.00 98.25 387 GLY A C 1
ATOM 3037 O O . GLY A 1 387 ? -24.881 7.240 2.512 1.00 98.25 387 GLY A O 1
ATOM 3038 N N . ASP A 1 388 ? -27.076 6.879 2.123 1.00 98.69 388 ASP A N 1
ATOM 3039 C CA . ASP A 1 388 ? -27.220 7.669 0.899 1.00 98.69 388 ASP A CA 1
ATOM 3040 C C . ASP A 1 388 ? -26.398 7.090 -0.256 1.00 98.69 388 ASP A C 1
ATOM 3042 O O . ASP A 1 388 ? -25.687 7.756 -1.016 1.00 98.69 388 ASP A O 1
ATOM 3046 N N . ASN A 1 389 ? -26.576 5.779 -0.408 1.00 98.75 389 ASN A N 1
ATOM 3047 C CA . ASN A 1 389 ? -25.865 4.951 -1.369 1.00 98.75 389 ASN A CA 1
ATOM 3048 C C . ASN A 1 389 ? -26.221 5.335 -2.813 1.00 98.75 389 ASN A C 1
ATOM 3050 O O . ASN A 1 389 ? -25.423 5.123 -3.726 1.00 98.75 389 ASN A O 1
ATOM 3054 N N . PHE A 1 390 ? -27.429 5.875 -3.043 1.00 98.81 390 PHE A N 1
ATOM 3055 C CA . PHE A 1 390 ? -27.887 6.344 -4.354 1.00 98.81 390 PHE A CA 1
ATOM 3056 C C . PHE A 1 390 ? -28.791 7.585 -4.264 1.00 98.81 390 PHE A C 1
ATOM 3058 O O . PHE A 1 390 ? -29.990 7.490 -3.997 1.00 98.81 390 PHE A O 1
ATOM 3065 N N . TYR A 1 391 ? -28.261 8.750 -4.638 1.00 98.44 391 TYR A N 1
ATOM 3066 C CA . TYR A 1 391 ? -29.042 9.985 -4.728 1.00 98.44 391 TYR A CA 1
ATOM 3067 C C . TYR A 1 391 ? -29.976 10.014 -5.953 1.00 98.44 391 TYR A C 1
ATOM 3069 O O . TYR A 1 391 ? -29.662 9.449 -7.009 1.00 98.44 391 TYR A O 1
ATOM 3077 N N . TYR A 1 392 ? -31.130 10.691 -5.914 1.00 96.81 392 TYR A N 1
ATOM 3078 C CA . TYR A 1 392 ? -31.804 11.269 -4.732 1.00 96.81 392 TYR A CA 1
ATOM 3079 C C . TYR A 1 392 ? -32.996 10.419 -4.247 1.00 96.81 392 TYR A C 1
ATOM 3081 O O . TYR A 1 392 ? -33.574 10.713 -3.204 1.00 96.81 392 TYR A O 1
ATOM 3089 N N . ASP A 1 393 ? -33.363 9.383 -5.004 1.00 97.25 393 ASP A N 1
ATOM 3090 C CA . ASP A 1 393 ? -34.535 8.533 -4.752 1.00 97.25 393 ASP A CA 1
ATOM 3091 C C . ASP A 1 393 ? -34.164 7.044 -4.759 1.00 97.25 393 ASP A C 1
ATOM 3093 O O . ASP A 1 393 ? -34.916 6.193 -5.245 1.00 97.25 393 ASP A O 1
ATOM 3097 N N . GLY A 1 394 ? -32.951 6.732 -4.306 1.00 98.06 394 GLY A N 1
ATOM 3098 C CA . GLY A 1 394 ? -32.452 5.373 -4.216 1.00 98.06 394 GLY A CA 1
ATOM 3099 C C . GLY A 1 394 ? -32.444 4.638 -5.561 1.00 98.06 394 GLY A C 1
ATOM 3100 O O . GLY A 1 394 ? -32.248 5.201 -6.645 1.00 98.06 394 GLY A O 1
ATOM 3101 N N . VAL A 1 395 ? -32.682 3.331 -5.475 1.00 98.69 395 VAL A N 1
ATOM 3102 C CA . VAL A 1 395 ? -32.848 2.421 -6.617 1.00 98.69 395 VAL A CA 1
ATOM 3103 C C . VAL A 1 395 ? -34.290 1.947 -6.723 1.00 98.69 395 VAL A C 1
ATOM 3105 O O . VAL A 1 395 ? -35.007 1.863 -5.728 1.00 98.69 395 VAL A O 1
ATOM 3108 N N . LYS A 1 396 ? -34.724 1.561 -7.926 1.00 98.19 396 LYS A N 1
ATOM 3109 C CA . LYS A 1 396 ? -36.096 1.073 -8.154 1.00 98.19 396 LYS A CA 1
ATOM 3110 C C . LYS A 1 396 ? -36.268 -0.405 -7.805 1.00 98.19 396 LYS A C 1
ATOM 3112 O O . LYS A 1 396 ? -37.313 -0.822 -7.305 1.00 98.19 396 LYS A O 1
ATOM 3117 N N . ASN A 1 397 ? -35.272 -1.218 -8.143 1.00 98.44 397 ASN A N 1
ATOM 3118 C CA . ASN A 1 397 ? -35.261 -2.670 -7.968 1.00 98.44 397 ASN A CA 1
ATOM 3119 C C . ASN A 1 397 ? -33.820 -3.205 -8.043 1.00 98.44 397 ASN A C 1
ATOM 3121 O O . ASN A 1 397 ? -32.887 -2.452 -8.295 1.00 98.44 397 ASN A O 1
ATOM 3125 N N . VAL A 1 398 ? -33.632 -4.509 -7.826 1.00 98.31 398 VAL A N 1
ATOM 3126 C CA . VAL A 1 398 ? -32.296 -5.130 -7.758 1.00 98.31 398 VAL A CA 1
ATOM 3127 C C . VAL A 1 398 ? -31.578 -5.198 -9.120 1.00 98.31 398 VAL A C 1
ATOM 3129 O O . VAL A 1 398 ? -30.384 -5.466 -9.173 1.00 98.31 398 VAL A O 1
ATOM 3132 N N . GLN A 1 399 ? -32.284 -4.945 -10.229 1.00 98.31 399 GLN A N 1
ATOM 3133 C CA . GLN A 1 399 ? -31.713 -4.810 -11.575 1.00 98.31 399 GLN A CA 1
ATOM 3134 C C . GLN A 1 399 ? -31.500 -3.346 -11.984 1.00 98.31 399 GLN A C 1
ATOM 3136 O O . GLN A 1 399 ? -31.215 -3.074 -13.153 1.00 98.31 399 GLN A O 1
ATOM 3141 N N . ASP A 1 400 ? -31.678 -2.388 -11.071 1.00 98.50 400 ASP A N 1
ATOM 3142 C CA . ASP A 1 400 ? -31.449 -0.987 -11.392 1.00 98.50 400 ASP A CA 1
ATOM 3143 C C . ASP A 1 400 ? -29.984 -0.779 -11.791 1.00 98.50 400 ASP A C 1
ATOM 3145 O O . ASP A 1 400 ? -29.057 -1.131 -11.063 1.00 98.50 400 ASP A O 1
ATOM 3149 N N . LYS A 1 401 ? -29.766 -0.179 -12.962 1.00 97.75 401 LYS A N 1
ATOM 3150 C CA . LYS A 1 401 ? -28.422 0.050 -13.496 1.00 97.75 401 LYS A CA 1
ATOM 3151 C C . LYS A 1 401 ? -27.560 0.922 -12.586 1.00 97.75 401 LYS A C 1
ATOM 3153 O O . LYS A 1 401 ? -26.347 0.916 -12.748 1.00 97.75 401 LYS A O 1
ATOM 3158 N N . ARG A 1 402 ? -28.170 1.684 -11.665 1.00 98.38 402 ARG A N 1
ATOM 3159 C CA . ARG A 1 402 ? -27.466 2.517 -10.680 1.00 98.38 402 ARG A CA 1
ATOM 3160 C C . ARG A 1 402 ? -26.439 1.725 -9.873 1.00 98.38 402 ARG A C 1
ATOM 3162 O O . ARG A 1 402 ? -25.350 2.247 -9.669 1.00 98.38 402 ARG A O 1
ATOM 3169 N N . PHE A 1 403 ? -26.711 0.461 -9.539 1.00 98.75 403 PHE A N 1
ATOM 3170 C CA . PHE A 1 403 ? -25.706 -0.401 -8.909 1.00 98.75 403 PHE A CA 1
ATOM 3171 C C . PHE A 1 403 ? -24.432 -0.511 -9.754 1.00 98.75 403 PHE A C 1
ATOM 3173 O O . PHE A 1 403 ? -23.328 -0.368 -9.244 1.00 98.75 403 PHE A O 1
ATOM 3180 N N . GLU A 1 404 ? -24.566 -0.703 -11.064 1.00 98.06 404 GLU A N 1
ATOM 3181 C CA . GLU A 1 404 ? -23.413 -0.819 -11.953 1.00 98.06 404 GLU A CA 1
ATOM 3182 C C . GLU A 1 404 ? -22.711 0.532 -12.155 1.00 98.06 404 GLU A C 1
ATOM 3184 O O . GLU A 1 404 ? -21.494 0.631 -12.020 1.00 98.06 404 GLU A O 1
ATOM 3189 N N . VAL A 1 405 ? -23.467 1.583 -12.490 1.00 98.12 405 VAL A N 1
ATOM 3190 C CA . VAL A 1 405 ? -22.884 2.852 -12.959 1.00 98.12 405 VAL A CA 1
ATOM 3191 C C . VAL A 1 405 ? -22.456 3.807 -11.846 1.00 98.12 405 VAL A C 1
ATOM 3193 O O . VAL A 1 405 ? -21.572 4.615 -12.099 1.00 98.12 405 VAL A O 1
ATOM 3196 N N . THR A 1 406 ? -23.050 3.712 -10.655 1.00 98.62 406 THR A N 1
ATOM 3197 C CA . THR A 1 406 ? -22.718 4.555 -9.490 1.00 98.62 406 THR A CA 1
ATOM 3198 C C . THR A 1 406 ? -21.868 3.789 -8.471 1.00 98.62 406 THR A C 1
ATOM 3200 O O . THR A 1 406 ? -21.036 4.381 -7.811 1.00 98.62 406 THR A O 1
ATOM 3203 N N . PHE A 1 407 ? -21.973 2.457 -8.379 1.00 98.75 407 PHE A N 1
ATOM 3204 C CA . PHE A 1 407 ? -21.144 1.689 -7.440 1.00 98.75 407 PHE A CA 1
ATOM 3205 C C . PHE A 1 407 ? -20.062 0.855 -8.140 1.00 98.75 407 PHE A C 1
ATOM 3207 O O . PHE A 1 407 ? -18.866 1.107 -7.966 1.00 98.75 407 PHE A O 1
ATOM 3214 N N . GLU A 1 408 ? -20.439 -0.126 -8.967 1.00 98.38 408 GLU A N 1
ATOM 3215 C CA . GLU A 1 408 ? -19.468 -1.115 -9.457 1.00 98.38 408 GLU A CA 1
ATOM 3216 C C . GLU A 1 408 ? -18.370 -0.510 -10.344 1.00 98.38 408 GLU A C 1
ATOM 3218 O O . GLU A 1 408 ? -17.188 -0.838 -10.198 1.00 98.38 408 GLU A O 1
ATOM 3223 N N . ASN A 1 409 ? -18.754 0.401 -11.238 1.00 98.06 409 ASN A N 1
ATOM 3224 C CA . ASN A 1 409 ? -17.851 1.049 -12.187 1.00 98.06 409 ASN A CA 1
ATOM 3225 C C . ASN A 1 409 ? -17.066 2.222 -11.588 1.00 98.06 409 ASN A C 1
ATOM 3227 O O . ASN A 1 409 ? -16.051 2.627 -12.165 1.00 98.06 409 ASN A O 1
ATOM 3231 N N . VAL A 1 410 ? -17.515 2.758 -10.454 1.00 98.50 410 VAL A N 1
ATOM 3232 C CA . VAL A 1 410 ? -16.858 3.866 -9.753 1.00 98.50 410 VAL A CA 1
ATOM 3233 C C . VAL A 1 410 ? -15.778 3.313 -8.834 1.00 98.50 410 VAL A C 1
ATOM 3235 O O . VAL A 1 410 ? -14.591 3.578 -9.031 1.00 98.50 410 VAL A O 1
ATOM 3238 N N . TYR A 1 411 ? -16.154 2.419 -7.920 1.00 98.25 411 TYR A N 1
ATOM 3239 C CA . TYR A 1 411 ? -15.250 1.799 -6.952 1.00 98.25 411 TYR A CA 1
ATOM 3240 C C . TYR A 1 411 ? -14.518 0.600 -7.560 1.00 98.25 411 TYR A C 1
ATOM 3242 O O . TYR A 1 411 ? -14.579 -0.521 -7.060 1.00 98.25 411 TYR A O 1
ATOM 3250 N N . LYS A 1 412 ? -13.847 0.808 -8.694 1.00 95.94 412 LYS A N 1
ATOM 3251 C CA . LYS A 1 412 ? -13.336 -0.262 -9.569 1.00 95.94 412 LYS A CA 1
ATOM 3252 C C . LYS A 1 412 ? -11.892 -0.702 -9.306 1.00 95.94 412 LYS A C 1
ATOM 3254 O O . LYS A 1 412 ? -11.413 -1.582 -10.028 1.00 95.94 412 LYS A O 1
ATOM 3259 N N . ALA A 1 413 ? -11.197 -0.097 -8.342 1.00 89.12 413 ALA A N 1
ATOM 3260 C CA . ALA A 1 413 ? -9.831 -0.481 -7.986 1.00 89.12 413 ALA A CA 1
ATOM 3261 C C . ALA A 1 413 ? -9.772 -1.955 -7.548 1.00 89.12 413 ALA A C 1
ATOM 3263 O O . ALA A 1 413 ? -10.668 -2.437 -6.851 1.00 89.12 413 ALA A O 1
ATOM 3264 N N . ASP A 1 414 ? -8.726 -2.680 -7.948 1.00 83.12 414 ASP A N 1
ATOM 3265 C CA . ASP A 1 414 ? -8.623 -4.120 -7.679 1.00 83.12 414 ASP A CA 1
ATOM 3266 C C . ASP A 1 414 ? -8.554 -4.441 -6.183 1.00 83.12 414 ASP A C 1
ATOM 3268 O O . ASP A 1 414 ? -9.080 -5.469 -5.757 1.00 83.12 414 ASP A O 1
ATOM 3272 N N . SER A 1 415 ? -7.948 -3.570 -5.376 1.00 82.25 415 SER A N 1
ATOM 3273 C CA . SER A 1 415 ? -7.950 -3.666 -3.913 1.00 82.25 415 SER A CA 1
ATOM 3274 C C . SER A 1 415 ? -9.354 -3.522 -3.321 1.00 82.25 415 SER A C 1
ATOM 3276 O O . SER A 1 415 ? -9.745 -4.334 -2.486 1.00 82.25 415 SER A O 1
ATOM 3278 N N . LEU A 1 416 ? -10.155 -2.570 -3.808 1.00 92.75 416 LEU A N 1
ATOM 3279 C CA . LEU A 1 416 ? -11.539 -2.353 -3.360 1.00 92.75 416 LEU A CA 1
ATOM 3280 C C . LEU A 1 416 ? -12.525 -3.418 -3.863 1.00 92.75 416 LEU A C 1
ATOM 3282 O O . LEU A 1 416 ? -13.560 -3.649 -3.239 1.00 92.75 416 LEU A O 1
ATOM 3286 N N . LYS A 1 417 ? -12.238 -4.076 -4.992 1.00 92.38 417 LYS A N 1
ATOM 3287 C CA . LYS A 1 417 ? -13.050 -5.190 -5.516 1.00 92.38 417 LYS A CA 1
ATOM 3288 C C . LYS A 1 417 ? -12.926 -6.467 -4.686 1.00 92.38 417 LYS A C 1
ATOM 3290 O O . LYS A 1 417 ? -13.824 -7.303 -4.726 1.00 92.38 417 LYS A O 1
ATOM 3295 N N . LYS A 1 418 ? -11.805 -6.640 -3.980 1.00 86.50 418 LYS A N 1
ATOM 3296 C CA . LYS A 1 418 ? -11.458 -7.876 -3.260 1.00 86.50 418 LYS A CA 1
ATOM 3297 C C . LYS A 1 418 ? -11.956 -7.914 -1.816 1.00 86.50 418 LYS A C 1
ATOM 3299 O O . LYS A 1 418 ? -11.821 -8.954 -1.177 1.00 86.50 418 LYS A O 1
ATOM 3304 N N . ILE A 1 419 ? -12.502 -6.814 -1.304 1.00 94.19 419 ILE A N 1
ATOM 3305 C CA . ILE A 1 419 ? -12.883 -6.675 0.104 1.00 94.19 419 ILE A CA 1
ATOM 3306 C C . ILE A 1 419 ? -14.382 -6.385 0.242 1.00 94.19 419 ILE A C 1
ATOM 3308 O O . ILE A 1 419 ? -14.960 -5.737 -0.635 1.00 94.19 419 ILE A O 1
ATOM 3312 N N . PRO A 1 420 ? -15.034 -6.871 1.311 1.00 98.25 420 PRO A N 1
ATOM 3313 C CA . PRO A 1 420 ? -16.449 -6.629 1.547 1.00 98.25 420 PRO A CA 1
ATOM 3314 C C . PRO A 1 420 ? -16.724 -5.168 1.921 1.00 98.25 420 PRO A C 1
ATOM 3316 O O . PRO A 1 420 ? -15.977 -4.545 2.675 1.00 98.25 420 PRO A O 1
ATOM 3319 N N . TRP A 1 421 ? -17.840 -4.660 1.417 1.00 98.81 421 TRP A N 1
ATOM 3320 C CA . TRP A 1 421 ? -18.497 -3.424 1.819 1.00 98.81 421 TRP A CA 1
ATOM 3321 C C . TRP A 1 421 ? -19.687 -3.781 2.696 1.00 98.81 421 TRP A C 1
ATOM 3323 O O . TRP A 1 421 ? -20.499 -4.612 2.289 1.00 98.81 421 TRP A O 1
ATOM 3333 N N . TYR A 1 422 ? -19.787 -3.168 3.869 1.00 98.88 422 TYR A N 1
ATOM 3334 C CA . TYR A 1 422 ? -20.930 -3.290 4.768 1.00 98.88 422 TYR A CA 1
ATOM 3335 C C . TYR A 1 422 ? -21.683 -1.971 4.802 1.00 98.88 422 TYR A C 1
ATOM 3337 O O . TYR A 1 422 ? -21.082 -0.929 5.050 1.00 98.88 422 TYR A O 1
ATOM 3345 N N . LEU A 1 423 ? -22.982 -2.025 4.531 1.00 98.62 423 LEU A N 1
ATOM 3346 C CA . LEU A 1 423 ? -23.779 -0.844 4.223 1.00 98.62 423 LEU A CA 1
ATOM 3347 C C . LEU A 1 423 ? -24.957 -0.674 5.182 1.00 98.62 423 LEU A C 1
ATOM 3349 O O . LEU A 1 423 ? -25.505 -1.659 5.683 1.00 98.62 423 LEU A O 1
ATOM 3353 N N . VAL A 1 424 ? -25.362 0.575 5.385 1.00 98.81 424 VAL A N 1
ATOM 3354 C CA . VAL A 1 424 ? -26.680 0.971 5.907 1.00 98.81 424 VAL A CA 1
ATOM 3355 C C . VAL A 1 424 ? -27.405 1.826 4.860 1.00 98.81 424 VAL A C 1
ATOM 3357 O O . VAL A 1 424 ? -26.819 2.194 3.844 1.00 98.81 424 VAL A O 1
ATOM 3360 N N . ALA A 1 425 ? -28.690 2.115 5.071 1.00 98.81 425 ALA A N 1
ATOM 3361 C CA . ALA A 1 425 ? -29.465 3.015 4.216 1.00 98.81 425 ALA A CA 1
ATOM 3362 C C . ALA A 1 425 ? -29.559 4.422 4.828 1.00 98.81 425 ALA A C 1
ATOM 3364 O O . ALA A 1 425 ? -29.686 4.559 6.047 1.00 98.81 425 ALA A O 1
ATOM 3365 N N . GLY A 1 426 ? -29.531 5.443 3.969 1.00 98.56 426 GLY A N 1
ATOM 3366 C CA . GLY A 1 426 ? -29.811 6.841 4.309 1.00 98.56 426 GLY A CA 1
ATOM 3367 C C . GLY A 1 426 ? -31.206 7.302 3.881 1.00 98.56 426 GLY A C 1
ATOM 3368 O O . GLY A 1 426 ? -32.018 6.509 3.388 1.00 98.56 426 GLY A O 1
ATOM 3369 N N . ASN A 1 427 ? -31.527 8.582 4.086 1.00 98.00 427 ASN A N 1
ATOM 3370 C CA . ASN A 1 427 ? -32.847 9.131 3.744 1.00 98.00 427 ASN A CA 1
ATOM 3371 C C . ASN A 1 427 ? -33.160 9.015 2.248 1.00 98.00 427 ASN A C 1
ATOM 3373 O O . ASN A 1 427 ? -34.290 8.665 1.888 1.00 98.00 427 ASN A O 1
ATOM 3377 N N . HIS A 1 428 ? -32.173 9.221 1.373 1.00 98.25 428 HIS A N 1
ATOM 3378 C CA . HIS A 1 428 ? -32.379 9.123 -0.073 1.00 98.25 428 HIS A CA 1
ATOM 3379 C C . HIS A 1 428 ? -32.592 7.685 -0.539 1.00 98.25 428 HIS A C 1
ATOM 3381 O O . HIS A 1 428 ? -33.361 7.438 -1.470 1.00 98.25 428 HIS A O 1
ATOM 3387 N N . ASP A 1 429 ? -31.983 6.713 0.136 1.00 98.75 429 ASP A N 1
ATOM 3388 C CA . ASP A 1 429 ? -32.209 5.295 -0.144 1.00 98.75 429 ASP A CA 1
ATOM 3389 C C . ASP A 1 429 ? -33.649 4.871 0.176 1.00 98.75 429 ASP A C 1
ATOM 3391 O O . ASP A 1 429 ? -34.253 4.099 -0.578 1.00 98.75 429 ASP A O 1
ATOM 3395 N N . HIS A 1 430 ? -34.208 5.411 1.267 1.00 98.12 430 HIS A N 1
ATOM 3396 C CA . HIS A 1 430 ? -35.590 5.183 1.711 1.00 98.12 430 HIS A CA 1
ATOM 3397 C C . HIS A 1 430 ? -36.646 5.894 0.863 1.00 98.12 430 HIS A C 1
ATOM 3399 O O . HIS A 1 430 ? -37.796 5.462 0.856 1.00 98.12 430 HIS A O 1
ATOM 3405 N N . ASN A 1 431 ? -36.271 6.915 0.088 1.00 97.12 431 ASN A N 1
ATOM 3406 C CA . ASN A 1 431 ? -37.141 7.449 -0.970 1.00 97.12 431 ASN A CA 1
ATOM 3407 C C . ASN A 1 431 ? -37.330 6.434 -2.118 1.00 97.12 431 ASN A C 1
ATOM 3409 O O . ASN A 1 431 ? -38.311 6.499 -2.863 1.00 97.12 431 ASN A O 1
ATOM 3413 N N . GLY A 1 432 ? -36.389 5.494 -2.260 1.00 97.31 432 GLY A N 1
ATOM 3414 C CA . GLY A 1 432 ? -36.414 4.408 -3.232 1.00 97.31 432 GLY A CA 1
ATOM 3415 C C . GLY A 1 432 ? -36.795 3.058 -2.625 1.00 97.31 432 GLY A C 1
ATOM 3416 O O . GLY A 1 432 ? -37.739 2.920 -1.852 1.00 97.31 432 GLY A O 1
ATOM 3417 N N . ASN A 1 433 ? -36.075 2.010 -3.034 1.00 98.44 433 ASN A N 1
ATOM 3418 C CA . ASN A 1 433 ? -36.320 0.635 -2.610 1.00 98.44 433 ASN A CA 1
ATOM 3419 C C . ASN A 1 433 ? -35.115 0.052 -1.855 1.00 98.44 433 ASN A C 1
ATOM 3421 O O . ASN A 1 433 ? -34.265 -0.621 -2.441 1.00 98.44 433 ASN A O 1
ATOM 3425 N N . VAL A 1 434 ? -35.061 0.249 -0.536 1.00 98.75 434 VAL A N 1
ATOM 3426 C CA . VAL A 1 434 ? -34.000 -0.321 0.322 1.00 98.75 434 VAL A CA 1
ATOM 3427 C C . VAL A 1 434 ? -33.986 -1.853 0.278 1.00 98.75 434 VAL A C 1
ATOM 3429 O O . VAL A 1 434 ? -32.921 -2.465 0.241 1.00 98.75 434 VAL A O 1
ATOM 3432 N N . SER A 1 435 ? -35.147 -2.509 0.168 1.00 98.69 435 SER A N 1
ATOM 3433 C CA . SER A 1 435 ? -35.194 -3.972 0.029 1.00 98.69 435 SER A CA 1
ATOM 3434 C C . SER A 1 435 ? -34.491 -4.468 -1.243 1.00 98.69 435 SER A C 1
ATOM 3436 O O . SER A 1 435 ? -33.977 -5.585 -1.264 1.00 98.69 435 SER A O 1
ATOM 3438 N N . ALA A 1 436 ? -34.429 -3.655 -2.303 1.00 98.81 436 ALA A N 1
ATOM 3439 C CA . ALA A 1 436 ? -33.641 -3.971 -3.490 1.00 98.81 436 ALA A CA 1
ATOM 3440 C C . ALA A 1 436 ? -32.131 -3.859 -3.246 1.00 98.81 436 ALA A C 1
ATOM 3442 O O . ALA A 1 436 ? -31.383 -4.675 -3.779 1.00 98.81 436 ALA A O 1
ATOM 3443 N N . GLN A 1 437 ? -31.696 -2.906 -2.420 1.00 98.81 437 GLN A N 1
ATOM 3444 C CA . GLN A 1 437 ? -30.307 -2.801 -1.971 1.00 98.81 437 GLN A CA 1
ATOM 3445 C C . GLN A 1 437 ? -29.907 -4.010 -1.123 1.00 98.81 437 GLN A C 1
ATOM 3447 O O . GLN A 1 437 ? -28.878 -4.625 -1.389 1.00 98.81 437 GLN A O 1
ATOM 3452 N N . ILE A 1 438 ? -30.768 -4.442 -0.201 1.00 98.81 438 ILE A N 1
ATOM 3453 C CA . ILE A 1 438 ? -30.571 -5.688 0.556 1.00 98.81 438 ILE A CA 1
ATOM 3454 C C . ILE A 1 438 ? -30.505 -6.897 -0.394 1.00 98.81 438 ILE A C 1
ATOM 3456 O O . ILE A 1 438 ? -29.624 -7.754 -0.303 1.00 98.81 438 ILE A O 1
ATOM 3460 N N . ALA A 1 439 ? -31.409 -6.971 -1.376 1.00 98.69 439 ALA A N 1
ATOM 3461 C CA . ALA A 1 439 ? -31.414 -8.056 -2.354 1.00 98.69 439 ALA A CA 1
ATOM 3462 C C . ALA A 1 439 ? -30.158 -8.077 -3.246 1.00 98.69 439 ALA A C 1
ATOM 3464 O O . ALA A 1 439 ? -29.759 -9.156 -3.696 1.00 98.69 439 ALA A O 1
ATOM 3465 N N . TYR A 1 440 ? -29.519 -6.926 -3.480 1.00 98.75 440 TYR A N 1
ATOM 3466 C CA . TYR A 1 440 ? -28.313 -6.815 -4.301 1.00 98.75 440 TYR A CA 1
ATOM 3467 C C . TYR A 1 440 ? -27.100 -7.522 -3.678 1.00 98.75 440 TYR A C 1
ATOM 3469 O O . TYR A 1 440 ? -26.204 -7.945 -4.409 1.00 98.75 440 TYR A O 1
ATOM 3477 N N . SER A 1 441 ? -27.125 -7.827 -2.374 1.00 98.38 441 SER A N 1
ATOM 3478 C CA . SER A 1 441 ? -26.135 -8.719 -1.743 1.00 98.38 441 SER A CA 1
ATOM 3479 C C . SER A 1 441 ? -26.088 -10.127 -2.325 1.00 98.38 441 SER A C 1
ATOM 3481 O O . SER A 1 441 ? -25.104 -10.841 -2.161 1.00 98.38 441 SER A O 1
ATOM 3483 N N . LYS A 1 442 ? -27.141 -10.558 -3.026 1.00 97.31 442 LYS A N 1
ATOM 3484 C CA . LYS A 1 442 ? -27.150 -11.838 -3.752 1.00 97.31 442 LYS A CA 1
ATOM 3485 C C . LYS A 1 442 ? -26.562 -11.725 -5.161 1.00 97.31 442 LYS A C 1
ATOM 3487 O O . LYS A 1 442 ? -26.377 -12.748 -5.815 1.00 97.31 442 LYS A O 1
ATOM 3492 N N . VAL A 1 443 ? -26.313 -10.505 -5.634 1.00 98.06 443 VAL A N 1
ATOM 3493 C CA . VAL A 1 443 ? -25.794 -10.199 -6.972 1.00 98.06 443 VAL A CA 1
ATOM 3494 C C . VAL A 1 443 ? -24.304 -9.866 -6.902 1.00 98.06 443 VAL A C 1
ATOM 3496 O O . VAL A 1 443 ? -23.521 -10.458 -7.642 1.00 98.06 443 VAL A O 1
ATOM 3499 N N . SER A 1 444 ? -23.902 -8.973 -5.994 1.00 97.56 444 SER A N 1
ATOM 3500 C CA . SER A 1 444 ? -22.511 -8.538 -5.839 1.00 97.56 444 SER A CA 1
ATOM 3501 C C . SER A 1 444 ? -21.879 -9.110 -4.575 1.00 97.56 444 SER A C 1
ATOM 3503 O O . SER A 1 444 ? -22.352 -8.875 -3.468 1.00 97.56 444 SER A O 1
ATOM 3505 N N . GLN A 1 445 ? -20.767 -9.835 -4.735 1.00 93.81 445 GLN A N 1
ATOM 3506 C CA . GLN A 1 445 ? -20.056 -10.504 -3.631 1.00 93.81 445 GLN A CA 1
ATOM 3507 C C . GLN A 1 445 ? -19.450 -9.530 -2.615 1.00 93.81 445 GLN A C 1
ATOM 3509 O O . GLN A 1 445 ? -19.198 -9.900 -1.471 1.00 93.81 445 GLN A O 1
ATOM 3514 N N . ARG A 1 446 ? -19.192 -8.287 -3.030 1.00 96.56 446 ARG A N 1
ATOM 3515 C CA . ARG A 1 446 ? -18.657 -7.259 -2.138 1.00 96.56 446 ARG A CA 1
ATOM 3516 C C . ARG A 1 446 ? -19.739 -6.401 -1.498 1.00 96.56 446 ARG A C 1
ATOM 3518 O O . ARG A 1 446 ? -19.421 -5.698 -0.556 1.00 96.56 446 ARG A O 1
ATOM 3525 N N . TRP A 1 447 ? -20.989 -6.465 -1.949 1.00 98.62 447 TRP A N 1
ATOM 3526 C CA . TRP A 1 447 ? -22.092 -5.701 -1.370 1.00 98.62 447 TRP A CA 1
ATOM 3527 C C . TRP A 1 447 ? -22.746 -6.492 -0.231 1.00 98.62 447 TRP A C 1
ATOM 3529 O O . TRP A 1 447 ? -23.497 -7.433 -0.477 1.00 98.62 447 TRP A O 1
ATOM 3539 N N . ASN A 1 448 ? -22.486 -6.136 1.026 1.00 98.69 448 ASN A N 1
ATOM 3540 C CA . ASN A 1 448 ? -22.997 -6.853 2.199 1.00 98.69 448 ASN A CA 1
ATOM 3541 C C . ASN A 1 448 ? -23.981 -5.970 2.972 1.00 98.69 448 ASN A C 1
ATOM 3543 O O . ASN A 1 448 ? -23.604 -5.218 3.865 1.00 98.69 448 ASN A O 1
ATOM 3547 N N . PHE A 1 449 ? -25.260 -6.100 2.634 1.00 98.69 449 PHE A N 1
ATOM 3548 C CA . PHE A 1 449 ? -26.377 -5.419 3.269 1.00 98.69 449 PHE A CA 1
ATOM 3549 C C . PHE A 1 449 ? -27.464 -6.461 3.599 1.00 98.69 449 PHE A C 1
ATOM 3551 O O . PHE A 1 449 ? -28.453 -6.583 2.882 1.00 98.69 449 PHE A O 1
ATOM 3558 N N . PRO A 1 450 ? -27.245 -7.316 4.617 1.00 97.50 450 PRO A N 1
ATOM 3559 C CA . PRO A 1 450 ? -28.069 -8.505 4.850 1.00 97.50 450 PRO A CA 1
ATOM 3560 C C . PRO A 1 450 ? -29.478 -8.199 5.378 1.00 97.50 450 PRO A C 1
ATOM 3562 O O . PRO A 1 450 ? -30.389 -8.995 5.153 1.00 97.50 450 PRO A O 1
ATOM 3565 N N . ASP A 1 451 ? -29.638 -7.082 6.085 1.00 98.50 451 ASP A N 1
ATOM 3566 C CA . ASP A 1 451 ? -30.893 -6.585 6.649 1.00 98.50 451 ASP A CA 1
ATOM 3567 C C . ASP A 1 451 ? -30.755 -5.074 6.920 1.00 98.50 451 ASP A C 1
ATOM 3569 O O . ASP A 1 451 ? -29.648 -4.545 6.836 1.00 98.50 451 ASP A O 1
ATOM 3573 N N . TYR A 1 452 ? -31.842 -4.391 7.278 1.00 98.19 452 TYR A N 1
ATOM 3574 C CA . TYR A 1 452 ? -31.856 -2.960 7.613 1.00 98.19 452 TYR A CA 1
ATOM 3575 C C . TYR A 1 452 ? -30.887 -2.616 8.757 1.00 98.19 452 TYR A C 1
ATOM 3577 O O . TYR A 1 452 ? -30.238 -1.575 8.740 1.00 98.19 452 TYR A O 1
ATOM 3585 N N . TYR A 1 453 ? -30.747 -3.511 9.734 1.00 98.62 453 TYR A N 1
ATOM 3586 C CA . TYR A 1 453 ? -29.822 -3.376 10.857 1.00 98.62 453 TYR A CA 1
ATOM 3587 C C . TYR A 1 453 ? -29.255 -4.742 11.239 1.00 98.62 453 TYR A C 1
ATOM 3589 O O . TYR A 1 453 ? -29.952 -5.756 11.204 1.00 98.62 453 TYR A O 1
ATOM 3597 N N . TYR A 1 454 ? -27.969 -4.796 11.578 1.00 98.81 454 TYR A N 1
ATOM 3598 C CA . TYR A 1 454 ? -27.268 -6.060 11.804 1.00 98.81 454 TYR A CA 1
ATOM 3599 C C . TYR A 1 454 ? -25.959 -5.858 12.581 1.00 98.81 454 TYR A C 1
ATOM 3601 O O . TYR A 1 454 ? -25.374 -4.773 12.569 1.00 98.81 454 TYR A O 1
ATOM 3609 N N . PRO A 1 455 ? -25.474 -6.889 13.296 1.00 98.31 455 PRO A N 1
ATOM 3610 C CA . PRO A 1 455 ? -24.214 -6.804 14.012 1.00 98.31 455 PRO A CA 1
ATOM 3611 C C . PRO A 1 455 ? -23.047 -7.210 13.110 1.00 98.31 455 PRO A C 1
ATOM 3613 O O . PRO A 1 455 ? -23.140 -8.155 12.325 1.00 98.31 455 PRO A O 1
ATOM 3616 N N . LEU A 1 456 ? -21.912 -6.554 13.304 1.00 98.56 456 LEU A N 1
ATOM 3617 C CA . LEU A 1 456 ? -20.621 -6.959 12.771 1.00 98.56 456 LEU A CA 1
ATOM 3618 C C . LEU A 1 456 ? -19.647 -7.184 13.920 1.00 98.56 456 LEU A C 1
ATOM 3620 O O . LEU A 1 456 ? -19.652 -6.450 14.906 1.00 98.56 456 LEU A O 1
ATOM 3624 N N . SER A 1 457 ? -18.801 -8.200 13.780 1.00 97.56 457 SER A N 1
ATOM 3625 C CA . SER A 1 457 ? -17.722 -8.477 14.721 1.00 97.56 457 SER A CA 1
ATOM 3626 C C . SER A 1 457 ? -16.492 -8.917 13.950 1.00 97.56 457 SER A C 1
ATOM 3628 O O . SER A 1 457 ? -16.536 -9.863 13.161 1.00 97.56 457 SER A O 1
ATOM 3630 N N . PHE A 1 458 ? -15.391 -8.216 14.180 1.00 96.25 458 PHE A N 1
ATOM 3631 C CA . PHE A 1 458 ? -14.127 -8.438 13.504 1.00 96.25 458 PHE A CA 1
ATOM 3632 C C . PHE A 1 458 ? -13.059 -8.746 14.540 1.00 96.25 458 PHE A C 1
ATOM 3634 O O . PHE A 1 458 ? -12.808 -7.946 15.443 1.00 96.25 458 PHE A O 1
ATOM 3641 N N . ALA A 1 459 ? -12.410 -9.901 14.411 1.00 92.25 459 ALA A N 1
ATOM 3642 C CA . ALA A 1 459 ? -11.251 -10.215 15.233 1.00 92.25 459 ALA A CA 1
ATOM 3643 C C . ALA A 1 459 ? -10.129 -9.212 14.940 1.00 92.25 459 ALA A C 1
ATOM 3645 O O . ALA A 1 459 ? -9.809 -8.957 13.776 1.00 92.25 459 ALA A O 1
ATOM 3646 N N . ILE A 1 460 ? -9.520 -8.665 15.991 1.00 85.88 460 ILE A N 1
ATOM 3647 C CA . ILE A 1 460 ? -8.278 -7.915 15.844 1.00 85.88 460 ILE A CA 1
ATOM 3648 C C . ILE A 1 460 ? -7.169 -8.964 15.686 1.00 85.88 460 ILE A C 1
ATOM 3650 O O . ILE A 1 460 ? -7.025 -9.830 16.553 1.00 85.88 460 ILE A O 1
ATOM 3654 N N . PRO A 1 461 ? -6.425 -8.957 14.569 1.00 76.25 461 PRO A N 1
ATOM 3655 C CA . PRO A 1 461 ? -5.425 -9.981 14.300 1.00 76.25 461 PRO A CA 1
ATOM 3656 C C . PRO A 1 461 ? -4.422 -10.154 15.452 1.00 76.25 461 PRO A C 1
ATOM 3658 O O . PRO A 1 461 ? -4.018 -9.182 16.086 1.00 76.25 461 PRO A O 1
ATOM 3661 N N . ASN A 1 462 ? -4.053 -11.406 15.742 1.00 68.62 462 ASN A N 1
ATOM 3662 C CA . ASN A 1 462 ? -3.129 -11.795 16.818 1.00 68.62 462 ASN A CA 1
ATOM 3663 C C . ASN A 1 462 ? -3.525 -11.337 18.238 1.00 68.62 462 ASN A C 1
ATOM 3665 O O . ASN A 1 462 ? -2.694 -11.303 19.149 1.00 68.62 462 ASN A O 1
ATOM 3669 N N . THR A 1 463 ? -4.812 -11.062 18.466 1.00 76.38 463 THR A N 1
ATOM 3670 C CA . THR A 1 463 ? -5.385 -10.854 19.800 1.00 76.38 463 THR A CA 1
ATOM 3671 C C . THR A 1 463 ? -6.575 -11.792 20.036 1.00 76.38 463 THR A C 1
ATOM 3673 O O . THR A 1 463 ? -7.110 -12.406 19.116 1.00 76.38 463 THR A O 1
ATOM 3676 N N . ASN A 1 464 ? -7.024 -11.888 21.292 1.00 83.62 464 ASN A N 1
ATOM 3677 C CA . ASN A 1 464 ? -8.299 -12.527 21.651 1.00 83.62 464 ASN A CA 1
ATOM 3678 C C . ASN A 1 464 ? -9.441 -11.499 21.754 1.00 83.62 464 ASN A C 1
ATOM 3680 O O . ASN A 1 464 ? -10.378 -11.685 22.530 1.00 83.62 464 ASN A O 1
ATOM 3684 N N . THR A 1 465 ? -9.325 -10.371 21.055 1.00 89.25 465 THR A N 1
ATOM 3685 C CA . THR A 1 465 ? -10.256 -9.245 21.154 1.00 89.25 465 THR A CA 1
ATOM 3686 C C . THR A 1 465 ? -10.833 -8.888 19.792 1.00 89.25 465 THR A C 1
ATOM 3688 O O . THR A 1 465 ? -10.285 -9.252 18.753 1.00 89.25 465 THR A O 1
ATOM 3691 N N . SER A 1 466 ? -11.963 -8.187 19.794 1.00 94.75 466 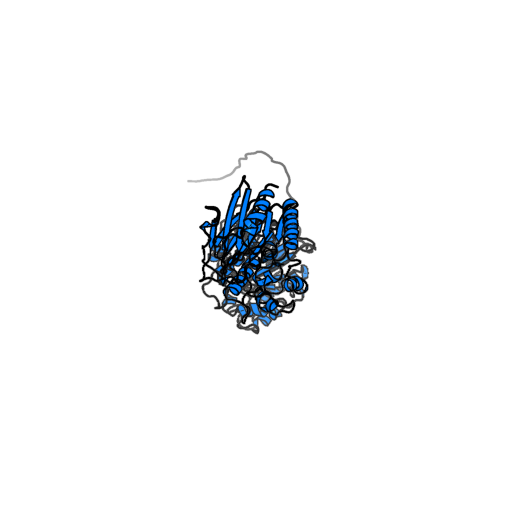SER A N 1
ATOM 3692 C CA . SER A 1 466 ? -12.670 -7.799 18.575 1.00 94.75 466 SER A CA 1
ATOM 3693 C C . SER A 1 466 ? -12.965 -6.302 18.521 1.00 94.75 466 SER A C 1
ATOM 3695 O O . SER A 1 466 ? -12.906 -5.600 19.536 1.00 94.75 466 SER A O 1
ATOM 3697 N N . LEU A 1 467 ? -13.277 -5.836 17.315 1.00 97.69 467 LEU A N 1
ATOM 3698 C CA . LEU A 1 467 ? -14.073 -4.647 17.041 1.00 97.69 467 LEU A CA 1
ATOM 3699 C C . LEU A 1 467 ? -15.497 -5.113 16.723 1.00 97.69 467 LEU A C 1
ATOM 3701 O O . LEU A 1 467 ? -15.685 -5.860 15.763 1.00 97.69 467 LEU A O 1
ATOM 3705 N N . ASP A 1 468 ? -16.475 -4.655 17.499 1.00 98.62 468 ASP A N 1
ATOM 3706 C CA . ASP A 1 468 ? -17.890 -4.858 17.193 1.00 98.62 468 ASP A CA 1
ATOM 3707 C C . ASP A 1 468 ? -18.505 -3.553 16.674 1.00 98.62 468 ASP A C 1
ATOM 3709 O O . ASP A 1 468 ? -18.230 -2.468 17.197 1.00 98.62 468 ASP A O 1
ATOM 3713 N N . ILE A 1 469 ? -19.357 -3.667 15.656 1.00 98.88 469 ILE A N 1
ATOM 3714 C CA . ILE A 1 469 ? -20.097 -2.545 15.074 1.00 98.88 469 ILE A CA 1
ATOM 3715 C C . ILE A 1 469 ? -21.571 -2.925 14.983 1.00 98.88 469 ILE A C 1
ATOM 3717 O O . ILE A 1 469 ? -21.924 -3.956 14.413 1.00 98.88 469 ILE A O 1
ATOM 3721 N N . VAL A 1 470 ? -22.438 -2.096 15.555 1.00 98.88 470 VAL A N 1
ATOM 3722 C CA . VAL A 1 470 ? -23.891 -2.234 15.431 1.00 98.88 470 VAL A CA 1
ATOM 3723 C C . VAL A 1 470 ? -24.347 -1.361 14.265 1.00 98.88 470 VAL A C 1
ATOM 3725 O O . VAL A 1 470 ? -24.438 -0.142 14.414 1.00 98.88 470 VAL A O 1
ATOM 3728 N N . MET A 1 471 ? -24.591 -1.983 13.110 1.00 98.88 471 MET A N 1
ATOM 3729 C CA . MET A 1 471 ? -25.117 -1.311 11.919 1.00 98.88 471 MET A CA 1
ATOM 3730 C C . MET A 1 471 ? -26.615 -1.068 12.123 1.00 98.88 471 MET A C 1
ATOM 3732 O O . MET A 1 471 ? -27.341 -2.008 12.458 1.00 98.88 471 MET A O 1
ATOM 3736 N N . MET A 1 472 ? -27.068 0.174 11.968 1.00 98.56 472 MET A N 1
ATOM 3737 C CA . MET A 1 472 ? -28.439 0.595 12.266 1.00 98.56 472 MET A CA 1
ATOM 3738 C C . MET A 1 472 ? -29.034 1.461 11.155 1.00 98.56 472 MET A C 1
ATOM 3740 O O . MET A 1 472 ? -28.354 2.286 10.547 1.00 98.56 472 MET A O 1
ATOM 3744 N N . ASP A 1 473 ? -30.335 1.304 10.952 1.00 98.75 473 ASP A N 1
ATOM 3745 C CA . ASP A 1 473 ? -31.128 2.120 10.048 1.00 98.75 473 ASP A CA 1
ATOM 3746 C C . ASP A 1 473 ? -31.760 3.274 10.827 1.00 98.75 473 ASP A C 1
ATOM 3748 O O . ASP A 1 473 ? -32.800 3.129 11.481 1.00 98.75 473 ASP A O 1
ATOM 3752 N N . THR A 1 474 ? -31.109 4.434 10.777 1.00 98.75 474 THR A N 1
ATOM 3753 C CA . THR A 1 474 ? -31.539 5.624 11.518 1.00 98.75 474 THR A CA 1
ATOM 3754 C C . THR A 1 474 ? -32.827 6.233 10.965 1.00 98.75 474 THR A C 1
ATOM 3756 O O . THR A 1 474 ? -33.536 6.908 11.710 1.00 98.75 474 THR A O 1
ATOM 3759 N N . VAL A 1 475 ? -33.181 5.955 9.706 1.00 98.56 475 VAL A N 1
ATOM 3760 C CA . VAL A 1 475 ? -34.441 6.402 9.098 1.00 98.56 475 VAL A CA 1
ATOM 3761 C C . VAL A 1 475 ? -35.618 5.629 9.689 1.00 98.56 475 VAL A C 1
ATOM 3763 O O . VAL A 1 475 ? -36.617 6.235 10.076 1.00 98.56 475 VAL A O 1
ATOM 3766 N N . LEU A 1 476 ? -35.494 4.310 9.860 1.00 98.31 476 LEU A N 1
ATOM 3767 C CA . LEU A 1 476 ? -36.514 3.508 10.544 1.00 98.31 476 LEU A CA 1
ATOM 3768 C C . LEU A 1 476 ? -36.661 3.875 12.028 1.00 98.31 476 LEU A C 1
ATOM 3770 O O . LEU A 1 476 ? -37.755 3.743 12.569 1.00 98.31 476 LEU A O 1
ATOM 3774 N N . LEU A 1 477 ? -35.588 4.327 12.688 1.00 98.44 477 LEU A N 1
ATOM 3775 C CA . LEU A 1 477 ? -35.619 4.736 14.099 1.00 98.44 477 LEU A CA 1
ATOM 3776 C C . LEU A 1 477 ? -36.243 6.117 14.310 1.00 98.44 477 LEU A C 1
ATOM 3778 O O . LEU A 1 477 ? -36.996 6.315 15.265 1.00 98.44 477 LEU A O 1
ATOM 3782 N N . CYS A 1 478 ? -35.887 7.074 13.453 1.00 97.94 478 CYS A N 1
ATOM 3783 C CA . CYS A 1 478 ? -36.126 8.493 13.698 1.00 97.94 478 CYS A CA 1
ATOM 3784 C C . CYS A 1 478 ? -37.090 9.137 12.700 1.00 97.94 478 CYS A C 1
ATOM 3786 O O . CYS A 1 478 ? -37.586 10.225 12.976 1.00 97.94 478 CYS A O 1
ATOM 3788 N N . GLY A 1 479 ? -37.402 8.469 11.591 1.00 97.06 479 GLY A N 1
ATOM 3789 C CA . GLY A 1 479 ? -38.155 9.024 10.468 1.00 97.06 479 GLY A CA 1
ATOM 3790 C C . GLY A 1 479 ? -37.245 9.510 9.346 1.00 97.06 479 GLY A C 1
ATOM 3791 O O . GLY A 1 479 ? -36.053 9.730 9.541 1.00 97.06 479 GLY A O 1
ATOM 3792 N N . ASN A 1 480 ? -37.814 9.682 8.155 1.00 95.25 480 ASN A N 1
ATOM 3793 C CA . ASN A 1 480 ? -37.088 10.191 6.995 1.00 95.25 480 ASN A CA 1
ATOM 3794 C C . ASN A 1 480 ? -36.983 11.728 7.066 1.00 95.25 480 ASN A C 1
ATOM 3796 O O . ASN A 1 480 ? -37.989 12.408 7.280 1.00 95.25 480 ASN A O 1
ATOM 3800 N N . SER A 1 481 ? -35.771 12.266 6.904 1.00 90.44 481 SER A N 1
ATOM 3801 C CA . SER A 1 481 ? -35.484 13.706 6.884 1.00 90.44 481 SER A CA 1
ATOM 3802 C C . SER A 1 481 ? -35.852 14.376 5.555 1.00 90.44 481 SER A C 1
ATOM 3804 O O . SER A 1 481 ? -35.930 15.599 5.508 1.00 90.44 481 SER A O 1
ATOM 3806 N N . GLY A 1 482 ? -36.158 13.620 4.497 1.00 88.44 482 GLY A N 1
ATOM 3807 C CA . GLY A 1 482 ? -36.518 14.142 3.178 1.00 88.44 482 GLY A CA 1
ATOM 3808 C C . GLY A 1 482 ? -35.298 14.418 2.295 1.00 88.44 482 GLY A C 1
ATOM 3809 O O . GLY A 1 482 ? -34.329 13.669 2.329 1.00 88.44 482 GLY A O 1
ATOM 3810 N N . TYR A 1 483 ? -35.376 15.458 1.457 1.00 80.44 483 TYR A N 1
ATOM 3811 C CA . TYR A 1 483 ? -34.251 15.914 0.628 1.00 80.44 483 TYR A CA 1
ATOM 3812 C C . TYR A 1 483 ? -33.452 16.998 1.357 1.00 80.44 483 TYR A C 1
ATOM 3814 O O . TYR A 1 483 ? -34.055 17.897 1.947 1.00 80.44 483 TYR A O 1
ATOM 3822 N N . ASP A 1 484 ? -32.131 17.007 1.188 1.00 72.94 484 ASP A N 1
ATOM 3823 C CA . ASP A 1 484 ? -31.197 17.906 1.892 1.00 72.94 484 ASP A CA 1
ATOM 3824 C C . ASP A 1 484 ? -31.556 19.392 1.768 1.00 72.94 484 ASP A C 1
ATOM 3826 O O . ASP A 1 484 ? -31.520 20.134 2.743 1.00 72.94 484 ASP A O 1
ATOM 3830 N N . SER A 1 485 ? -32.039 19.823 0.595 1.00 69.06 485 SER A N 1
ATOM 3831 C CA . SER A 1 485 ? -32.485 21.210 0.348 1.00 69.06 485 SER A CA 1
ATOM 3832 C C . SER A 1 485 ? -33.600 21.716 1.277 1.00 69.06 485 SER A C 1
ATOM 3834 O O . SER A 1 485 ? -33.847 22.921 1.347 1.00 69.06 485 SER A O 1
ATOM 3836 N N . ALA A 1 486 ? -34.315 20.813 1.953 1.00 71.62 486 ALA A N 1
ATOM 3837 C CA . ALA A 1 486 ? -35.339 21.170 2.925 1.00 71.62 486 ALA A CA 1
ATOM 3838 C C . ALA A 1 486 ? -34.757 21.436 4.325 1.00 71.62 486 ALA A C 1
ATOM 3840 O O . ALA A 1 486 ? -35.444 22.058 5.137 1.00 71.62 486 ALA A O 1
ATOM 3841 N N . HIS A 1 487 ? -33.527 20.977 4.602 1.00 75.38 487 HIS A N 1
ATOM 3842 C CA . HIS A 1 487 ? -32.859 21.025 5.909 1.00 75.38 487 HIS A CA 1
ATOM 3843 C C . HIS A 1 487 ? -33.777 20.588 7.065 1.00 75.38 487 HIS A C 1
ATOM 3845 O O . HIS A 1 487 ? -33.787 21.167 8.153 1.00 75.38 487 HIS A O 1
ATOM 3851 N N . THR A 1 488 ? -34.626 19.591 6.807 1.00 83.25 488 THR A N 1
ATOM 3852 C CA . THR A 1 488 ? -35.635 19.116 7.752 1.00 83.25 488 THR A CA 1
ATOM 3853 C C . THR A 1 488 ? -35.066 18.057 8.685 1.00 83.25 488 THR A C 1
ATOM 3855 O O . THR A 1 488 ? -34.387 17.129 8.261 1.00 83.25 488 THR A O 1
ATOM 3858 N N . GLN A 1 489 ? -35.390 18.176 9.971 1.00 91.81 489 GLN A N 1
ATOM 3859 C CA . GLN A 1 489 ? -35.073 17.164 10.977 1.00 91.81 489 GLN A CA 1
ATOM 3860 C C . GLN A 1 489 ? -36.094 16.013 10.937 1.00 91.81 489 GLN A C 1
ATOM 3862 O O . GLN A 1 489 ? -37.290 16.267 10.741 1.00 91.81 489 GLN A O 1
ATOM 3867 N N . PRO A 1 490 ? -35.673 14.756 11.160 1.00 93.44 490 PRO A N 1
ATOM 3868 C CA . PRO A 1 490 ? -36.592 13.632 11.264 1.00 93.44 490 PRO A CA 1
ATOM 3869 C C . PRO A 1 490 ? -37.436 13.757 12.549 1.00 93.44 490 PRO A C 1
ATOM 3871 O O . PRO A 1 490 ? -36.922 13.983 13.643 1.00 93.44 490 PRO A O 1
ATOM 3874 N N . THR A 1 491 ? -38.763 13.659 12.415 1.00 92.19 491 THR A N 1
ATOM 3875 C CA . THR A 1 491 ? -39.723 14.002 13.494 1.00 92.19 491 THR A CA 1
ATOM 3876 C C . THR A 1 491 ? -40.263 12.801 14.275 1.00 92.19 491 THR A C 1
ATOM 3878 O O . THR A 1 491 ? -41.031 12.968 15.225 1.00 92.19 491 THR A O 1
ATOM 3881 N N . GLY A 1 492 ? -39.864 11.589 13.899 1.00 92.75 492 GLY A N 1
ATOM 3882 C CA . GLY A 1 492 ? -40.299 10.331 14.496 1.00 92.75 492 GLY A CA 1
ATOM 3883 C C . GLY A 1 492 ? -40.446 9.217 13.452 1.00 92.75 492 GLY A C 1
ATOM 3884 O O . GLY A 1 492 ? -40.640 9.500 12.268 1.00 92.75 492 GLY A O 1
ATOM 3885 N N . PRO A 1 493 ? -40.369 7.944 13.873 1.00 96.56 493 PRO A N 1
ATOM 3886 C CA . PRO A 1 493 ? -40.455 6.809 12.963 1.00 96.56 493 PRO A CA 1
ATOM 3887 C C . PRO A 1 493 ? -41.845 6.691 12.333 1.00 96.56 493 PRO A C 1
ATOM 3889 O O . PRO A 1 493 ? -42.861 6.903 12.998 1.00 96.56 493 PRO A O 1
ATOM 3892 N N . GLU A 1 494 ? -41.891 6.274 11.067 1.00 95.19 494 GLU A N 1
ATOM 3893 C CA . GLU A 1 494 ? -43.151 5.967 10.375 1.00 95.19 494 GLU A CA 1
ATOM 3894 C C . GLU A 1 494 ? -43.856 4.754 11.008 1.00 95.19 494 GLU A C 1
ATOM 3896 O O . GLU A 1 494 ? -45.069 4.765 11.221 1.00 95.19 494 GLU A O 1
ATOM 3901 N N . ASP A 1 495 ? -43.082 3.725 11.367 1.00 96.81 495 ASP A N 1
ATOM 3902 C CA . ASP A 1 495 ? -43.558 2.523 12.049 1.00 96.81 495 ASP A CA 1
ATOM 3903 C C . ASP A 1 495 ? -42.877 2.393 13.413 1.00 96.81 495 ASP A C 1
ATOM 3905 O O . ASP A 1 495 ? -41.744 1.923 13.542 1.00 96.81 495 ASP A O 1
ATOM 3909 N N . LYS A 1 496 ? -43.601 2.808 14.454 1.00 96.94 496 LYS A N 1
ATOM 3910 C CA . LYS A 1 496 ? -43.095 2.776 15.825 1.00 96.94 496 LYS A CA 1
ATOM 3911 C C . LYS A 1 496 ? -42.755 1.360 16.302 1.00 96.94 496 LYS A C 1
ATOM 3913 O O . LYS A 1 496 ? -41.814 1.211 17.069 1.00 96.94 496 LYS A O 1
ATOM 3918 N N . ILE A 1 497 ? -43.485 0.332 15.862 1.00 97.38 497 ILE A N 1
ATOM 3919 C CA . ILE A 1 497 ? -43.233 -1.043 16.318 1.00 97.38 497 ILE A CA 1
ATOM 3920 C C . ILE A 1 497 ? -41.872 -1.509 15.800 1.00 97.38 497 ILE A C 1
ATOM 3922 O O . ILE A 1 497 ? -41.065 -2.006 16.577 1.00 97.38 497 ILE A O 1
ATOM 3926 N N . LYS A 1 498 ? -41.577 -1.268 14.518 1.00 96.44 498 LYS A N 1
ATOM 3927 C CA . LYS A 1 498 ? -40.262 -1.585 13.937 1.00 96.44 498 LYS A CA 1
ATOM 3928 C C . LYS A 1 498 ? -39.130 -0.766 14.551 1.00 96.44 498 LYS A C 1
ATOM 3930 O O . LYS A 1 498 ? -38.029 -1.280 14.735 1.00 96.44 498 LYS A O 1
ATOM 3935 N N . ALA A 1 499 ? -39.391 0.502 14.871 1.00 98.25 499 ALA A N 1
ATOM 3936 C CA . ALA A 1 499 ? -38.424 1.333 15.579 1.00 98.25 499 ALA A CA 1
ATOM 3937 C C . ALA A 1 499 ? -38.113 0.758 16.970 1.00 98.25 499 ALA A C 1
ATOM 3939 O O . ALA A 1 499 ? -36.943 0.609 17.316 1.00 98.25 499 ALA A O 1
ATOM 3940 N N . ASP A 1 500 ? -39.140 0.377 17.737 1.00 98.19 500 ASP A N 1
ATOM 3941 C CA . ASP A 1 500 ? -38.995 -0.235 19.062 1.00 98.19 500 ASP A CA 1
ATOM 3942 C C . ASP A 1 500 ? -38.236 -1.583 18.975 1.00 98.19 500 ASP A C 1
ATOM 3944 O O . ASP A 1 500 ? -37.317 -1.822 19.761 1.00 98.19 500 ASP A O 1
ATOM 3948 N N . GLU A 1 501 ? -38.527 -2.427 17.976 1.00 98.38 501 GLU A N 1
ATOM 3949 C CA . GLU A 1 501 ? -37.796 -3.683 17.712 1.00 98.38 501 GLU A CA 1
ATOM 3950 C C . GLU A 1 501 ? -36.302 -3.445 17.427 1.00 98.38 501 GLU A C 1
ATOM 3952 O O . GLU A 1 501 ? -35.432 -4.158 17.943 1.00 98.38 501 GLU A O 1
ATOM 3957 N N . GLN A 1 502 ? -35.981 -2.423 16.629 1.00 98.69 502 GLN A N 1
ATOM 3958 C CA . GLN A 1 502 ? -34.597 -2.062 16.342 1.00 98.69 502 GLN A CA 1
ATOM 3959 C C . GLN A 1 502 ? -33.897 -1.466 17.576 1.00 98.69 502 GLN A C 1
ATOM 3961 O O . GLN A 1 502 ? -32.741 -1.806 17.839 1.00 98.69 502 GLN A O 1
ATOM 3966 N N . TRP A 1 503 ? -34.574 -0.641 18.383 1.00 98.69 503 TRP A N 1
ATOM 3967 C CA . TRP A 1 503 ? -34.021 -0.135 19.645 1.00 98.69 503 TRP A CA 1
ATOM 3968 C C . TRP A 1 503 ? -33.680 -1.266 20.620 1.00 98.69 503 TRP A C 1
ATOM 3970 O O . TRP A 1 503 ? -32.598 -1.256 21.216 1.00 98.69 503 TRP A O 1
ATOM 3980 N N . GLU A 1 504 ? -34.546 -2.276 20.743 1.00 98.56 504 GLU A N 1
ATOM 3981 C CA . GLU A 1 504 ? -34.261 -3.476 21.537 1.00 98.56 504 GLU A CA 1
ATOM 3982 C C . GLU A 1 504 ? -33.037 -4.235 21.003 1.00 98.56 504 GLU A C 1
ATOM 3984 O O . GLU A 1 504 ? -32.173 -4.657 21.783 1.00 98.56 504 GLU A O 1
ATOM 3989 N N . PHE A 1 505 ? -32.915 -4.376 19.678 1.00 98.69 505 PHE A N 1
ATOM 3990 C CA . PHE A 1 505 ? -31.745 -4.978 19.038 1.00 98.69 505 PHE A CA 1
ATOM 3991 C C . PHE A 1 505 ? -30.452 -4.208 19.351 1.00 98.69 505 PHE A C 1
ATOM 3993 O O . PHE A 1 505 ? -29.458 -4.825 19.752 1.00 98.69 505 PHE A O 1
ATOM 4000 N N . ILE A 1 506 ? -30.460 -2.878 19.218 1.00 98.81 506 ILE A N 1
ATOM 4001 C CA . ILE A 1 506 ? -29.306 -2.012 19.505 1.00 98.81 506 ILE A CA 1
ATOM 4002 C C . ILE A 1 506 ? -28.910 -2.154 20.973 1.00 98.81 506 ILE A C 1
ATOM 4004 O O . ILE A 1 506 ? -27.751 -2.434 21.285 1.00 98.81 506 ILE A O 1
ATOM 4008 N N . GLN A 1 507 ? -29.880 -2.032 21.883 1.00 98.62 507 GLN A N 1
ATOM 4009 C CA . GLN A 1 507 ? -29.645 -2.146 23.316 1.00 98.62 507 GLN A CA 1
ATOM 4010 C C . GLN A 1 507 ? -29.027 -3.501 23.677 1.00 98.62 507 GLN A C 1
ATOM 4012 O O . GLN A 1 507 ? -28.038 -3.554 24.411 1.00 98.62 507 GLN A O 1
ATOM 4017 N N . LYS A 1 508 ? -29.579 -4.600 23.150 1.00 98.31 508 LYS A N 1
ATOM 4018 C CA . LYS A 1 508 ? -29.077 -5.954 23.405 1.00 98.31 508 LYS A CA 1
ATOM 4019 C C . LYS A 1 508 ? -27.677 -6.166 22.828 1.00 98.31 508 LYS A C 1
ATOM 4021 O O . LYS A 1 508 ? -26.843 -6.780 23.493 1.00 98.31 508 LYS A O 1
ATOM 4026 N N . SER A 1 509 ? -27.410 -5.652 21.629 1.00 98.31 509 SER A N 1
ATOM 4027 C CA . SER A 1 509 ? -26.108 -5.776 20.961 1.00 98.31 509 SER A CA 1
ATOM 4028 C C . SER A 1 509 ? -25.017 -5.015 21.715 1.00 98.31 509 SER A C 1
ATOM 4030 O O . SER A 1 509 ? -23.973 -5.586 22.029 1.00 98.31 509 SER A O 1
ATOM 4032 N N . LEU A 1 510 ? -25.291 -3.766 22.109 1.00 98.19 510 LEU A N 1
ATOM 4033 C CA . LEU A 1 510 ? -24.359 -2.951 22.891 1.00 98.19 510 LEU A CA 1
ATOM 4034 C C . LEU A 1 510 ? -24.079 -3.557 24.277 1.00 98.19 510 LEU A C 1
ATOM 4036 O O . LEU A 1 510 ? -22.927 -3.629 24.702 1.00 98.19 510 LEU A O 1
ATOM 4040 N N . GLN A 1 511 ? -25.116 -4.028 24.980 1.00 97.00 511 GLN A N 1
ATOM 4041 C CA . GLN A 1 511 ? -24.966 -4.640 26.308 1.00 97.00 511 GLN A CA 1
ATOM 4042 C C . GLN A 1 511 ? -24.278 -6.010 26.265 1.00 97.00 511 GLN A C 1
ATOM 4044 O O . GLN A 1 511 ? -23.599 -6.386 27.220 1.00 97.00 511 GLN A O 1
ATOM 4049 N N . GLY A 1 512 ? -24.477 -6.771 25.187 1.00 96.50 512 GLY A N 1
ATOM 4050 C CA . GLY A 1 512 ? -23.905 -8.105 25.018 1.00 96.50 512 GLY A CA 1
ATOM 4051 C C . GLY A 1 512 ? -22.444 -8.111 24.562 1.00 96.50 512 GLY A C 1
ATOM 4052 O O . GLY A 1 512 ? -21.765 -9.126 24.736 1.00 96.50 512 GLY A O 1
ATOM 4053 N N . SER A 1 513 ? -21.952 -7.007 23.991 1.00 96.94 513 SER A N 1
ATOM 4054 C CA . SER A 1 513 ? -20.609 -6.939 23.415 1.00 96.94 513 SER A CA 1
ATOM 4055 C C . SER A 1 513 ? -19.509 -6.884 24.479 1.00 96.94 513 SER A C 1
ATOM 4057 O O . SER A 1 513 ? -19.541 -6.087 25.422 1.00 96.94 513 SER A O 1
ATOM 4059 N N . LYS A 1 514 ? -18.488 -7.719 24.266 1.00 95.06 514 LYS A N 1
ATOM 4060 C CA . LYS A 1 514 ? -17.225 -7.751 25.024 1.00 95.06 514 LYS A CA 1
ATOM 4061 C C . LYS A 1 514 ? -16.041 -7.250 24.194 1.00 95.06 514 LYS A C 1
ATOM 4063 O O . LYS A 1 514 ? -14.891 -7.490 24.561 1.00 95.06 514 LYS A O 1
ATOM 4068 N N . ALA A 1 515 ? -16.322 -6.627 23.054 1.00 95.94 515 ALA A N 1
ATOM 4069 C CA . ALA A 1 515 ? -15.302 -6.155 22.141 1.00 95.94 515 ALA A CA 1
ATOM 4070 C C . ALA A 1 515 ? -14.410 -5.095 22.785 1.00 95.94 515 ALA A C 1
ATOM 4072 O O . ALA A 1 515 ? -14.817 -4.356 23.679 1.00 95.94 515 ALA A O 1
ATOM 4073 N N . MET A 1 516 ? -13.176 -5.017 22.299 1.00 94.62 516 MET A N 1
ATOM 4074 C CA . MET A 1 516 ? -12.208 -4.000 22.705 1.00 94.62 516 MET A CA 1
ATOM 4075 C C . MET A 1 516 ? -12.574 -2.617 22.166 1.00 94.62 516 MET A C 1
ATOM 4077 O O . MET A 1 516 ? -12.273 -1.608 22.805 1.00 94.62 516 MET A O 1
ATOM 4081 N N . TYR A 1 517 ? -13.233 -2.586 21.012 1.00 97.88 517 TYR A N 1
ATOM 4082 C CA . TYR A 1 517 ? -13.831 -1.398 20.423 1.00 97.88 517 TYR A CA 1
ATOM 4083 C C . TYR A 1 517 ? -15.283 -1.704 20.092 1.00 97.88 517 TYR A C 1
ATOM 4085 O O . TYR A 1 517 ? -15.579 -2.782 19.578 1.00 97.88 517 TYR A O 1
ATOM 4093 N N . LEU A 1 518 ? -16.176 -0.769 20.398 1.00 98.56 518 LEU A N 1
ATOM 4094 C CA . LEU A 1 518 ? -17.608 -0.936 20.173 1.00 98.56 518 LEU A CA 1
ATOM 4095 C C . LEU A 1 518 ? -18.182 0.343 19.579 1.00 98.56 518 LEU A C 1
ATOM 4097 O O . LEU A 1 518 ? -18.235 1.360 20.266 1.00 98.56 518 LEU A O 1
ATOM 4101 N N . PHE A 1 519 ? -18.636 0.285 18.335 1.00 98.81 519 PHE A N 1
ATOM 4102 C CA . PHE A 1 519 ? -19.268 1.418 17.662 1.00 98.81 519 PHE A CA 1
ATOM 4103 C C . PHE A 1 519 ? -20.709 1.095 17.276 1.00 98.81 519 PHE A C 1
ATOM 4105 O O . PHE A 1 519 ? -21.064 -0.061 17.049 1.00 98.81 519 PHE A O 1
ATOM 4112 N N . THR A 1 520 ? -21.538 2.124 17.154 1.00 98.88 520 THR A N 1
ATOM 4113 C CA . THR A 1 520 ? -22.717 2.072 16.281 1.00 98.88 520 THR A CA 1
ATOM 4114 C C . THR A 1 520 ? -22.403 2.772 14.966 1.00 98.88 520 THR A C 1
ATOM 4116 O O . THR A 1 520 ? -21.644 3.741 14.951 1.00 98.88 520 THR A O 1
ATOM 4119 N N . ALA A 1 521 ? -22.999 2.323 13.868 1.00 98.88 521 ALA A N 1
ATOM 4120 C CA . ALA A 1 521 ? -22.857 2.948 12.557 1.00 98.88 521 ALA A CA 1
ATOM 4121 C C . ALA A 1 521 ? -24.230 3.073 11.897 1.00 98.88 521 ALA A C 1
ATOM 4123 O O . ALA A 1 521 ? -24.969 2.096 11.820 1.00 98.88 521 ALA A O 1
ATOM 4124 N N . GLY A 1 522 ? -24.583 4.278 11.471 1.00 98.69 522 GLY A N 1
ATOM 4125 C CA . GLY A 1 522 ? -25.890 4.616 10.917 1.00 98.69 522 GLY A CA 1
ATOM 4126 C C . GLY A 1 522 ? -25.803 5.937 10.170 1.00 98.69 522 GLY A C 1
ATOM 4127 O O . GLY A 1 522 ? -24.808 6.637 10.311 1.00 98.69 522 GLY A O 1
ATOM 4128 N N . HIS A 1 523 ? -26.815 6.271 9.379 1.00 98.81 523 HIS A N 1
ATOM 4129 C CA . HIS A 1 523 ? -26.713 7.421 8.488 1.00 98.81 523 HIS A CA 1
ATOM 4130 C C . HIS A 1 523 ? -26.715 8.761 9.232 1.00 98.81 523 HIS A C 1
ATOM 4132 O O . HIS A 1 523 ? -25.793 9.559 9.072 1.00 98.81 523 HIS A O 1
ATOM 4138 N N . PHE A 1 524 ? -27.696 8.978 10.111 1.00 98.75 524 PHE A N 1
ATOM 4139 C CA . PHE A 1 524 ? -27.847 10.254 10.808 1.00 98.75 524 PHE A CA 1
ATOM 4140 C C . PHE A 1 524 ? -26.827 10.457 11.937 1.00 98.75 524 PHE A C 1
ATOM 4142 O O . PHE A 1 524 ? -26.566 9.523 12.701 1.00 98.75 524 PHE A O 1
ATOM 4149 N N . PRO A 1 525 ? -26.319 11.688 12.127 1.00 98.62 525 PRO A N 1
ATOM 4150 C CA . PRO A 1 525 ? -25.394 12.002 13.201 1.00 98.62 525 PRO A CA 1
ATOM 4151 C C . PRO A 1 525 ? -26.094 12.095 14.560 1.00 98.62 525 PRO A C 1
ATOM 4153 O O . PRO A 1 525 ? -27.152 12.710 14.708 1.00 98.62 525 PRO A O 1
ATOM 4156 N N . VAL A 1 526 ? -25.444 11.577 15.608 1.00 98.75 526 VAL A N 1
ATOM 4157 C CA . VAL A 1 526 ? -25.784 11.966 16.993 1.00 98.75 526 VAL A CA 1
ATOM 4158 C C . VAL A 1 526 ? -25.445 13.441 17.200 1.00 98.75 526 VAL A C 1
ATOM 4160 O O . VAL A 1 526 ? -26.282 14.207 17.662 1.00 98.75 526 VAL A O 1
ATOM 4163 N N . TYR A 1 527 ? -24.229 13.840 16.830 1.00 98.62 527 TYR A N 1
ATOM 4164 C CA . TYR A 1 527 ? -23.792 15.228 16.846 1.00 98.62 527 TYR A CA 1
ATOM 4165 C C . TYR A 1 527 ? -23.140 15.582 15.521 1.00 98.62 527 TYR A C 1
ATOM 4167 O O . TYR A 1 527 ? -22.324 14.822 15.007 1.00 98.62 527 TYR A O 1
ATOM 4175 N N . SER A 1 528 ? -23.463 16.773 15.042 1.00 98.56 528 SER A N 1
ATOM 4176 C CA . SER A 1 528 ? -22.819 17.434 13.920 1.00 98.56 528 SER A CA 1
ATOM 4177 C C . SER A 1 528 ? -22.975 18.937 14.106 1.00 98.56 528 SER A C 1
ATOM 4179 O O . SER A 1 528 ? -23.936 19.388 14.732 1.00 98.56 528 SER A O 1
ATOM 4181 N N . VAL A 1 529 ? -22.023 19.712 13.596 1.00 98.56 529 VAL A N 1
ATOM 4182 C CA . VAL A 1 529 ? -22.117 21.178 13.591 1.00 98.56 529 VAL A CA 1
ATOM 4183 C C . VAL A 1 529 ? -22.726 21.747 12.314 1.00 98.56 529 VAL A C 1
ATOM 4185 O O . VAL A 1 529 ? -22.876 22.962 12.237 1.00 98.56 529 VAL A O 1
ATOM 4188 N N . ALA A 1 530 ? -23.061 20.914 11.330 1.00 97.50 530 ALA A N 1
ATOM 4189 C CA . ALA A 1 530 ? -23.260 21.361 9.957 1.00 97.50 530 ALA A CA 1
ATOM 4190 C C . ALA A 1 530 ? -24.723 21.688 9.599 1.00 97.50 530 ALA A C 1
ATOM 4192 O O . ALA A 1 530 ? -25.431 22.270 10.418 1.00 97.50 530 ALA A O 1
ATOM 4193 N N . GLU A 1 531 ? -25.159 21.441 8.366 1.00 94.62 531 GLU A N 1
ATOM 4194 C CA . GLU A 1 531 ? -26.452 21.836 7.799 1.00 94.62 531 GLU A CA 1
ATOM 4195 C C . GLU A 1 531 ? -27.658 21.134 8.429 1.00 94.62 531 GLU A C 1
ATOM 4197 O O . GLU A 1 531 ? -28.674 21.794 8.659 1.00 94.62 531 GLU A O 1
ATOM 4202 N N . HIS A 1 532 ? -27.540 19.858 8.789 1.00 96.00 532 HIS A N 1
ATOM 4203 C CA . HIS A 1 532 ? -28.561 19.124 9.528 1.00 96.00 532 HIS A CA 1
ATOM 4204 C C . HIS A 1 532 ? -28.323 19.230 11.032 1.00 96.00 532 HIS A C 1
ATOM 4206 O O . HIS A 1 532 ? -29.245 19.577 11.771 1.00 96.00 532 HIS A O 1
ATOM 4212 N N . GLY A 1 533 ? -27.091 19.006 11.493 1.00 97.12 533 GLY A N 1
ATOM 4213 C CA . GLY A 1 533 ? -26.747 19.114 12.910 1.00 97.12 533 GLY A CA 1
ATOM 4214 C C . GLY A 1 533 ? -27.157 17.888 13.743 1.00 97.12 533 GLY A C 1
ATOM 4215 O O . GLY A 1 533 ? -27.331 16.797 13.204 1.00 97.12 533 GLY A O 1
ATOM 4216 N N . PRO A 1 534 ? -27.269 18.010 15.080 1.00 98.25 534 PRO A N 1
ATOM 4217 C CA . PRO A 1 534 ? -27.584 16.878 15.953 1.00 98.25 534 PRO A CA 1
ATOM 4218 C C . PRO A 1 534 ? -28.980 16.301 15.692 1.00 98.25 534 PRO A C 1
ATOM 4220 O O . PRO A 1 534 ? -29.958 17.043 15.640 1.00 98.25 534 PRO A O 1
ATOM 4223 N N . THR A 1 535 ? -29.093 14.973 15.627 1.00 98.44 535 THR A N 1
ATOM 4224 C CA . THR A 1 535 ? -30.394 14.305 15.476 1.00 98.44 535 THR A CA 1
ATOM 4225 C C . THR A 1 535 ? -31.017 14.028 16.844 1.00 98.44 535 THR A C 1
ATOM 4227 O O . THR A 1 535 ? -30.600 13.103 17.549 1.00 98.44 535 THR A O 1
ATOM 4230 N N . ASP A 1 536 ? -32.061 14.774 17.216 1.00 97.19 536 ASP A N 1
ATOM 4231 C CA . ASP A 1 536 ? -32.703 14.719 18.547 1.00 97.19 536 ASP A CA 1
ATOM 4232 C C . ASP A 1 536 ? -33.103 13.299 18.988 1.00 97.19 536 ASP A C 1
ATOM 4234 O O . ASP A 1 536 ? -32.927 12.906 20.146 1.00 97.19 536 ASP A O 1
ATOM 4238 N N . CYS A 1 537 ? -33.615 12.493 18.059 1.00 97.19 537 CYS A N 1
ATOM 4239 C CA . CYS A 1 537 ? -33.963 11.090 18.289 1.00 97.19 537 CYS A CA 1
ATOM 4240 C C . CYS A 1 537 ? -32.754 10.254 18.760 1.00 97.19 537 CYS A C 1
ATOM 4242 O O . CYS A 1 537 ? -32.868 9.472 19.707 1.00 97.19 537 CYS A O 1
ATOM 4244 N N . LEU A 1 538 ? -31.576 10.457 18.162 1.00 98.75 538 LEU A N 1
ATOM 4245 C CA . LEU A 1 538 ? -30.351 9.744 18.529 1.00 98.75 538 LEU A CA 1
ATOM 4246 C C . LEU A 1 538 ? -29.705 10.328 19.792 1.00 98.75 538 LEU A C 1
ATOM 4248 O O . LEU A 1 538 ? -29.245 9.570 20.648 1.00 98.75 538 LEU A O 1
ATOM 4252 N N . VAL A 1 539 ? -29.723 11.652 19.965 1.00 98.44 539 VAL A N 1
ATOM 4253 C CA . VAL A 1 539 ? -29.246 12.307 21.197 1.00 98.44 539 VAL A CA 1
ATOM 4254 C C . VAL A 1 539 ? -30.058 11.843 22.410 1.00 98.44 539 VAL A C 1
ATOM 4256 O O . VAL A 1 539 ? -29.497 11.582 23.471 1.00 98.44 539 VAL A O 1
ATOM 4259 N N . SER A 1 540 ? -31.376 11.699 22.264 1.00 97.62 540 SER A N 1
ATOM 4260 C CA . SER A 1 540 ? -32.257 11.305 23.369 1.00 97.62 540 SER A CA 1
ATOM 4261 C C . SER A 1 540 ? -32.238 9.806 23.680 1.00 97.62 540 SER A C 1
ATOM 4263 O O . SER A 1 540 ? -32.377 9.442 24.849 1.00 97.62 540 SER A O 1
ATOM 4265 N N . GLN A 1 541 ? -32.060 8.933 22.681 1.00 97.88 541 GLN A N 1
ATOM 4266 C CA . GLN A 1 541 ? -32.190 7.479 22.867 1.00 97.88 541 GLN A CA 1
ATOM 4267 C C . GLN A 1 541 ? -30.874 6.706 22.731 1.00 97.88 541 GLN A C 1
ATOM 4269 O O . GLN A 1 541 ? -30.583 5.845 23.563 1.00 97.88 541 GLN A O 1
ATOM 4274 N N . LEU A 1 542 ? -30.047 7.018 21.729 1.00 98.69 542 LEU A N 1
ATOM 4275 C CA . LEU A 1 542 ? -28.803 6.292 21.467 1.00 98.69 542 LEU A CA 1
ATOM 4276 C C . LEU A 1 542 ? -27.663 6.753 22.379 1.00 98.69 542 LEU A C 1
ATOM 4278 O O . LEU A 1 542 ? -26.976 5.921 22.972 1.00 98.69 542 LEU A O 1
ATOM 4282 N N . LEU A 1 543 ? -27.462 8.065 22.524 1.00 98.56 543 LEU A N 1
ATOM 4283 C CA . LEU A 1 543 ? -26.346 8.614 23.301 1.00 98.56 543 LEU A CA 1
ATOM 4284 C C . LEU A 1 543 ? -26.301 8.092 24.756 1.00 98.56 543 LEU A C 1
ATOM 4286 O O . LEU A 1 543 ? -25.222 7.678 25.194 1.00 98.56 543 LEU A O 1
ATOM 4290 N N . PRO A 1 544 ? -27.425 8.005 25.503 1.00 98.19 544 PRO A N 1
ATOM 4291 C CA . PRO A 1 544 ? -27.413 7.410 26.839 1.00 98.19 544 PRO A CA 1
ATOM 4292 C C . PRO A 1 544 ? -27.005 5.931 26.839 1.00 98.19 544 PRO A C 1
ATOM 4294 O O . PRO A 1 544 ? -26.351 5.474 27.779 1.00 98.19 544 PRO A O 1
ATOM 4297 N N . LEU A 1 545 ? -27.369 5.170 25.799 1.00 97.94 545 LEU A N 1
ATOM 4298 C CA . LEU A 1 545 ? -26.964 3.770 25.661 1.00 97.94 545 LEU A CA 1
ATOM 4299 C C . LEU A 1 545 ? -25.455 3.655 25.435 1.00 97.94 545 LEU A C 1
ATOM 4301 O O . LEU A 1 545 ? -24.823 2.853 26.119 1.00 97.94 545 LEU A O 1
ATOM 4305 N N . LEU A 1 546 ? -24.879 4.488 24.561 1.00 98.06 546 LEU A N 1
ATOM 4306 C CA . LEU A 1 546 ? -23.439 4.503 24.278 1.00 98.06 546 LEU A CA 1
ATOM 4307 C C . LEU A 1 546 ? -22.613 4.738 25.547 1.00 98.06 546 LEU A C 1
ATOM 4309 O O . LEU A 1 546 ? -21.681 3.978 25.829 1.00 98.06 546 LEU A O 1
ATOM 4313 N N . TYR A 1 547 ? -22.991 5.734 26.354 1.00 97.69 547 TYR A N 1
ATOM 4314 C CA . TYR A 1 547 ? -22.340 5.976 27.641 1.00 97.69 547 TYR A CA 1
ATOM 4315 C C . TYR A 1 547 ? -22.531 4.811 28.607 1.00 97.69 547 TYR A C 1
ATOM 4317 O O . TYR A 1 547 ? -21.562 4.345 29.204 1.00 97.69 547 TYR A O 1
ATOM 4325 N N . LYS A 1 548 ? -23.759 4.292 28.736 1.00 95.81 548 LYS A N 1
ATOM 4326 C CA . LYS A 1 548 ? -24.075 3.187 29.650 1.00 95.81 548 LYS A CA 1
ATOM 4327 C C . LYS A 1 548 ? -23.290 1.911 29.339 1.00 95.81 548 LYS A C 1
ATOM 4329 O O . LYS A 1 548 ? -22.981 1.160 30.261 1.00 95.81 548 LYS A O 1
ATOM 4334 N N . THR A 1 549 ? -22.988 1.642 28.071 1.00 95.69 549 THR A N 1
ATOM 4335 C CA . THR A 1 549 ? -22.269 0.429 27.648 1.00 95.69 549 THR A CA 1
ATOM 4336 C C . THR A 1 549 ? -20.775 0.643 27.437 1.00 95.69 549 THR A C 1
ATOM 4338 O O . THR A 1 549 ? -20.102 -0.277 26.975 1.00 95.69 549 THR A O 1
ATOM 4341 N N . HIS A 1 550 ? -20.251 1.827 27.772 1.00 96.38 550 HIS A N 1
ATOM 4342 C CA . HIS A 1 550 ? -18.854 2.201 27.539 1.00 96.38 550 HIS A CA 1
ATOM 4343 C C . HIS A 1 550 ? -18.448 1.964 26.073 1.00 96.38 550 HIS A C 1
ATOM 4345 O O . HIS A 1 550 ? -17.405 1.364 25.795 1.00 96.38 550 HIS A O 1
ATOM 4351 N N . ALA A 1 551 ? -19.317 2.358 25.138 1.00 97.50 551 ALA A N 1
ATOM 4352 C CA . ALA A 1 551 ? -19.009 2.287 23.718 1.00 97.50 551 ALA A CA 1
ATOM 4353 C C . ALA A 1 551 ? -17.790 3.164 23.389 1.00 97.50 551 ALA A C 1
ATOM 4355 O O . ALA A 1 551 ? -17.421 4.057 24.146 1.00 97.50 551 ALA A O 1
ATOM 4356 N N . SER A 1 552 ? -17.160 2.895 22.253 1.00 98.19 552 SER A N 1
ATOM 4357 C CA . SER A 1 552 ? -16.122 3.746 21.678 1.00 98.19 552 SER A CA 1
ATOM 4358 C C . SER A 1 552 ? -16.721 4.981 21.005 1.00 98.19 552 SER A C 1
ATOM 4360 O O . SER A 1 552 ? -16.104 6.039 21.029 1.00 98.19 552 SER A O 1
ATOM 4362 N N . GLY A 1 553 ? -17.931 4.877 20.447 1.00 98.25 553 GLY A N 1
ATOM 4363 C CA . GLY A 1 553 ? -18.599 6.020 19.832 1.00 98.25 553 GLY A CA 1
ATOM 4364 C C . GLY A 1 553 ? -19.584 5.650 18.730 1.00 98.25 553 GLY A C 1
ATOM 4365 O O . GLY A 1 553 ? -20.170 4.565 18.754 1.00 98.25 553 GLY A O 1
ATOM 4366 N N . HIS A 1 554 ? -19.753 6.557 17.768 1.00 98.88 554 HIS A N 1
ATOM 4367 C CA . HIS A 1 554 ? -20.709 6.421 16.669 1.00 98.88 554 HIS A CA 1
ATOM 4368 C C . HIS A 1 554 ? -20.140 6.956 15.342 1.00 98.88 554 HIS A C 1
ATOM 4370 O O . HIS A 1 554 ? -19.501 8.007 15.323 1.00 98.88 554 HIS A O 1
ATOM 4376 N N . MET A 1 555 ? -20.364 6.221 14.250 1.00 98.88 555 MET A N 1
ATOM 4377 C CA . MET A 1 555 ? -19.964 6.574 12.883 1.00 98.88 555 MET A CA 1
ATOM 4378 C C . MET A 1 555 ? -21.191 6.936 12.034 1.00 98.88 555 MET A C 1
ATOM 4380 O O . MET A 1 555 ? -22.168 6.185 12.051 1.00 98.88 555 MET A O 1
ATOM 4384 N N . CYS A 1 556 ? -21.131 8.049 11.301 1.00 98.88 556 CYS A N 1
ATOM 4385 C CA . CYS A 1 556 ? -22.248 8.577 10.504 1.00 98.88 556 CYS A CA 1
ATOM 4386 C C . CYS A 1 556 ? -21.815 9.356 9.249 1.00 98.88 556 CYS A C 1
ATOM 4388 O O . CYS A 1 556 ? -20.627 9.635 9.066 1.00 98.88 556 CYS A O 1
ATOM 4390 N N . GLY A 1 557 ? -22.785 9.661 8.390 1.00 98.25 557 GLY A N 1
ATOM 4391 C CA . GLY A 1 557 ? -22.656 10.533 7.220 1.00 98.25 557 GLY A CA 1
ATOM 4392 C C . GLY A 1 557 ? -23.678 11.668 7.320 1.00 98.25 557 GLY A C 1
ATOM 4393 O O . GLY A 1 557 ? -23.684 12.379 8.331 1.00 98.25 557 GLY A O 1
ATOM 4394 N N . HIS A 1 558 ? -24.567 11.758 6.329 1.00 98.31 558 HIS A N 1
ATOM 4395 C CA . HIS A 1 558 ? -25.712 12.669 6.197 1.00 98.31 558 HIS A CA 1
ATOM 4396 C C . HIS A 1 558 ? -25.340 14.138 6.006 1.00 98.31 558 HIS A C 1
ATOM 4398 O O . HIS A 1 558 ? -25.767 14.754 5.039 1.00 98.31 558 HIS A O 1
ATOM 4404 N N . ASP A 1 559 ? -24.534 14.700 6.910 1.00 98.38 559 ASP A N 1
ATOM 4405 C CA . ASP A 1 559 ? -23.943 16.012 6.669 1.00 98.38 559 ASP A CA 1
ATOM 4406 C C . ASP A 1 559 ? -22.746 15.870 5.721 1.00 98.38 559 ASP A C 1
ATOM 4408 O O . ASP A 1 559 ? -21.852 15.040 5.927 1.00 98.38 559 ASP A O 1
ATOM 4412 N N . HIS A 1 560 ? -22.700 16.696 4.680 1.00 98.25 560 HIS A N 1
ATOM 4413 C CA . HIS A 1 560 ? -21.785 16.542 3.549 1.00 98.25 560 HIS A CA 1
ATOM 4414 C C . HIS A 1 560 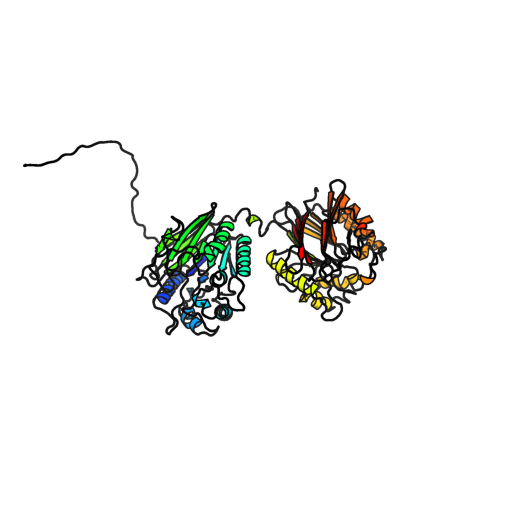? -20.395 17.116 3.828 1.00 98.25 560 HIS A C 1
ATOM 4416 O O . HIS A 1 560 ? -19.868 17.950 3.101 1.00 98.25 560 HIS A O 1
ATOM 4422 N N . ASN A 1 561 ? -19.761 16.684 4.911 1.00 98.56 561 ASN A N 1
ATOM 4423 C CA . ASN A 1 561 ? -18.428 17.124 5.319 1.00 98.56 561 ASN A CA 1
ATOM 4424 C C . ASN A 1 561 ? -17.724 16.047 6.160 1.00 98.56 561 ASN A C 1
ATOM 4426 O O . ASN A 1 561 ? -18.175 14.905 6.273 1.00 98.56 561 ASN A O 1
ATOM 4430 N N . LEU A 1 562 ? -16.547 16.382 6.691 1.00 98.88 562 LEU A N 1
ATOM 4431 C CA . LEU A 1 562 ? -15.789 15.514 7.587 1.00 98.88 562 LEU A CA 1
ATOM 4432 C C . LEU A 1 562 ? -15.723 16.135 8.975 1.00 98.88 562 LEU A C 1
ATOM 4434 O O . LEU A 1 562 ? -15.252 17.265 9.121 1.00 98.88 562 LEU A O 1
ATOM 4438 N N . GLN A 1 563 ? -16.111 15.384 10.008 1.00 98.88 563 GLN A N 1
ATOM 4439 C CA . GLN A 1 563 ? -16.040 15.868 11.387 1.00 98.88 563 GLN A CA 1
ATOM 4440 C C . GLN A 1 563 ? -15.555 14.801 12.354 1.00 98.88 563 GLN A C 1
ATOM 4442 O O . GLN A 1 563 ? -15.941 13.639 12.274 1.00 98.88 563 GLN A O 1
ATOM 4447 N N . HIS A 1 564 ? -14.773 15.240 13.338 1.00 98.88 564 HIS A N 1
ATOM 4448 C CA . HIS A 1 564 ? -14.551 14.490 14.565 1.00 98.88 564 HIS A CA 1
ATOM 4449 C C . HIS A 1 564 ? -15.062 15.314 15.740 1.00 98.88 564 HIS A C 1
ATOM 4451 O O . HIS A 1 564 ? -14.540 16.402 16.015 1.00 98.88 564 HIS A O 1
ATOM 4457 N N . LEU A 1 565 ? -16.039 14.775 16.463 1.00 98.81 565 LEU A N 1
ATOM 4458 C CA . LEU A 1 565 ? -16.461 15.308 17.750 1.00 98.81 565 LEU A CA 1
ATOM 4459 C C . LEU A 1 565 ? -16.141 14.302 18.843 1.00 98.81 565 LEU A C 1
ATOM 4461 O O . LEU A 1 565 ? -16.168 13.097 18.627 1.00 98.81 565 LEU A O 1
ATOM 4465 N N . GLN A 1 566 ? -15.858 14.802 20.037 1.00 98.31 566 GLN A N 1
ATOM 4466 C CA . GLN A 1 566 ? -15.563 13.963 21.184 1.00 98.31 566 GLN A CA 1
ATOM 4467 C C . GLN A 1 566 ? -16.211 14.540 22.434 1.00 98.31 566 GLN A C 1
ATOM 4469 O O . GLN A 1 566 ? -16.012 15.711 22.772 1.00 98.31 566 GLN A O 1
ATOM 4474 N N . THR A 1 567 ? -16.955 13.702 23.146 1.00 97.88 567 THR A N 1
ATOM 4475 C CA . THR A 1 567 ? -17.568 14.051 24.430 1.00 97.88 567 THR A CA 1
ATOM 4476 C C . THR A 1 567 ? -17.051 13.134 25.526 1.00 97.88 567 THR A C 1
ATOM 4478 O O . THR A 1 567 ? -16.617 12.011 25.266 1.00 97.88 567 THR A O 1
ATOM 4481 N N . ALA A 1 568 ? -17.087 13.614 26.767 1.00 95.38 568 ALA A N 1
ATOM 4482 C CA . ALA A 1 568 ? -16.699 12.819 27.919 1.00 95.38 568 ALA A CA 1
ATOM 4483 C C . ALA A 1 568 ? -17.692 12.995 29.068 1.00 95.38 568 ALA A C 1
ATOM 4485 O O . ALA A 1 568 ? -17.964 14.116 29.495 1.00 95.38 568 ALA A O 1
ATOM 4486 N N . GLU A 1 569 ? -18.180 11.879 29.603 1.00 93.69 569 GLU A N 1
ATOM 4487 C CA . GLU A 1 569 ? -19.079 11.834 30.754 1.00 93.69 569 GLU A CA 1
ATOM 4488 C C . GLU A 1 569 ? -18.665 10.685 31.675 1.00 93.69 569 GLU A C 1
ATOM 4490 O O . GLU A 1 569 ? -18.353 9.589 31.215 1.00 93.69 569 GLU A O 1
ATOM 4495 N N . ALA A 1 570 ? -18.599 10.940 32.986 1.00 89.25 570 ALA A N 1
ATOM 4496 C CA . ALA A 1 570 ? -18.237 9.940 33.999 1.00 89.25 570 ALA A CA 1
ATOM 4497 C C . ALA A 1 570 ? -16.934 9.149 33.710 1.00 89.25 570 ALA A C 1
ATOM 4499 O O . ALA A 1 570 ? -16.788 7.996 34.112 1.00 89.25 570 ALA A O 1
ATOM 4500 N N . GLY A 1 571 ? -15.961 9.771 33.031 1.00 88.12 571 GLY A N 1
ATOM 4501 C CA . GLY A 1 571 ? -14.690 9.133 32.661 1.00 88.12 571 GLY A CA 1
ATOM 4502 C C . GLY A 1 571 ? -14.762 8.215 31.433 1.00 88.12 571 GLY A C 1
ATOM 4503 O O . GLY A 1 571 ? -13.764 7.569 31.112 1.00 88.12 571 GLY A O 1
ATOM 4504 N N . ILE A 1 572 ? -15.905 8.175 30.746 1.00 94.12 572 ILE A N 1
ATOM 4505 C CA . ILE A 1 572 ? -16.099 7.533 29.445 1.00 94.12 572 ILE A CA 1
ATOM 4506 C C . ILE A 1 572 ? -15.977 8.602 28.367 1.00 94.12 572 ILE A C 1
ATOM 4508 O O . ILE A 1 572 ? -16.584 9.662 28.477 1.00 94.12 572 ILE A O 1
ATOM 4512 N N . THR A 1 573 ? -15.167 8.330 27.348 1.00 96.31 573 THR A N 1
ATOM 4513 C CA . THR A 1 573 ? -15.009 9.190 26.169 1.00 96.31 573 THR A CA 1
ATOM 4514 C C . THR A 1 573 ? -15.702 8.519 24.993 1.00 96.31 573 THR A C 1
ATOM 4516 O O . THR A 1 573 ? -15.500 7.324 24.795 1.00 96.31 573 THR A O 1
ATOM 4519 N N . LEU A 1 574 ? -16.521 9.272 24.261 1.00 98.25 574 LEU A N 1
ATOM 4520 C CA . LEU A 1 574 ? -17.169 8.831 23.027 1.00 98.25 574 LEU A CA 1
ATOM 4521 C C . LEU A 1 574 ? -16.630 9.652 21.857 1.00 98.25 574 LEU A C 1
ATOM 4523 O O . LEU A 1 574 ? -16.601 10.882 21.938 1.00 98.25 574 LEU A O 1
ATOM 4527 N N . ASP A 1 575 ? -16.249 8.967 20.783 1.00 98.50 575 ASP A N 1
ATOM 4528 C CA . ASP A 1 575 ? -15.777 9.566 19.537 1.00 98.50 575 ASP A CA 1
ATOM 4529 C C . ASP A 1 575 ? -16.881 9.496 18.463 1.00 98.50 575 ASP A C 1
ATOM 4531 O O . ASP A 1 575 ? -17.357 8.421 18.092 1.00 98.50 575 ASP A O 1
ATOM 4535 N N . PHE A 1 576 ? -17.304 10.650 17.954 1.00 98.81 576 PHE A N 1
ATOM 4536 C CA . PHE A 1 576 ? -18.265 10.773 16.858 1.00 98.81 576 PHE A CA 1
ATOM 4537 C C . PHE A 1 576 ? -17.503 11.047 15.569 1.00 98.81 576 PHE A C 1
ATOM 4539 O O . PHE A 1 576 ? -16.810 12.061 15.450 1.00 98.81 576 PHE A O 1
ATOM 4546 N N . ILE A 1 577 ? -17.600 10.106 14.638 1.00 98.88 577 ILE A N 1
ATOM 4547 C CA . ILE A 1 577 ? -16.845 10.077 13.388 1.00 98.88 577 ILE A CA 1
ATOM 4548 C C . ILE A 1 577 ? -17.840 10.317 12.258 1.00 98.88 577 ILE A C 1
ATOM 4550 O O . ILE A 1 577 ? -18.686 9.464 11.995 1.00 98.88 577 ILE A O 1
ATOM 4554 N N . LEU A 1 578 ? -17.749 11.473 11.609 1.00 98.88 578 LEU A N 1
ATOM 4555 C CA . LEU A 1 578 ? -18.636 11.856 10.514 1.00 98.88 578 LEU A CA 1
ATOM 4556 C C . LEU A 1 578 ? -17.852 11.880 9.202 1.00 98.88 578 LEU A C 1
ATOM 4558 O O . LEU A 1 578 ? -16.835 12.571 9.103 1.00 98.88 578 LEU A O 1
ATOM 4562 N N . SER A 1 579 ? -18.307 11.103 8.219 1.00 98.69 579 SER A N 1
ATOM 4563 C CA . SER A 1 579 ? -17.652 10.933 6.921 1.00 98.69 579 SER A CA 1
ATOM 4564 C C . SER A 1 579 ? -18.658 10.976 5.763 1.00 98.69 579 SER A C 1
ATOM 4566 O O . SER A 1 579 ? -18.805 9.975 5.069 1.00 98.69 579 SER A O 1
ATOM 4568 N N . GLY A 1 580 ? -19.314 12.120 5.543 1.00 98.31 580 GLY A N 1
ATOM 4569 C CA . GLY A 1 580 ? -20.352 12.290 4.511 1.00 98.31 580 GLY A CA 1
ATOM 4570 C C . GLY A 1 580 ? -19.915 13.068 3.266 1.00 98.31 580 GLY A C 1
ATOM 4571 O O . GLY A 1 580 ? -20.734 13.569 2.510 1.00 98.31 580 GLY A O 1
ATOM 4572 N N . SER A 1 581 ? -18.609 13.230 3.037 1.00 97.19 581 SER A N 1
ATOM 4573 C CA . SER A 1 581 ? -18.093 14.090 1.957 1.00 97.19 581 SER A CA 1
ATOM 4574 C C . SER A 1 581 ? -17.660 13.339 0.694 1.00 97.19 581 SER A C 1
ATOM 4576 O O . SER A 1 581 ? -16.689 13.729 0.042 1.00 97.19 581 SER A O 1
ATOM 4578 N N . ALA A 1 582 ? -18.302 12.214 0.376 1.00 97.62 582 ALA A N 1
ATOM 4579 C CA . ALA A 1 582 ? -17.883 11.375 -0.744 1.00 97.62 582 ALA A CA 1
ATOM 4580 C C . ALA A 1 582 ? -18.404 11.846 -2.102 1.00 97.62 582 ALA A C 1
ATOM 4582 O O . ALA A 1 582 ? -17.744 11.606 -3.106 1.00 97.62 582 ALA A O 1
ATOM 4583 N N . ASN A 1 583 ? -19.563 12.503 -2.150 1.00 98.12 583 ASN A N 1
ATOM 4584 C CA . ASN A 1 583 ? -20.193 12.954 -3.396 1.00 98.12 583 ASN A CA 1
ATOM 4585 C C . ASN A 1 583 ? -20.484 14.457 -3.410 1.00 98.12 583 ASN A C 1
ATOM 4587 O O . ASN A 1 583 ? -20.347 15.111 -4.445 1.00 98.12 583 ASN A O 1
ATOM 4591 N N . PHE A 1 584 ? -20.851 15.010 -2.258 1.00 96.81 584 PHE A N 1
ATOM 4592 C CA . PHE A 1 584 ? -21.106 16.430 -2.063 1.00 96.81 584 PHE A CA 1
ATOM 4593 C C . PHE A 1 584 ? -20.241 16.972 -0.926 1.00 96.81 584 PHE A C 1
ATOM 4595 O O . PHE A 1 584 ? -19.694 16.213 -0.126 1.00 96.81 584 PHE A O 1
ATOM 4602 N N . ILE A 1 585 ? -20.061 18.293 -0.915 1.00 97.81 585 ILE A N 1
ATOM 4603 C CA . ILE A 1 585 ? -19.349 19.006 0.143 1.00 97.81 585 ILE A CA 1
ATOM 4604 C C . ILE A 1 585 ? -20.189 20.225 0.522 1.00 97.81 585 ILE A C 1
ATOM 4606 O O . ILE A 1 585 ? -20.440 21.066 -0.344 1.00 97.81 585 ILE A O 1
ATOM 4610 N N . ASP A 1 586 ? -20.574 20.335 1.788 1.00 96.44 586 ASP A N 1
ATOM 4611 C CA . ASP A 1 586 ? -21.249 21.498 2.362 1.00 96.44 586 ASP A CA 1
ATOM 4612 C C . ASP A 1 586 ? -20.374 22.115 3.465 1.00 96.44 586 ASP A C 1
ATOM 4614 O O . ASP A 1 586 ? -19.908 21.433 4.379 1.00 96.44 586 ASP A O 1
ATOM 4618 N N . GLU A 1 587 ? -20.106 23.418 3.340 1.00 96.81 587 GLU A N 1
ATOM 4619 C CA . GLU A 1 587 ? -19.280 24.200 4.269 1.00 96.81 587 GLU A CA 1
ATOM 4620 C C . GLU A 1 587 ? -20.038 24.700 5.507 1.00 96.81 587 GLU A C 1
ATOM 4622 O O . GLU A 1 587 ? -19.465 25.400 6.349 1.00 96.81 587 GLU A O 1
ATOM 4627 N N . SER A 1 588 ? -21.326 24.371 5.612 1.00 96.62 588 SER A N 1
ATOM 4628 C CA . SER A 1 588 ? -22.199 24.789 6.694 1.00 96.62 588 SER A CA 1
ATOM 4629 C C . SER A 1 588 ? -21.644 24.422 8.069 1.00 96.62 588 SER A C 1
ATOM 4631 O O . SER A 1 588 ? -21.182 23.317 8.332 1.00 96.62 588 SER A O 1
ATOM 4633 N N . MET A 1 589 ? -21.766 25.375 8.992 1.00 97.25 589 MET A N 1
ATOM 4634 C CA . MET A 1 589 ? -21.595 25.171 10.432 1.00 97.25 589 MET A CA 1
ATOM 4635 C C . MET A 1 589 ? -22.825 25.697 11.194 1.00 97.25 589 MET A C 1
ATOM 4637 O O . MET A 1 589 ? -22.716 26.251 12.291 1.00 97.25 589 MET A O 1
ATOM 4641 N N . ALA A 1 590 ? -24.013 25.590 10.583 1.00 96.88 590 ALA A N 1
ATOM 4642 C CA . ALA A 1 590 ? -25.254 26.180 11.091 1.00 96.88 590 ALA A CA 1
ATOM 4643 C C . ALA A 1 590 ? -25.620 25.724 12.517 1.00 96.88 590 ALA A C 1
ATOM 4645 O O . ALA A 1 590 ? -26.249 26.475 13.267 1.00 96.88 590 ALA A O 1
ATOM 4646 N N . HIS A 1 591 ? -25.175 24.532 12.914 1.00 97.88 591 HIS A N 1
ATOM 4647 C CA . HIS A 1 591 ? -25.458 23.906 14.201 1.00 97.88 591 HIS A CA 1
ATOM 4648 C C . HIS A 1 591 ? -24.243 23.854 15.145 1.00 97.88 591 HIS A C 1
ATOM 4650 O O . HIS A 1 591 ? -24.256 23.111 16.126 1.00 97.88 591 HIS A O 1
ATOM 4656 N N . GLU A 1 592 ? -23.213 24.685 14.938 1.00 96.81 592 GLU A N 1
ATOM 4657 C CA . GLU A 1 592 ? -22.032 24.751 15.822 1.00 96.81 592 GLU A CA 1
ATOM 4658 C C . GLU A 1 592 ? -22.394 24.980 17.299 1.00 96.81 592 GLU A C 1
ATOM 4660 O O . GLU A 1 592 ? -21.768 24.429 18.203 1.00 96.81 592 GLU A O 1
ATOM 4665 N N . THR A 1 593 ? -23.449 25.753 17.565 1.00 97.25 593 THR A N 1
ATOM 4666 C CA . THR A 1 593 ? -23.914 26.030 18.935 1.00 97.25 593 THR A CA 1
ATOM 4667 C C . THR A 1 593 ? -24.848 24.962 19.513 1.00 97.25 593 THR A C 1
ATOM 4669 O O . THR A 1 593 ? -25.181 25.032 20.696 1.00 97.25 593 THR A O 1
ATOM 4672 N N . ALA A 1 594 ? -25.261 23.976 18.709 1.00 97.31 594 ALA A N 1
ATOM 4673 C CA . ALA A 1 594 ? -26.155 22.893 19.119 1.00 97.31 594 ALA A CA 1
ATOM 4674 C C . ALA A 1 594 ? -25.405 21.658 19.655 1.00 97.31 594 ALA A C 1
ATOM 4676 O O . ALA A 1 594 ? -26.024 20.775 20.248 1.00 97.31 594 ALA A O 1
ATOM 4677 N N . VAL A 1 595 ? -24.079 21.593 19.493 1.00 98.31 595 VAL A N 1
ATOM 4678 C CA . VAL A 1 595 ? -23.239 20.527 20.061 1.00 98.31 595 VAL A CA 1
ATOM 4679 C C . VAL A 1 595 ? -22.650 20.936 21.420 1.00 98.31 595 VAL A C 1
ATOM 4681 O O . VAL A 1 595 ? -22.503 22.129 21.703 1.00 98.31 595 VAL A O 1
ATOM 4684 N N . PRO A 1 596 ? -22.257 19.982 22.289 1.00 97.94 596 PRO A N 1
ATOM 4685 C CA . PRO A 1 596 ? -21.620 20.309 23.560 1.00 97.94 596 PRO A CA 1
ATOM 4686 C C . PRO A 1 596 ? -20.368 21.188 23.367 1.00 97.94 596 PRO A C 1
ATOM 4688 O O . PRO A 1 596 ? -19.528 20.868 22.518 1.00 97.94 596 PRO A O 1
ATOM 4691 N N . PRO A 1 597 ? -20.181 22.267 24.152 1.00 97.12 597 PRO A N 1
ATOM 4692 C CA . PRO A 1 597 ? -19.051 23.175 23.973 1.00 97.12 597 PRO A CA 1
ATOM 4693 C C . PRO A 1 597 ? -17.694 22.464 24.011 1.00 97.12 597 PRO A C 1
ATOM 4695 O O . PRO A 1 597 ? -17.399 21.692 24.924 1.00 97.12 597 PRO A O 1
ATOM 4698 N N . GLY A 1 598 ? -16.851 22.742 23.013 1.00 96.31 598 GLY A N 1
ATOM 4699 C CA . GLY A 1 598 ? -15.516 22.151 22.891 1.00 96.31 598 GLY A CA 1
ATOM 4700 C C . GLY A 1 598 ? -15.499 20.679 22.465 1.00 96.31 598 GLY A C 1
ATOM 4701 O O . GLY A 1 598 ? -14.423 20.074 22.477 1.00 96.31 598 GLY A O 1
ATOM 4702 N N . SER A 1 599 ? -16.646 20.093 22.103 1.00 98.25 599 SER A N 1
ATOM 4703 C CA . SER A 1 599 ? -16.711 18.720 21.589 1.00 98.25 599 SER A CA 1
ATOM 4704 C C . SER A 1 599 ? -16.155 18.593 20.172 1.00 98.25 599 SER A C 1
ATOM 4706 O O . SER A 1 599 ? -15.468 17.612 19.904 1.00 98.25 599 SER A O 1
ATOM 4708 N N . LEU A 1 600 ? -16.359 19.587 19.300 1.00 98.62 600 LEU A N 1
ATOM 4709 C CA . LEU A 1 600 ? -15.783 19.612 17.955 1.00 98.62 600 LEU A CA 1
ATOM 4710 C C . LEU A 1 600 ? -14.249 19.638 18.026 1.00 98.62 600 LEU A C 1
ATOM 4712 O O . LEU A 1 600 ? -13.653 20.568 18.571 1.00 98.62 600 LEU A O 1
ATOM 4716 N N . LYS A 1 601 ? -13.604 18.597 17.494 1.00 98.56 601 LYS A N 1
ATOM 4717 C CA . LYS A 1 601 ? -12.138 18.459 17.442 1.00 98.56 601 LYS A CA 1
ATOM 4718 C C . LYS A 1 601 ? -11.582 18.701 16.047 1.00 98.56 601 LYS A C 1
ATOM 4720 O O . LYS A 1 601 ? -10.432 19.115 15.919 1.00 98.56 601 LYS A O 1
ATOM 4725 N N . PHE A 1 602 ? -12.384 18.424 15.026 1.00 98.75 602 PHE A N 1
ATOM 4726 C CA . PHE A 1 602 ? -12.036 18.607 13.627 1.00 98.75 602 PHE A CA 1
ATOM 4727 C C . PHE A 1 602 ? -13.307 18.800 12.801 1.00 98.75 602 PHE A C 1
ATOM 4729 O O . PHE A 1 602 ? -14.293 18.106 13.035 1.00 98.75 602 PHE A O 1
ATOM 4736 N N . HIS A 1 603 ? -13.245 19.725 11.847 1.00 98.62 603 HIS A N 1
ATOM 4737 C CA . HIS A 1 603 ? -14.233 19.948 10.798 1.00 98.62 603 HIS A CA 1
ATOM 4738 C C . HIS A 1 603 ? -13.474 20.262 9.508 1.00 98.62 603 HIS A C 1
ATOM 4740 O O . HIS A 1 603 ? -12.518 21.047 9.532 1.00 98.62 603 HIS A O 1
ATOM 4746 N N . TRP A 1 604 ? -13.891 19.671 8.394 1.00 98.44 604 TRP A N 1
ATOM 4747 C CA . TRP A 1 604 ? -13.369 19.999 7.077 1.00 98.44 604 TRP A CA 1
ATOM 4748 C C . TRP A 1 604 ? -14.455 19.910 6.013 1.00 98.44 604 TRP A C 1
ATOM 4750 O O . TRP A 1 604 ? -15.138 18.894 5.897 1.00 98.44 604 TRP A O 1
ATOM 4760 N N . ALA A 1 605 ? -14.537 20.972 5.218 1.00 96.62 605 ALA A N 1
ATOM 4761 C CA . ALA A 1 605 ? -15.409 21.103 4.066 1.00 96.62 605 ALA A CA 1
ATOM 4762 C C . ALA A 1 605 ? -14.791 22.136 3.113 1.00 96.62 605 ALA A C 1
ATOM 4764 O O . ALA A 1 605 ? -14.864 23.339 3.357 1.00 96.62 605 ALA A O 1
ATOM 4765 N N . ASP A 1 606 ? -14.103 21.680 2.066 1.00 94.69 606 ASP A N 1
ATOM 4766 C CA . ASP A 1 606 ? -13.563 22.561 1.026 1.00 94.69 606 ASP A CA 1
ATOM 4767 C C . ASP A 1 606 ? -14.223 22.221 -0.311 1.00 94.69 606 ASP A C 1
ATOM 4769 O O . ASP A 1 606 ? -13.836 21.271 -0.993 1.00 94.69 606 ASP A O 1
ATOM 4773 N N . ILE A 1 607 ? -15.213 23.029 -0.694 1.00 93.44 607 ILE A N 1
ATOM 4774 C CA . ILE A 1 607 ? -16.004 22.860 -1.922 1.00 93.44 607 ILE A CA 1
ATOM 4775 C C . ILE A 1 607 ? -15.169 22.951 -3.210 1.00 93.44 607 ILE A C 1
ATOM 4777 O O . ILE A 1 607 ? -15.656 22.642 -4.296 1.00 93.44 607 ILE A O 1
ATOM 4781 N N . THR A 1 608 ? -13.907 23.387 -3.122 1.00 92.19 608 THR A N 1
ATOM 4782 C CA . THR A 1 608 ? -12.979 23.411 -4.262 1.00 92.19 608 THR A CA 1
ATOM 4783 C C . THR A 1 608 ? -12.241 22.084 -4.461 1.00 92.19 608 THR A C 1
ATOM 4785 O O . THR A 1 608 ? -11.439 21.961 -5.392 1.00 92.19 608 THR A O 1
ATOM 4788 N N . LYS A 1 609 ? -12.469 21.098 -3.583 1.00 93.31 609 LYS A N 1
ATOM 4789 C CA . LYS A 1 609 ? -11.783 19.799 -3.550 1.00 93.31 609 LYS A CA 1
ATOM 4790 C C . LYS A 1 609 ? -12.707 18.659 -3.963 1.00 93.31 609 LYS A C 1
ATOM 4792 O O . LYS A 1 609 ? -13.863 18.859 -4.310 1.00 93.31 609 LYS A O 1
ATOM 4797 N N . LEU A 1 610 ? -12.148 17.450 -3.970 1.00 91.38 610 LEU A N 1
ATOM 4798 C CA . LEU A 1 610 ? -12.809 16.230 -4.439 1.00 91.38 610 LEU A CA 1
ATOM 4799 C C . LEU A 1 610 ? -13.422 15.401 -3.302 1.00 91.38 610 LEU A C 1
ATOM 4801 O O . LEU A 1 610 ? -13.712 14.233 -3.512 1.00 91.38 610 LEU A O 1
ATOM 4805 N N . GLY A 1 611 ? -13.611 15.989 -2.119 1.00 94.75 611 GLY A N 1
ATOM 4806 C CA . GLY A 1 611 ? -14.198 15.304 -0.970 1.00 94.75 611 GLY A CA 1
ATOM 4807 C C . GLY A 1 611 ? -13.169 14.562 -0.126 1.00 94.75 611 GLY A C 1
ATOM 4808 O O . GLY A 1 611 ? -11.968 14.867 -0.157 1.00 94.75 611 GLY A O 1
ATOM 4809 N N . GLY A 1 612 ? -13.645 13.594 0.646 1.00 97.38 612 GLY A N 1
ATOM 4810 C CA . GLY A 1 612 ? -12.804 12.807 1.529 1.00 97.38 612 GLY A CA 1
ATOM 4811 C C . GLY A 1 612 ? -13.543 11.698 2.267 1.00 97.38 612 GLY A C 1
ATOM 4812 O O . GLY A 1 612 ? -14.764 11.570 2.202 1.00 97.38 612 GLY A O 1
ATOM 4813 N N . PHE A 1 613 ? -12.759 10.882 2.963 1.00 98.75 613 PHE A N 1
ATOM 4814 C CA . PHE A 1 613 ? -13.202 9.673 3.654 1.00 98.75 613 PHE A CA 1
ATOM 4815 C C . PHE A 1 613 ? -12.309 9.398 4.868 1.00 98.75 613 PHE A C 1
ATOM 4817 O O . PHE A 1 613 ? -11.327 10.103 5.124 1.00 98.75 613 PHE A O 1
ATOM 4824 N N . VAL A 1 614 ? -12.620 8.346 5.620 1.00 98.88 614 VAL A N 1
ATOM 4825 C CA . VAL A 1 614 ? -11.852 7.939 6.797 1.00 98.88 614 VAL A CA 1
ATOM 4826 C C . VAL A 1 614 ? -11.134 6.610 6.557 1.00 98.88 614 VAL A C 1
ATOM 4828 O O . VAL A 1 614 ? -11.713 5.638 6.083 1.00 98.88 614 VAL A O 1
ATOM 4831 N N . TYR A 1 615 ? -9.858 6.553 6.939 1.00 98.25 615 TYR A N 1
ATOM 4832 C CA . TYR A 1 615 ? -9.091 5.321 7.126 1.00 98.25 615 TYR A CA 1
ATOM 4833 C C . TYR A 1 615 ? -8.930 5.044 8.622 1.00 98.25 615 TYR A C 1
ATOM 4835 O O . TYR A 1 615 ? -8.447 5.899 9.374 1.00 98.25 615 TYR A O 1
ATOM 4843 N N . ALA A 1 616 ? -9.302 3.841 9.049 1.00 97.88 616 ALA A N 1
ATOM 4844 C CA . ALA A 1 616 ? -9.198 3.392 10.427 1.00 97.88 616 ALA A CA 1
ATOM 4845 C C . ALA A 1 616 ? -8.256 2.190 10.555 1.00 97.88 616 ALA A C 1
ATOM 4847 O O . ALA A 1 616 ? -8.264 1.281 9.726 1.00 97.88 616 ALA A O 1
ATOM 4848 N N . GLU A 1 617 ? -7.468 2.167 11.628 1.00 94.56 617 GLU A N 1
ATOM 4849 C CA . GLU A 1 617 ? -6.548 1.077 11.947 1.00 94.56 617 GLU A CA 1
ATOM 4850 C C . GLU A 1 617 ? -6.602 0.742 13.436 1.00 94.56 617 GLU A C 1
ATOM 4852 O O . GLU A 1 617 ? -6.195 1.545 14.273 1.00 94.56 617 GLU A O 1
ATOM 4857 N N . ALA A 1 618 ? -7.095 -0.448 13.768 1.00 92.44 618 ALA A N 1
ATOM 4858 C CA . ALA A 1 618 ? -7.318 -0.921 15.126 1.00 92.44 618 ALA A CA 1
ATOM 4859 C C . ALA A 1 618 ? -6.292 -1.978 15.533 1.00 92.44 618 ALA A C 1
ATOM 4861 O O . ALA A 1 618 ? -6.120 -2.982 14.849 1.00 92.44 618 ALA A O 1
ATOM 4862 N N . THR A 1 619 ? -5.655 -1.781 16.683 1.00 87.81 619 THR A N 1
ATOM 4863 C CA . THR A 1 619 ? -4.679 -2.701 17.287 1.00 87.81 619 THR A CA 1
ATOM 4864 C C . THR A 1 619 ? -5.133 -3.113 18.687 1.00 87.81 619 THR A C 1
ATOM 4866 O O . THR A 1 619 ? -6.135 -2.622 19.193 1.00 87.81 619 THR A O 1
ATOM 4869 N N . SER A 1 620 ? -4.357 -3.949 19.381 1.00 86.00 620 SER A N 1
ATOM 4870 C CA . SER A 1 620 ? -4.583 -4.227 20.810 1.00 86.00 620 SER A CA 1
ATOM 4871 C C . SER A 1 620 ? -4.419 -3.011 21.736 1.00 86.00 620 SER A C 1
ATOM 4873 O O . SER A 1 620 ? -4.830 -3.066 22.896 1.00 86.00 620 SER A O 1
ATOM 4875 N N . LYS A 1 621 ? -3.772 -1.932 21.270 1.00 85.94 621 LYS A N 1
ATOM 4876 C CA . LYS A 1 621 ? -3.394 -0.776 22.101 1.00 85.94 621 LYS A CA 1
ATOM 4877 C C . LYS A 1 621 ? -4.267 0.443 21.855 1.00 85.94 621 LYS A C 1
ATOM 4879 O O . LYS A 1 621 ? -4.567 1.177 22.793 1.00 85.94 621 LYS A O 1
ATOM 4884 N N . ASN A 1 622 ? -4.598 0.700 20.598 1.00 89.06 622 ASN A N 1
ATOM 4885 C CA . ASN A 1 622 ? -5.402 1.832 20.163 1.00 89.06 622 ASN A CA 1
ATOM 4886 C C . ASN A 1 622 ? -5.958 1.601 18.752 1.00 89.06 622 ASN A C 1
ATOM 4888 O O . ASN A 1 622 ? -5.456 0.760 18.001 1.00 89.06 622 ASN A O 1
ATOM 4892 N N . MET A 1 623 ? -6.997 2.362 18.424 1.00 94.81 623 MET A N 1
ATOM 4893 C CA . MET A 1 623 ? -7.486 2.529 17.071 1.00 94.81 623 MET A CA 1
ATOM 4894 C C . MET A 1 623 ? -7.176 3.946 16.613 1.00 94.81 623 MET A C 1
ATOM 4896 O O . MET A 1 623 ? -7.504 4.919 17.282 1.00 94.81 623 MET A O 1
ATOM 4900 N N . THR A 1 624 ? -6.518 4.057 15.475 1.00 94.31 624 THR A N 1
ATOM 4901 C CA . THR A 1 624 ? -6.231 5.326 14.826 1.00 94.31 624 THR A CA 1
ATOM 4902 C C . THR A 1 624 ? -7.318 5.615 13.802 1.00 94.31 624 THR A C 1
ATOM 4904 O O . THR A 1 624 ? -7.580 4.767 12.955 1.00 94.31 624 THR A O 1
ATOM 4907 N N . ILE A 1 625 ? -7.894 6.814 13.840 1.00 97.94 625 ILE A N 1
ATOM 4908 C CA . ILE A 1 625 ? -8.849 7.318 12.847 1.00 97.94 625 ILE A CA 1
ATOM 4909 C C . ILE A 1 625 ? -8.170 8.449 12.078 1.00 97.94 625 ILE A C 1
ATOM 4911 O O . ILE A 1 625 ? -7.722 9.428 12.679 1.00 97.94 625 ILE A O 1
ATOM 4915 N N . THR A 1 626 ? -8.059 8.303 10.761 1.00 96.88 626 THR A N 1
ATOM 4916 C CA . THR A 1 626 ? -7.370 9.246 9.874 1.00 96.88 626 THR A CA 1
ATOM 4917 C C . THR A 1 626 ? -8.348 9.758 8.826 1.00 96.88 626 THR A C 1
ATOM 4919 O O . THR A 1 626 ? -8.850 8.978 8.025 1.00 96.88 626 THR A O 1
ATOM 4922 N N . TYR A 1 627 ? -8.595 11.063 8.822 1.00 98.50 627 TYR A N 1
ATOM 4923 C CA . TYR A 1 627 ? -9.422 11.733 7.822 1.00 98.50 627 TYR A CA 1
ATOM 4924 C C . TYR A 1 627 ? -8.553 12.096 6.625 1.00 98.50 627 TYR A C 1
ATOM 4926 O O . TYR A 1 627 ? -7.510 12.745 6.779 1.00 98.50 627 TYR A O 1
ATOM 4934 N N . MET A 1 628 ? -8.980 11.656 5.450 1.00 95.19 628 MET A N 1
ATOM 4935 C CA . MET A 1 628 ? -8.240 11.733 4.200 1.00 95.19 628 MET A CA 1
ATOM 4936 C C . MET A 1 628 ? -8.998 12.619 3.219 1.00 95.19 628 MET A C 1
ATOM 4938 O O . MET A 1 628 ? -10.179 12.400 2.970 1.00 95.19 628 MET A O 1
ATOM 4942 N N . GLU A 1 629 ? -8.307 13.593 2.636 1.00 92.94 629 GLU A N 1
ATOM 4943 C CA . GLU A 1 629 ? -8.785 14.283 1.438 1.00 92.94 629 GLU A CA 1
ATOM 4944 C C . GLU A 1 629 ? -8.614 13.354 0.227 1.00 92.94 629 GLU A C 1
ATOM 4946 O O . GLU A 1 629 ? -7.635 12.605 0.149 1.00 92.94 629 GLU A O 1
ATOM 4951 N N . ALA A 1 630 ? -9.498 13.456 -0.765 1.00 88.81 630 ALA A N 1
ATOM 4952 C CA . ALA A 1 630 ? -9.481 12.685 -2.015 1.00 88.81 630 ALA A CA 1
ATOM 4953 C C . ALA A 1 630 ? -8.285 12.982 -2.965 1.00 88.81 630 ALA A C 1
ATOM 4955 O O . ALA A 1 630 ? -8.342 12.746 -4.168 1.00 88.81 630 ALA A O 1
ATOM 4956 N N . ASN A 1 631 ? -7.180 13.513 -2.436 1.00 82.19 631 ASN A N 1
ATOM 4957 C CA . ASN A 1 631 ? -5.883 13.667 -3.106 1.00 82.19 631 ASN A CA 1
ATOM 4958 C C . ASN A 1 631 ? -4.727 12.978 -2.342 1.00 82.19 631 ASN A C 1
ATOM 4960 O O . ASN A 1 631 ? -3.560 13.162 -2.698 1.00 82.19 631 ASN A O 1
ATOM 4964 N N . GLY A 1 632 ? -5.043 12.251 -1.264 1.00 79.56 632 GLY A N 1
ATOM 4965 C CA . GLY A 1 632 ? -4.093 11.523 -0.420 1.00 79.56 632 GLY A CA 1
ATOM 4966 C C . GLY A 1 632 ? -3.550 12.320 0.765 1.00 79.56 632 GLY A C 1
ATOM 4967 O O . GLY A 1 632 ? -2.777 11.792 1.569 1.00 79.56 632 GLY A O 1
ATOM 4968 N N . LYS A 1 633 ? -3.942 13.590 0.920 1.00 80.44 633 LYS A N 1
ATOM 4969 C CA . LYS A 1 633 ? -3.557 14.406 2.070 1.00 80.44 633 LYS A CA 1
ATOM 4970 C C . LYS A 1 633 ? -4.282 13.935 3.329 1.00 80.44 633 LYS A C 1
ATOM 4972 O O . LYS A 1 633 ? -5.507 13.875 3.385 1.00 80.44 633 LYS A O 1
ATOM 4977 N N . ILE A 1 634 ? -3.508 13.704 4.387 1.00 88.75 634 ILE A N 1
ATOM 4978 C CA . ILE A 1 634 ? -4.042 13.523 5.738 1.00 88.75 634 ILE A CA 1
ATOM 4979 C C . ILE A 1 634 ? -4.506 14.888 6.255 1.00 88.75 634 ILE A C 1
ATOM 4981 O O . ILE A 1 634 ? -3.695 15.800 6.432 1.00 88.75 634 ILE A O 1
ATOM 4985 N N . LEU A 1 635 ? -5.806 15.021 6.500 1.00 86.19 635 LEU A N 1
ATOM 4986 C CA . LEU A 1 635 ? -6.417 16.240 7.029 1.00 86.19 635 LEU A CA 1
ATOM 4987 C C . LEU A 1 635 ? -6.347 16.282 8.553 1.00 86.19 635 LEU A C 1
ATOM 4989 O O . LEU A 1 635 ? -6.029 17.316 9.139 1.00 86.19 635 LEU A O 1
ATOM 4993 N N . TYR A 1 636 ? -6.625 15.147 9.190 1.00 96.38 636 TYR A N 1
ATOM 4994 C CA . TYR A 1 636 ? -6.684 15.033 10.638 1.00 96.38 636 TYR A CA 1
ATOM 4995 C C . TYR A 1 636 ? -6.497 13.588 11.088 1.00 96.38 636 TYR A C 1
ATOM 4997 O O . TYR A 1 636 ? -6.786 12.643 10.353 1.00 96.38 636 TYR A O 1
ATOM 5005 N N . LYS A 1 637 ? -5.996 13.415 12.312 1.00 93.19 637 LYS A N 1
ATOM 5006 C CA . LYS A 1 637 ? -5.745 12.109 12.912 1.00 93.19 637 LYS A CA 1
ATOM 5007 C C . LYS A 1 637 ? -6.095 12.146 14.390 1.00 93.19 637 LYS A C 1
ATOM 5009 O O . LYS A 1 637 ? -5.660 13.051 15.100 1.00 93.19 637 LYS A O 1
ATOM 5014 N N . THR A 1 638 ? -6.840 11.151 14.848 1.00 92.19 638 THR A N 1
ATOM 5015 C CA . THR A 1 638 ? -7.181 10.967 16.261 1.00 92.19 638 THR A CA 1
ATOM 5016 C C . THR A 1 638 ? -7.000 9.511 16.674 1.00 92.19 638 THR A C 1
ATOM 5018 O O . THR A 1 638 ? -6.870 8.616 15.836 1.00 92.19 638 THR A O 1
ATOM 5021 N N . THR A 1 639 ? -6.976 9.289 17.982 1.00 93.62 639 THR A N 1
ATOM 5022 C CA . THR A 1 639 ? -6.750 7.985 18.594 1.00 93.62 639 THR A CA 1
ATOM 5023 C C . THR A 1 639 ? -7.904 7.656 19.525 1.00 93.62 639 THR A C 1
ATOM 5025 O O . THR A 1 639 ? -8.134 8.364 20.501 1.00 93.62 639 THR A O 1
ATOM 5028 N N . VAL A 1 640 ? -8.563 6.535 19.257 1.00 95.38 640 VAL A N 1
ATOM 5029 C CA . VAL A 1 640 ? -9.572 5.918 20.114 1.00 95.38 640 VAL A CA 1
ATOM 5030 C C . VAL A 1 640 ? -8.895 4.830 20.942 1.00 95.38 640 VAL A C 1
ATOM 5032 O O . VAL A 1 640 ? -8.194 3.957 20.419 1.00 95.38 640 VAL A O 1
ATOM 5035 N N . PHE A 1 641 ? -9.080 4.866 22.257 1.00 92.62 641 PHE A N 1
ATOM 5036 C CA . PHE A 1 641 ? -8.479 3.882 23.157 1.00 92.62 641 PHE A CA 1
ATOM 5037 C C . PHE A 1 641 ? -9.429 2.704 23.429 1.00 92.62 641 PHE A C 1
ATOM 5039 O O . PHE A 1 641 ? -10.646 2.883 23.387 1.00 92.62 641 PHE A O 1
ATOM 5046 N N . PRO A 1 642 ? -8.894 1.499 23.716 1.00 92.06 642 PRO A N 1
ATOM 5047 C CA . PRO A 1 642 ? -9.682 0.348 24.144 1.00 92.06 642 PRO A CA 1
ATOM 5048 C C . PRO A 1 642 ? -10.669 0.695 25.258 1.00 92.06 642 PRO A C 1
ATOM 5050 O O . PRO A 1 642 ? -10.291 1.341 26.244 1.00 92.06 642 PRO A O 1
ATOM 5053 N N . ARG A 1 643 ? -11.913 0.212 25.154 1.00 91.00 643 ARG A N 1
ATOM 5054 C CA . ARG A 1 643 ? -12.870 0.357 26.257 1.00 91.00 643 ARG A CA 1
ATOM 5055 C C . ARG A 1 643 ? -12.413 -0.444 27.475 1.00 91.00 643 ARG A C 1
ATOM 5057 O O . ARG A 1 643 ? -11.828 -1.521 27.365 1.00 91.00 643 ARG A O 1
ATOM 5064 N N . LYS A 1 644 ? -12.730 0.069 28.662 1.00 75.62 644 LYS A N 1
ATOM 5065 C CA . LYS A 1 644 ? -12.626 -0.687 29.915 1.00 75.62 644 LYS A CA 1
ATOM 5066 C C . LYS A 1 644 ? -13.893 -1.542 30.025 1.00 75.62 644 LYS A C 1
ATOM 5068 O O . LYS A 1 644 ? -14.931 -1.021 30.439 1.00 75.62 644 LYS A O 1
ATOM 5073 N N . VAL A 1 645 ? -13.819 -2.781 29.521 1.00 63.00 645 VAL A N 1
ATOM 5074 C CA . VAL A 1 645 ? -14.905 -3.784 29.570 1.00 63.00 645 VAL A CA 1
ATOM 5075 C C . VAL A 1 645 ? -15.109 -4.284 30.991 1.00 63.00 645 VAL A C 1
ATOM 5077 O O . VAL A 1 645 ? -14.088 -4.587 31.652 1.00 63.00 645 VAL A O 1
#